Protein AF-A6GEW1-F1 (afdb_monomer)

Structure (mmCIF, N/CA/C/O backbone):
data_AF-A6GEW1-F1
#
_entry.id   AF-A6GEW1-F1
#
loop_
_atom_site.group_PDB
_atom_site.id
_atom_site.type_symbol
_atom_site.label_atom_id
_atom_site.label_alt_id
_atom_site.label_comp_id
_atom_site.label_asym_id
_atom_site.label_entity_id
_atom_site.label_seq_id
_atom_site.pdbx_PDB_ins_code
_atom_site.Cartn_x
_atom_site.Cartn_y
_atom_site.Cartn_z
_atom_site.occupancy
_atom_site.B_iso_or_equiv
_atom_site.auth_seq_id
_atom_site.auth_comp_id
_atom_site.auth_asym_id
_atom_site.auth_atom_id
_atom_site.pdbx_PDB_model_num
ATOM 1 N N . MET A 1 1 ? 0.693 16.225 34.318 1.00 50.25 1 MET A N 1
ATOM 2 C CA . MET A 1 1 ? -0.734 15.865 34.187 1.00 50.25 1 MET A CA 1
ATOM 3 C C . MET A 1 1 ? -1.414 16.969 33.405 1.00 50.25 1 MET A C 1
ATOM 5 O O . MET A 1 1 ? -1.076 18.124 33.641 1.00 50.25 1 MET A O 1
ATOM 9 N N . LEU A 1 2 ? -2.262 16.615 32.439 1.00 59.81 2 LEU A N 1
ATOM 10 C CA . LEU A 1 2 ? -3.092 17.588 31.723 1.00 59.81 2 LEU A CA 1
ATOM 11 C C . LEU A 1 2 ? -4.107 18.197 32.703 1.00 59.81 2 LEU A C 1
ATOM 13 O O . LEU A 1 2 ? -4.442 17.558 33.700 1.00 59.81 2 LEU A O 1
ATOM 17 N N . ALA A 1 3 ? -4.544 19.432 32.451 1.00 62.91 3 ALA A N 1
ATOM 18 C CA . ALA A 1 3 ? -5.671 19.995 33.189 1.00 62.91 3 ALA A CA 1
ATOM 19 C C . ALA A 1 3 ? -6.933 19.175 32.884 1.00 62.91 3 ALA A C 1
ATOM 21 O O . ALA A 1 3 ? -7.100 18.699 31.759 1.00 62.91 3 ALA A O 1
ATOM 22 N N . GLU A 1 4 ? -7.792 19.001 33.886 1.00 68.94 4 GLU A N 1
ATOM 23 C CA . GLU A 1 4 ? -9.075 18.318 33.726 1.00 68.94 4 GLU A CA 1
ATOM 24 C C . GLU A 1 4 ? -9.922 19.089 32.702 1.00 68.94 4 GLU A C 1
ATOM 26 O O . GLU A 1 4 ? -10.087 20.307 32.806 1.00 68.94 4 GLU A O 1
ATOM 31 N N . VAL A 1 5 ? -10.390 18.398 31.662 1.00 74.25 5 VAL A N 1
ATOM 32 C CA . VAL A 1 5 ? -11.210 19.012 30.608 1.00 74.25 5 VAL A CA 1
ATOM 33 C C . VAL A 1 5 ? -12.658 19.075 31.078 1.00 74.25 5 VAL A C 1
ATOM 35 O O . VAL A 1 5 ? -13.155 18.119 31.669 1.00 74.25 5 VAL A O 1
ATOM 38 N N . ASP A 1 6 ? -13.361 20.170 30.769 1.00 80.69 6 ASP A N 1
ATOM 39 C CA . ASP A 1 6 ? -14.804 20.263 31.009 1.00 80.69 6 ASP A CA 1
ATOM 40 C C . ASP A 1 6 ? -15.528 19.111 30.295 1.00 80.69 6 ASP A C 1
ATOM 42 O O . ASP A 1 6 ? -15.620 19.053 29.063 1.00 80.69 6 ASP A O 1
ATOM 46 N N . GLN A 1 7 ? -16.058 18.187 31.097 1.00 77.88 7 GLN A N 1
ATOM 47 C CA . GLN A 1 7 ? -16.716 16.981 30.618 1.00 77.88 7 GLN A CA 1
ATOM 48 C C . GLN A 1 7 ? -17.921 17.295 29.719 1.00 77.88 7 GLN A C 1
ATOM 50 O O . GLN A 1 7 ? -18.186 16.544 28.783 1.00 77.88 7 GLN A O 1
ATOM 55 N N . ARG A 1 8 ? -18.635 18.409 29.940 1.00 80.44 8 ARG A N 1
ATOM 56 C CA . ARG A 1 8 ? -19.783 18.800 29.104 1.00 80.44 8 ARG A CA 1
ATOM 57 C C . ARG A 1 8 ? -19.333 19.231 27.716 1.00 80.44 8 ARG A C 1
ATOM 59 O O . ARG A 1 8 ? -19.935 18.813 26.729 1.00 80.44 8 ARG A O 1
ATOM 66 N N . LEU A 1 9 ? -18.276 20.038 27.633 1.00 83.06 9 LEU A N 1
ATOM 67 C CA . LEU A 1 9 ? -17.708 20.456 26.348 1.00 83.06 9 LEU A CA 1
ATOM 68 C C . LEU A 1 9 ? -17.117 19.263 25.595 1.00 83.06 9 LEU A C 1
ATOM 70 O O . LEU A 1 9 ? -17.327 19.136 24.389 1.00 83.06 9 LEU A O 1
ATOM 74 N N . TYR A 1 10 ? -16.441 18.354 26.303 1.00 80.62 10 TYR A N 1
ATOM 75 C CA . TYR A 1 10 ? -15.935 17.127 25.696 1.00 80.62 10 TYR A CA 1
ATOM 76 C C . TYR A 1 10 ? -17.061 16.246 25.148 1.00 80.62 10 TYR A C 1
ATOM 78 O O . TYR A 1 10 ? -16.959 15.789 24.015 1.00 80.62 10 TYR A O 1
ATOM 86 N N . MET A 1 11 ? -18.141 16.024 25.905 1.00 77.62 11 MET A N 1
ATOM 87 C CA . MET A 1 11 ? -19.264 15.202 25.440 1.00 77.62 11 MET A CA 1
ATOM 88 C C . MET A 1 11 ? -19.949 15.811 24.212 1.00 77.62 11 MET A C 1
ATOM 90 O O . MET A 1 11 ? -20.220 15.087 23.256 1.00 77.62 11 MET A O 1
ATOM 94 N N . ARG A 1 12 ? -20.130 17.141 24.181 1.00 81.31 12 ARG A N 1
ATOM 95 C CA . ARG A 1 12 ? -20.642 17.850 22.994 1.00 81.31 12 ARG A CA 1
ATOM 96 C C . ARG A 1 12 ? -19.739 17.654 21.780 1.00 81.31 12 ARG A C 1
ATOM 98 O O . ARG A 1 12 ? -20.240 17.389 20.692 1.00 81.31 12 ARG A O 1
ATOM 105 N N . LEU A 1 13 ? -18.419 17.760 21.954 1.00 79.06 13 LEU A N 1
ATOM 106 C CA . LEU A 1 13 ? -17.463 17.472 20.885 1.00 79.06 13 LEU A CA 1
ATOM 107 C C . LEU A 1 13 ? -17.577 16.009 20.439 1.00 79.06 13 LEU A C 1
ATOM 109 O O . LEU A 1 13 ? -17.739 15.740 19.254 1.00 79.06 13 LEU A O 1
ATOM 113 N N . TYR A 1 14 ? -17.543 15.070 21.381 1.00 78.31 14 TYR A N 1
ATOM 114 C CA . TYR A 1 14 ? -17.598 13.632 21.135 1.00 78.31 14 TYR A CA 1
ATOM 115 C C . TYR A 1 14 ? -18.836 13.210 20.327 1.00 78.31 14 TYR A C 1
ATOM 117 O O . TYR A 1 14 ? -18.708 12.432 19.382 1.00 78.31 14 TYR A O 1
ATOM 125 N N . GLU A 1 15 ? -20.012 13.771 20.624 1.00 71.94 15 GLU A N 1
ATOM 126 C CA . GLU A 1 15 ? -21.240 13.571 19.840 1.00 71.94 15 GLU A CA 1
ATOM 127 C C . GLU A 1 15 ? -21.057 13.983 18.371 1.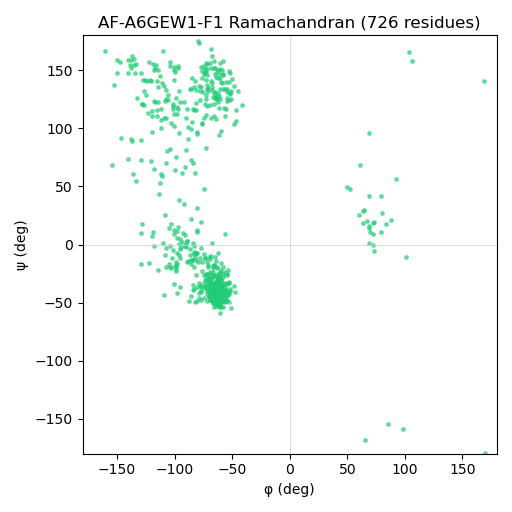00 71.94 15 GLU A C 1
ATOM 129 O O . GLU A 1 15 ? -21.367 13.208 17.466 1.00 71.94 15 GLU A O 1
ATOM 134 N N . GLN A 1 16 ? -20.473 15.161 18.113 1.00 79.69 16 GLN A N 1
ATOM 135 C CA . GLN A 1 16 ? -20.185 15.606 16.744 1.00 79.69 16 GLN A CA 1
ATOM 136 C C . GLN A 1 16 ? -19.226 14.649 16.024 1.00 79.69 16 GLN A C 1
ATOM 138 O O . GLN A 1 16 ? -19.466 14.275 14.875 1.00 79.69 16 GLN A O 1
ATOM 143 N N . LEU A 1 17 ? -18.159 14.220 16.703 1.00 78.69 17 LEU A N 1
ATOM 144 C CA . LEU A 1 17 ? -17.140 13.337 16.128 1.00 78.69 17 LEU A CA 1
ATOM 145 C C . LEU A 1 17 ? -17.685 11.939 15.805 1.00 78.69 17 LEU A C 1
ATOM 147 O O . LEU A 1 17 ? -17.332 11.363 14.772 1.00 78.69 17 LEU A O 1
ATOM 151 N N . ASN A 1 18 ? -18.565 11.400 16.650 1.00 69.44 18 ASN A N 1
ATOM 152 C CA . ASN A 1 18 ? -19.227 10.117 16.408 1.00 69.44 18 ASN A CA 1
ATOM 153 C C . ASN A 1 18 ? -20.116 10.153 15.164 1.00 69.44 18 ASN A C 1
ATOM 155 O O . ASN A 1 18 ? -20.156 9.189 14.399 1.00 69.44 18 ASN A O 1
ATOM 159 N N . GLU A 1 19 ? -20.769 11.281 14.914 1.00 64.19 19 GLU A N 1
ATOM 160 C CA . GLU A 1 19 ? -21.611 11.479 13.735 1.00 64.19 19 GLU A CA 1
ATOM 161 C C . GLU A 1 19 ? -20.817 11.916 12.493 1.00 64.19 19 GLU A C 1
ATOM 163 O O . GLU A 1 19 ? -21.388 12.098 11.423 1.00 64.19 19 GLU A O 1
ATOM 168 N N . GLY A 1 20 ? -19.488 12.034 12.600 1.00 71.25 20 GLY A N 1
ATOM 169 C CA . GLY A 1 20 ? -18.621 12.437 11.490 1.00 71.25 20 GLY A CA 1
ATOM 170 C C . GLY A 1 20 ? -18.711 13.921 11.134 1.00 71.25 20 GLY A C 1
ATOM 171 O O . GLY A 1 20 ? -18.347 14.305 10.029 1.00 71.25 20 GLY A O 1
ATOM 172 N N . ARG A 1 21 ? -19.215 14.756 12.047 1.00 78.38 21 ARG A N 1
ATOM 173 C CA . ARG A 1 21 ? -19.358 16.205 11.868 1.00 78.38 21 ARG A CA 1
ATOM 174 C C . ARG A 1 21 ? -18.147 16.955 12.419 1.00 78.38 21 ARG A C 1
ATOM 176 O O . ARG A 1 21 ? -18.267 17.738 13.358 1.00 78.38 21 ARG A O 1
ATOM 183 N N . HIS A 1 22 ? -16.969 16.690 11.865 1.00 83.69 22 HIS A N 1
ATOM 184 C CA . HIS A 1 22 ? -15.708 17.262 12.353 1.00 83.69 22 HIS A CA 1
ATOM 185 C C . HIS A 1 22 ? -15.586 18.778 12.118 1.00 83.69 22 HIS A C 1
ATOM 187 O O . HIS A 1 22 ? -14.956 19.455 12.930 1.00 83.69 22 HIS A O 1
ATOM 193 N N . ASP A 1 23 ? -16.229 19.286 11.062 1.00 90.19 23 ASP A N 1
ATOM 194 C CA . ASP A 1 23 ? -16.215 20.695 10.624 1.00 90.19 23 ASP A CA 1
ATOM 195 C C . ASP A 1 23 ? -17.498 21.461 10.995 1.00 90.19 23 ASP A C 1
ATOM 197 O O . ASP A 1 23 ? -17.831 22.486 10.400 1.00 90.19 23 ASP A O 1
ATOM 201 N N . SER A 1 24 ? -18.296 20.949 11.941 1.00 90.69 24 SER A N 1
ATOM 202 C CA . SER A 1 24 ? -19.472 21.690 12.399 1.00 90.69 24 SER A CA 1
ATOM 203 C C . SER A 1 24 ? -19.061 22.876 13.269 1.00 90.69 24 SER A C 1
ATOM 205 O O . SER A 1 24 ? -18.120 22.789 14.058 1.00 90.69 24 SER A O 1
ATOM 207 N N . ALA A 1 25 ? -19.844 23.959 13.221 1.00 93.44 25 ALA A N 1
ATOM 208 C CA . ALA A 1 25 ? -19.634 25.119 14.092 1.00 93.44 25 ALA A CA 1
ATOM 209 C C . ALA A 1 25 ? -19.564 24.731 15.584 1.00 93.44 25 ALA A C 1
ATOM 211 O O . ALA A 1 25 ? -18.821 25.338 16.351 1.00 93.44 25 ALA A O 1
ATOM 212 N N . VAL A 1 26 ? -20.300 23.684 15.981 1.00 87.31 26 VAL A N 1
ATOM 213 C CA . VAL A 1 26 ? -20.285 23.128 17.342 1.00 87.31 26 VAL A CA 1
ATOM 214 C C . VAL A 1 26 ? -18.961 22.426 17.650 1.00 87.31 26 VAL A C 1
ATOM 216 O O . VAL A 1 26 ? -18.411 22.630 18.733 1.00 87.31 26 VAL A O 1
ATOM 219 N N . ALA A 1 27 ? -18.442 21.613 16.724 1.00 83.62 27 ALA A N 1
ATOM 220 C CA . ALA A 1 27 ? -17.149 20.953 16.885 1.00 83.62 27 ALA A CA 1
ATOM 221 C C . ALA A 1 27 ? -16.015 21.985 16.995 1.00 83.62 27 ALA A C 1
ATOM 223 O O . ALA A 1 27 ? -15.188 21.880 17.900 1.00 83.62 27 ALA A O 1
ATOM 224 N N . ASP A 1 28 ? -16.030 23.023 16.154 1.00 92.62 28 ASP A N 1
ATOM 225 C CA . ASP A 1 28 ? -15.042 24.108 16.177 1.00 92.62 28 ASP A CA 1
ATOM 226 C C . ASP A 1 28 ? -15.121 24.977 17.434 1.00 92.62 28 ASP A C 1
ATOM 228 O O . ASP A 1 28 ? -14.096 25.404 17.970 1.00 92.62 28 ASP A O 1
ATOM 232 N N . GLU A 1 29 ? -16.330 25.280 17.910 1.00 94.06 29 GLU A N 1
ATOM 233 C CA . GLU A 1 29 ? -16.533 25.983 19.178 1.00 94.06 29 GLU A CA 1
ATOM 234 C C . GLU A 1 29 ? -15.949 25.165 20.336 1.00 94.06 29 GLU A C 1
ATOM 236 O O . GLU A 1 29 ? -15.096 25.661 21.073 1.00 94.06 29 GLU A O 1
ATOM 241 N N . CYS A 1 30 ? -16.334 23.890 20.449 1.00 88.31 30 CYS A N 1
ATOM 242 C CA . CYS A 1 30 ? -15.852 23.016 21.516 1.00 88.31 30 CYS A CA 1
ATOM 243 C C . CYS A 1 30 ? -14.331 22.817 21.446 1.00 88.31 30 CYS A C 1
ATOM 245 O O . CYS A 1 30 ? -13.665 22.867 22.481 1.00 88.31 30 CYS A O 1
ATOM 247 N N . ALA A 1 31 ? -13.760 22.654 20.248 1.00 90.12 31 ALA A N 1
ATOM 248 C CA . ALA 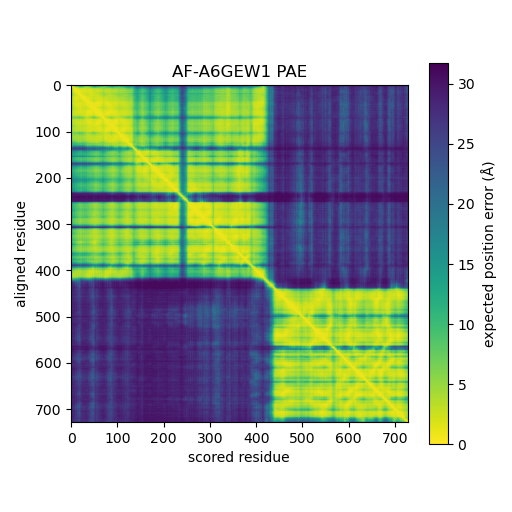A 1 31 ? -12.318 22.521 20.070 1.00 90.12 31 ALA A CA 1
ATOM 249 C C . ALA A 1 31 ? -11.557 23.776 20.516 1.00 90.12 31 ALA A C 1
ATOM 251 O O . ALA A 1 31 ? -10.569 23.675 21.248 1.00 90.12 31 ALA A O 1
ATOM 252 N N . ARG A 1 32 ? -12.043 24.972 20.156 1.00 92.75 32 ARG A N 1
ATOM 253 C CA . ARG A 1 32 ? -11.453 26.242 20.608 1.00 92.75 32 ARG A CA 1
ATOM 254 C C . ARG A 1 32 ? -11.557 26.433 22.119 1.00 92.75 32 ARG A C 1
ATOM 256 O O . ARG A 1 32 ? -10.585 26.895 22.712 1.00 92.75 32 ARG A O 1
ATOM 263 N N . SER A 1 33 ? -12.686 26.070 22.728 1.00 91.50 33 SER A N 1
ATOM 264 C CA . SER A 1 33 ? -12.899 26.208 24.174 1.00 91.50 33 SER A CA 1
ATOM 265 C C . SER A 1 33 ? -12.058 25.236 25.003 1.00 91.50 33 SER A C 1
ATOM 267 O O . SER A 1 33 ? -11.556 25.618 26.055 1.00 91.50 33 SER A O 1
ATOM 269 N N . ILE A 1 34 ? -11.884 23.994 24.541 1.00 89.12 34 ILE A N 1
ATOM 270 C CA . ILE A 1 34 ? -11.082 22.974 25.240 1.00 89.12 34 ILE A CA 1
ATOM 271 C C . ILE A 1 34 ? -9.576 23.184 25.002 1.00 89.12 34 ILE A C 1
ATOM 273 O O . ILE A 1 34 ? -8.760 22.908 25.881 1.00 89.12 34 ILE A O 1
ATOM 277 N N . GLY A 1 35 ? -9.185 23.669 23.821 1.00 91.31 35 GLY A N 1
ATOM 278 C CA . GLY A 1 35 ? -7.788 23.885 23.447 1.00 91.31 35 GLY A CA 1
ATOM 279 C C . GLY A 1 35 ? -7.116 22.634 22.873 1.00 91.31 35 GLY A C 1
ATOM 280 O O . GLY A 1 35 ? -7.776 21.763 22.308 1.00 91.31 35 GLY A O 1
ATOM 281 N N . ALA A 1 36 ? -5.785 22.548 22.995 1.00 93.25 36 ALA A N 1
ATOM 282 C CA . ALA A 1 36 ? -4.967 21.524 22.331 1.00 93.25 36 ALA A CA 1
ATOM 283 C C . ALA A 1 36 ? -5.497 20.074 22.463 1.00 93.25 36 ALA A C 1
ATOM 285 O O . ALA A 1 36 ? -5.515 19.370 21.451 1.00 93.25 36 ALA A O 1
ATOM 286 N N . PRO A 1 37 ? -6.005 19.612 23.628 1.00 91.06 37 PRO A N 1
ATOM 287 C CA . PRO A 1 37 ? -6.550 18.260 23.749 1.00 91.06 37 PRO A CA 1
ATOM 288 C C . PRO A 1 37 ? -7.696 17.933 22.788 1.00 91.06 37 PRO A C 1
ATOM 290 O O . PRO A 1 37 ? -7.756 16.818 22.274 1.00 91.06 37 PRO A O 1
ATOM 293 N N . ALA A 1 38 ? -8.595 18.881 22.518 1.00 90.56 38 ALA A N 1
ATOM 294 C CA . ALA A 1 38 ? -9.729 18.634 21.634 1.00 90.56 38 ALA A CA 1
ATOM 295 C C . ALA A 1 38 ? -9.311 18.471 20.173 1.00 90.56 38 ALA A C 1
ATOM 297 O O . ALA A 1 38 ? -9.877 17.630 19.478 1.00 90.56 38 ALA A O 1
ATOM 298 N N . TYR A 1 39 ? -8.291 19.208 19.734 1.00 95.38 39 TYR A N 1
ATOM 299 C CA . TYR A 1 39 ? -7.709 19.036 18.405 1.00 95.38 39 TYR A CA 1
ATOM 300 C C . TYR A 1 39 ? -7.020 17.673 18.272 1.00 95.38 39 TYR A C 1
ATOM 302 O O . TYR A 1 39 ? -7.247 16.981 17.287 1.00 95.38 39 TYR A O 1
ATOM 310 N N . VAL A 1 40 ? -6.307 17.195 19.303 1.00 93.88 40 VAL A N 1
ATOM 311 C CA . VAL A 1 40 ? -5.777 15.814 19.315 1.00 93.88 40 VAL A CA 1
ATOM 312 C C . VAL A 1 40 ? -6.906 14.783 19.190 1.00 93.88 40 VAL A C 1
ATOM 314 O O . VAL A 1 40 ? -6.813 13.856 18.388 1.00 93.88 40 VAL A O 1
ATOM 317 N N . ILE A 1 41 ? -7.995 14.940 19.950 1.00 90.06 41 ILE A N 1
ATOM 318 C CA . ILE A 1 41 ? -9.153 14.028 19.912 1.00 90.06 41 ILE A CA 1
ATOM 319 C C . ILE A 1 41 ? -9.833 14.040 18.536 1.00 90.06 41 ILE A C 1
ATOM 321 O O . ILE A 1 41 ? -10.149 12.977 17.992 1.00 90.06 41 ILE A O 1
ATOM 325 N N . ARG A 1 42 ? -10.036 15.224 17.951 1.00 92.19 42 ARG A N 1
ATOM 326 C CA . ARG A 1 42 ? -10.625 15.372 16.617 1.00 92.19 42 ARG A CA 1
ATOM 327 C C . ARG A 1 42 ? -9.721 14.783 15.536 1.00 92.19 42 ARG A C 1
ATOM 329 O O . ARG A 1 42 ? -10.211 13.994 14.729 1.00 92.19 42 ARG A O 1
ATOM 336 N N . GLY A 1 43 ? -8.418 15.052 15.601 1.00 91.94 43 GLY A N 1
ATOM 337 C CA . GLY A 1 43 ? -7.411 14.486 14.706 1.00 91.94 43 GLY A CA 1
ATOM 338 C C . GLY A 1 43 ? -7.376 12.958 14.755 1.00 91.94 43 GLY A C 1
ATOM 339 O O . GLY A 1 43 ? -7.417 12.309 13.714 1.00 91.94 43 GLY A O 1
ATOM 340 N N . MET A 1 44 ? -7.426 12.354 15.950 1.00 90.38 44 MET A N 1
ATOM 341 C CA . MET A 1 44 ? -7.528 10.894 16.091 1.00 90.38 44 MET A CA 1
ATOM 342 C C . MET A 1 44 ? -8.830 10.335 15.493 1.00 90.38 44 MET A C 1
ATOM 344 O O . MET A 1 44 ? -8.807 9.290 14.841 1.00 90.38 44 MET A O 1
ATOM 348 N N . SER A 1 45 ? -9.963 11.025 15.675 1.00 85.44 45 SER A N 1
ATOM 349 C CA . SER A 1 45 ? -11.246 10.635 15.065 1.00 85.44 45 SER A CA 1
ATOM 350 C C . SER A 1 45 ? -11.202 10.696 13.533 1.00 85.44 45 SER A C 1
ATOM 352 O O . SER A 1 45 ? -11.707 9.792 12.864 1.00 85.44 45 SER A O 1
ATOM 354 N N . ARG A 1 46 ? -10.564 11.727 12.970 1.00 87.50 46 ARG A N 1
ATOM 355 C CA . ARG A 1 46 ? -10.330 11.858 11.526 1.00 87.50 46 ARG A CA 1
ATOM 356 C C . ARG A 1 46 ? -9.411 10.762 10.993 1.00 87.50 46 ARG A C 1
ATOM 358 O O . ARG A 1 46 ? -9.765 10.111 10.015 1.00 87.50 46 ARG A O 1
ATOM 365 N N . ALA A 1 47 ? -8.304 10.484 11.683 1.00 83.50 47 ALA A N 1
ATOM 366 C CA . ALA A 1 47 ? -7.364 9.428 11.309 1.00 83.50 47 ALA A CA 1
ATOM 367 C C . ALA A 1 47 ? -8.034 8.040 11.252 1.00 83.50 47 ALA A C 1
ATOM 369 O O . ALA A 1 47 ? -7.801 7.290 10.309 1.00 83.50 47 ALA A O 1
ATOM 370 N N . ARG A 1 48 ? -8.951 7.717 12.182 1.00 81.38 48 ARG A N 1
ATOM 371 C CA . ARG A 1 48 ? -9.739 6.459 12.133 1.00 81.38 48 ARG A CA 1
ATOM 372 C C . ARG A 1 48 ? -10.630 6.323 10.908 1.00 81.38 48 ARG A C 1
ATOM 374 O O . ARG A 1 48 ? -11.023 5.215 10.562 1.00 81.38 48 ARG A O 1
ATOM 381 N N . ARG A 1 49 ? -11.023 7.449 10.325 1.00 78.50 49 ARG A N 1
ATOM 382 C CA . ARG A 1 49 ? -11.886 7.522 9.146 1.00 78.50 49 ARG A CA 1
ATOM 383 C C . ARG A 1 49 ? -11.083 7.775 7.872 1.00 78.50 49 ARG A C 1
ATOM 385 O O . ARG A 1 49 ? -11.693 8.044 6.847 1.00 78.50 49 ARG A O 1
ATOM 392 N N . HIS A 1 50 ? -9.750 7.708 7.948 1.00 81.19 50 HIS A N 1
ATOM 393 C CA . HIS A 1 50 ? -8.838 7.975 6.837 1.00 81.19 50 HIS A CA 1
ATOM 394 C C . HIS A 1 50 ? -8.963 9.399 6.258 1.00 81.19 50 HIS A C 1
ATOM 396 O O . HIS A 1 50 ? -8.607 9.648 5.112 1.00 81.19 50 HIS A O 1
ATOM 402 N N . LEU A 1 51 ? -9.429 10.353 7.074 1.00 81.25 51 LEU A N 1
ATOM 403 C CA . LEU A 1 51 ? -9.484 11.778 6.735 1.00 81.25 51 LEU A CA 1
ATOM 404 C C . LEU A 1 51 ? -8.119 12.418 7.035 1.00 81.25 51 LEU A C 1
ATOM 406 O O . LEU A 1 51 ? -7.945 13.117 8.038 1.00 81.25 51 LEU A O 1
ATOM 410 N N . TRP A 1 52 ? -7.117 12.073 6.224 1.00 86.88 52 TRP A N 1
ATOM 411 C CA . TRP A 1 52 ? -5.703 12.355 6.486 1.00 86.88 52 TRP A CA 1
ATOM 412 C C . TRP A 1 52 ? -5.349 13.839 6.511 1.00 86.88 52 TRP A C 1
ATOM 414 O O . TRP A 1 52 ? -4.583 14.269 7.375 1.00 86.88 52 TRP A O 1
ATOM 424 N N . ALA A 1 53 ? -5.898 14.630 5.591 1.00 88.88 53 ALA A N 1
ATOM 425 C CA . ALA A 1 53 ? -5.619 16.059 5.511 1.00 88.88 53 ALA A CA 1
ATOM 426 C C . ALA A 1 53 ? -6.199 16.790 6.719 1.00 88.88 53 ALA A C 1
ATOM 428 O O . ALA A 1 53 ? -5.477 17.535 7.388 1.00 88.88 53 ALA A O 1
ATOM 429 N N . GLY A 1 54 ? -7.454 16.499 7.066 1.00 91.06 54 GLY A N 1
ATOM 430 C CA . GLY A 1 54 ? -8.056 17.048 8.274 1.00 91.06 54 GLY A CA 1
ATOM 431 C C . GLY A 1 54 ? -7.336 16.582 9.548 1.00 91.06 54 GLY A C 1
ATOM 432 O O . GLY A 1 54 ? -7.139 17.379 10.462 1.00 91.06 54 GLY A O 1
ATOM 433 N N . ALA A 1 55 ? -6.898 15.318 9.615 1.00 93.56 55 ALA A N 1
ATOM 434 C CA . ALA A 1 55 ? -6.163 14.798 10.769 1.00 93.56 55 ALA A CA 1
ATOM 435 C C . ALA A 1 55 ? -4.824 15.522 10.979 1.00 93.56 55 ALA A C 1
ATOM 437 O O . ALA A 1 55 ? -4.528 15.930 12.102 1.00 93.56 55 ALA A O 1
ATOM 438 N N . ARG A 1 56 ? -4.038 15.730 9.912 1.00 93.81 56 ARG A N 1
ATOM 439 C CA . ARG A 1 56 ? -2.777 16.490 9.979 1.00 93.81 56 ARG A CA 1
ATOM 440 C C . ARG A 1 56 ? -2.997 17.921 10.446 1.00 93.81 56 ARG A C 1
ATOM 442 O O . ARG A 1 56 ? -2.290 18.366 11.348 1.00 93.81 56 ARG A O 1
ATOM 449 N N . ALA A 1 57 ? -3.999 18.604 9.889 1.00 94.38 57 ALA A N 1
ATOM 450 C CA . ALA A 1 57 ? -4.344 19.966 10.288 1.00 94.38 57 ALA A CA 1
ATOM 451 C C . ALA A 1 57 ? -4.689 20.044 11.785 1.00 94.38 57 ALA A C 1
ATOM 453 O O . ALA A 1 57 ? -4.182 20.909 12.497 1.00 94.38 57 ALA A O 1
ATOM 454 N N . ASP A 1 58 ? -5.483 19.094 12.284 1.00 97.00 58 ASP A N 1
ATOM 455 C CA . ASP A 1 58 ? -5.838 19.017 13.701 1.00 97.00 58 ASP A CA 1
ATOM 456 C C . ASP A 1 58 ? -4.627 18.720 14.601 1.00 97.00 58 ASP A C 1
ATOM 458 O O . ASP A 1 58 ? -4.467 19.356 15.645 1.00 97.00 58 ASP A O 1
ATOM 462 N N . PHE A 1 59 ? -3.736 17.801 14.217 1.00 97.44 59 PHE A N 1
ATOM 463 C CA . PHE A 1 59 ? -2.512 17.554 14.987 1.00 97.44 59 PHE A CA 1
ATOM 464 C C . PHE A 1 59 ? -1.561 18.759 14.969 1.00 97.44 59 PHE A C 1
ATOM 466 O O . PHE A 1 59 ? -0.991 19.088 16.010 1.00 97.44 59 PHE A O 1
ATOM 473 N N . GLY A 1 60 ? -1.440 19.455 13.836 1.00 96.62 60 GLY A N 1
ATOM 474 C CA . GLY A 1 60 ? -0.632 20.670 13.714 1.00 96.62 60 GLY A CA 1
ATOM 475 C C . GLY A 1 60 ? -1.153 21.796 14.609 1.00 96.62 60 GLY A C 1
ATOM 476 O O . GLY A 1 60 ? -0.394 22.384 15.381 1.00 96.62 60 GLY A O 1
ATOM 477 N N . GLU A 1 61 ? -2.467 22.034 14.596 1.00 97.06 61 GLU A N 1
ATOM 478 C CA . GLU A 1 61 ? -3.119 23.027 15.458 1.00 97.06 61 GLU A CA 1
ATOM 479 C C . GLU A 1 61 ? -3.001 22.653 16.947 1.00 97.06 61 GLU A C 1
ATOM 481 O O . GLU A 1 61 ? -2.759 23.516 17.798 1.00 97.06 61 GLU A O 1
ATOM 486 N N . ALA A 1 62 ? -3.101 21.361 17.285 1.00 96.75 62 ALA A N 1
ATOM 487 C CA . ALA A 1 62 ? -2.862 20.884 18.644 1.00 96.75 62 ALA A CA 1
ATOM 488 C C . ALA A 1 62 ? -1.435 21.197 19.123 1.00 96.75 62 ALA A C 1
ATOM 490 O O . ALA A 1 62 ? -1.262 21.699 20.238 1.00 96.75 62 ALA A O 1
ATOM 491 N N . LEU A 1 63 ? -0.426 20.933 18.286 1.00 97.19 63 LEU A N 1
ATOM 492 C CA . LEU A 1 63 ? 0.981 21.214 18.581 1.00 97.19 63 LEU A CA 1
ATOM 493 C C . LEU A 1 63 ? 1.235 22.716 18.728 1.00 97.19 63 LEU A C 1
ATOM 495 O O . LEU A 1 63 ? 1.852 23.133 19.709 1.00 97.19 63 LEU A O 1
ATOM 499 N N . ALA A 1 64 ? 0.721 23.535 17.807 1.00 96.25 64 ALA A N 1
ATOM 500 C CA . ALA A 1 64 ? 0.853 24.989 17.865 1.00 96.25 64 ALA A CA 1
ATOM 501 C C . ALA A 1 64 ? 0.295 25.544 19.185 1.00 96.25 64 ALA A C 1
ATOM 503 O O . ALA A 1 64 ? 0.993 26.240 19.925 1.00 96.25 64 ALA A O 1
ATOM 504 N N . ARG A 1 65 ? -0.928 25.140 19.552 1.00 94.56 65 ARG A N 1
ATOM 505 C CA . ARG A 1 65 ? -1.565 25.546 20.814 1.00 94.56 65 ARG A CA 1
ATOM 506 C C . ARG A 1 65 ? -0.818 25.056 22.046 1.00 94.56 65 ARG A C 1
ATOM 508 O O . ARG A 1 65 ? -0.721 25.796 23.022 1.00 94.56 65 ARG A O 1
ATOM 515 N N . ASN A 1 66 ? -0.315 23.823 22.024 1.00 94.38 66 ASN A N 1
ATOM 516 C CA . ASN A 1 66 ? 0.442 23.261 23.139 1.00 94.38 66 ASN A CA 1
ATOM 517 C C . ASN A 1 66 ? 1.744 24.034 23.378 1.00 94.38 66 ASN A C 1
ATOM 519 O O . ASN A 1 66 ? 2.062 24.358 24.520 1.00 94.38 66 ASN A O 1
ATOM 523 N N . ARG A 1 67 ? 2.456 24.385 22.302 1.00 92.25 67 ARG A N 1
ATOM 524 C CA . ARG A 1 67 ? 3.715 25.144 22.350 1.00 92.25 67 ARG A CA 1
ATOM 525 C C . ARG A 1 67 ? 3.515 26.590 22.802 1.00 92.25 67 ARG A C 1
ATOM 527 O O . ARG A 1 67 ? 4.379 27.135 23.479 1.00 92.25 67 ARG A O 1
ATOM 534 N N . SER A 1 68 ? 2.373 27.199 22.481 1.00 91.69 68 SER A N 1
ATOM 535 C CA . SER A 1 68 ? 2.011 28.541 22.963 1.00 91.69 68 SER A CA 1
ATOM 536 C C . SER A 1 68 ? 1.421 28.561 24.380 1.00 91.69 68 SER A C 1
ATOM 538 O O . SER A 1 68 ? 1.192 29.641 24.927 1.00 91.69 68 SER A O 1
ATOM 540 N N . ALA A 1 69 ? 1.143 27.404 24.990 1.00 87.69 69 ALA A N 1
ATOM 541 C CA . ALA A 1 69 ? 0.576 27.347 26.331 1.00 87.69 69 ALA A CA 1
ATOM 542 C C . ALA A 1 69 ? 1.626 27.716 27.401 1.00 87.69 69 ALA A C 1
ATOM 544 O O . ALA A 1 69 ? 2.788 27.334 27.277 1.00 87.69 69 ALA A O 1
ATOM 545 N N . PRO A 1 70 ? 1.234 28.353 28.525 1.00 84.50 70 PRO A N 1
ATOM 546 C CA . PRO A 1 70 ? 2.163 28.686 29.615 1.00 84.50 70 PRO A CA 1
ATOM 547 C C . PRO A 1 70 ? 2.890 27.473 30.216 1.00 84.50 70 PRO A C 1
ATOM 549 O O . PRO A 1 70 ? 3.955 27.607 30.815 1.00 84.50 70 PRO A O 1
ATOM 552 N N . ARG A 1 71 ? 2.282 26.286 30.108 1.00 82.81 71 ARG A N 1
ATOM 553 C CA . ARG A 1 71 ? 2.851 25.002 30.527 1.00 82.81 71 ARG A CA 1
ATOM 554 C C . ARG A 1 71 ? 2.553 23.947 29.457 1.00 82.81 71 ARG A C 1
ATOM 556 O O . ARG A 1 71 ? 1.521 23.280 29.562 1.00 82.81 71 ARG A O 1
ATOM 563 N N . PRO A 1 72 ? 3.428 23.792 28.451 1.00 86.19 72 PRO A N 1
ATOM 564 C CA . PRO A 1 72 ? 3.273 22.770 27.426 1.00 86.19 72 PRO A CA 1
ATOM 565 C C . PRO A 1 72 ? 3.240 21.372 28.043 1.00 86.19 72 PRO A C 1
ATOM 567 O O . PRO A 1 72 ? 3.989 21.051 28.974 1.00 86.19 72 PRO A O 1
ATOM 570 N N . ALA A 1 73 ? 2.358 20.522 27.532 1.00 88.62 73 ALA A N 1
ATOM 571 C CA . ALA A 1 73 ? 2.235 19.150 27.981 1.00 88.62 73 ALA A CA 1
ATOM 572 C C . ALA A 1 73 ? 2.954 18.221 27.002 1.00 88.62 73 ALA A C 1
ATOM 574 O O . ALA A 1 73 ? 2.450 17.972 25.913 1.00 88.62 73 ALA A O 1
ATOM 575 N N . GLY A 1 74 ? 4.058 17.604 27.437 1.00 90.31 74 GLY A N 1
ATOM 576 C CA . GLY A 1 74 ? 4.775 16.617 26.614 1.00 90.31 74 GLY A CA 1
ATOM 577 C C . GLY A 1 74 ? 3.911 15.425 26.175 1.00 90.31 74 GLY A C 1
ATOM 578 O O . GLY A 1 74 ? 4.230 14.753 25.204 1.00 90.31 74 GLY A O 1
ATOM 579 N N . LEU A 1 75 ? 2.781 15.176 26.852 1.00 91.94 75 LEU A N 1
ATOM 580 C CA . LEU A 1 75 ? 1.800 14.182 26.421 1.00 91.94 75 LEU A CA 1
ATOM 581 C C . LEU A 1 75 ? 1.049 14.584 25.142 1.00 91.94 75 LEU A C 1
ATOM 583 O O . LEU A 1 75 ? 0.721 13.712 24.345 1.00 91.94 75 LEU A O 1
ATOM 587 N N . VAL A 1 76 ? 0.769 15.875 24.946 1.00 93.69 76 VAL A N 1
ATOM 588 C CA . VAL A 1 76 ? 0.159 16.366 23.703 1.00 93.69 76 VAL A CA 1
ATOM 589 C C . VAL A 1 76 ? 1.150 16.206 22.561 1.00 93.69 76 VAL A C 1
ATOM 591 O O . VAL A 1 76 ? 0.773 15.629 21.550 1.00 93.69 76 VAL A O 1
ATOM 594 N N . ASP A 1 77 ? 2.411 16.605 22.753 1.00 95.00 77 ASP A N 1
ATOM 595 C CA . ASP A 1 77 ? 3.460 16.419 21.741 1.00 95.00 77 ASP A CA 1
ATOM 596 C C . ASP A 1 77 ? 3.648 14.935 21.398 1.00 95.00 77 ASP A C 1
ATOM 598 O O . ASP A 1 77 ? 3.710 14.565 20.231 1.00 95.00 77 ASP A O 1
ATOM 602 N N . PHE A 1 78 ? 3.630 14.059 22.407 1.00 95.06 78 PHE A N 1
ATOM 603 C CA . PHE A 1 78 ? 3.717 12.615 22.203 1.00 95.06 78 PHE A CA 1
ATOM 604 C C . PHE A 1 78 ? 2.552 12.071 21.365 1.00 95.06 78 PHE A C 1
ATOM 606 O O . PHE A 1 78 ? 2.775 11.398 20.362 1.00 95.06 78 PHE A O 1
ATOM 613 N N . VAL A 1 79 ? 1.304 12.348 21.757 1.00 94.50 79 VAL A N 1
ATOM 614 C CA . VAL A 1 79 ? 0.127 11.784 21.074 1.00 94.50 79 VAL A CA 1
ATOM 615 C C . VAL A 1 79 ? -0.081 12.418 19.703 1.00 94.50 79 VAL A C 1
ATOM 617 O O . VAL A 1 79 ? -0.378 11.697 18.754 1.00 94.50 79 VAL A O 1
ATOM 620 N N . ALA A 1 80 ? 0.119 13.730 19.573 1.00 95.94 80 ALA A N 1
ATOM 621 C CA . ALA A 1 80 ? 0.061 14.408 18.284 1.00 95.94 80 ALA A CA 1
ATOM 622 C C . ALA A 1 80 ? 1.206 13.967 17.365 1.00 95.94 80 ALA A C 1
ATOM 624 O O . ALA A 1 80 ? 0.978 13.838 16.169 1.00 95.94 80 ALA A O 1
ATOM 625 N N . GLY A 1 81 ? 2.395 13.659 17.893 1.00 95.62 81 GLY A N 1
ATOM 626 C CA . GLY A 1 81 ? 3.502 13.106 17.111 1.00 95.62 81 GLY A CA 1
ATOM 627 C C . GLY A 1 81 ? 3.191 11.719 16.552 1.00 95.62 81 GLY A C 1
ATOM 628 O O . GLY A 1 81 ? 3.297 11.501 15.347 1.00 95.62 81 GLY A O 1
ATOM 629 N N . VAL A 1 82 ? 2.690 10.803 17.388 1.00 94.50 82 VAL A N 1
ATOM 630 C CA . VAL A 1 82 ? 2.229 9.487 16.906 1.00 94.50 82 VAL A CA 1
ATOM 631 C C . VAL A 1 82 ? 1.054 9.628 15.929 1.00 94.50 82 VAL A C 1
ATOM 633 O O . VAL A 1 82 ? 1.017 8.950 14.906 1.00 94.50 82 VAL A O 1
ATOM 636 N N . GLY A 1 83 ? 0.105 10.519 16.216 1.00 94.19 83 GLY A N 1
ATOM 637 C CA . GLY A 1 83 ? -1.030 10.802 15.340 1.00 94.19 83 GLY A CA 1
ATOM 638 C C . GLY A 1 83 ? -0.614 11.373 13.983 1.00 94.19 83 GLY A C 1
ATOM 639 O O . GLY A 1 83 ? -1.149 10.956 12.961 1.00 94.19 83 GLY A O 1
ATOM 640 N N . SER A 1 84 ? 0.377 12.265 13.963 1.00 94.69 84 SER A N 1
ATOM 641 C CA . SER A 1 84 ? 0.942 12.844 12.738 1.00 94.69 84 SER A CA 1
ATOM 642 C C . SER A 1 84 ? 1.601 11.769 11.881 1.00 94.69 84 SER A C 1
ATOM 644 O O . SER A 1 84 ? 1.391 11.754 10.674 1.00 94.69 84 SER A O 1
ATOM 646 N N . PHE A 1 85 ? 2.297 10.810 12.504 1.00 93.00 85 PHE A N 1
ATOM 647 C CA . PHE A 1 85 ? 2.876 9.671 11.792 1.00 93.00 85 PHE A CA 1
ATOM 648 C C . PHE A 1 85 ? 1.785 8.854 11.094 1.00 93.00 85 PHE A C 1
ATOM 650 O O . PHE A 1 85 ? 1.855 8.633 9.890 1.00 93.00 85 PHE A O 1
ATOM 657 N N . ILE A 1 86 ? 0.726 8.488 11.825 1.00 91.00 86 ILE A N 1
ATOM 658 C CA . ILE A 1 86 ? -0.439 7.759 11.290 1.00 91.00 86 ILE A CA 1
ATOM 659 C C . ILE A 1 86 ? -1.125 8.560 10.172 1.00 91.00 86 ILE A C 1
ATOM 661 O O . ILE A 1 86 ? -1.557 8.003 9.166 1.00 91.00 86 ILE A O 1
ATOM 665 N N . ALA A 1 87 ? -1.189 9.884 10.319 1.00 90.38 87 ALA A N 1
ATOM 666 C CA . ALA A 1 87 ? -1.723 10.800 9.317 1.00 90.38 87 ALA A CA 1
ATOM 667 C C . ALA A 1 87 ? -0.723 11.135 8.190 1.00 90.38 87 ALA A C 1
ATOM 669 O O . ALA A 1 87 ? -0.993 12.020 7.380 1.00 90.38 87 ALA A O 1
ATOM 670 N N . ARG A 1 88 ? 0.405 10.421 8.104 1.00 88.50 88 ARG A N 1
ATOM 671 C CA . ARG A 1 88 ? 1.418 10.496 7.036 1.00 88.50 88 ARG A CA 1
ATOM 672 C C . ARG A 1 88 ? 2.142 11.840 6.948 1.00 88.50 88 ARG A C 1
ATOM 674 O O . ARG A 1 88 ? 2.560 12.261 5.876 1.00 88.50 88 ARG A O 1
ATOM 681 N N . ASP A 1 89 ? 2.281 12.513 8.087 1.00 90.50 89 ASP A N 1
ATOM 682 C CA . ASP A 1 89 ? 3.152 13.673 8.269 1.00 90.50 89 ASP A CA 1
ATOM 683 C C . ASP A 1 89 ? 4.381 13.276 9.087 1.00 90.50 89 ASP A C 1
ATOM 685 O O . ASP A 1 89 ? 4.440 13.440 10.309 1.00 90.50 89 ASP A O 1
ATOM 689 N N . TYR A 1 90 ? 5.350 12.667 8.408 1.00 89.81 90 TYR A N 1
ATOM 690 C CA . TYR A 1 90 ? 6.531 12.089 9.046 1.00 89.81 90 TYR A CA 1
ATOM 691 C C . TYR A 1 90 ? 7.449 13.146 9.668 1.00 89.81 90 TYR A C 1
ATOM 693 O O . TYR A 1 90 ? 8.003 12.922 10.745 1.00 89.81 90 TYR A O 1
ATOM 701 N N . THR A 1 91 ? 7.565 14.315 9.030 1.00 87.06 91 THR A N 1
ATOM 702 C CA . THR A 1 91 ? 8.345 15.442 9.556 1.00 87.06 91 THR A CA 1
ATOM 703 C C . THR A 1 91 ? 7.707 15.966 10.843 1.00 87.06 91 THR A C 1
ATOM 705 O O . THR A 1 91 ? 8.360 15.966 11.888 1.00 87.06 91 THR A O 1
ATOM 708 N N . GLN A 1 92 ? 6.409 16.305 10.818 1.00 91.12 92 GLN A N 1
ATOM 709 C CA . GLN A 1 92 ? 5.705 16.771 12.016 1.00 91.12 92 GLN A CA 1
ATOM 710 C C . GLN A 1 92 ? 5.724 15.720 13.133 1.00 91.12 92 GLN A C 1
ATOM 712 O O . GLN A 1 92 ? 5.849 16.068 14.310 1.00 91.12 92 GLN A O 1
ATOM 717 N N . ALA A 1 93 ? 5.622 14.436 12.778 1.00 93.56 93 ALA A N 1
ATOM 718 C CA . ALA A 1 93 ? 5.682 13.337 13.729 1.00 93.56 93 ALA A CA 1
ATOM 719 C C . ALA A 1 93 ? 7.001 13.292 14.501 1.00 93.56 93 ALA A C 1
ATOM 721 O O . ALA A 1 93 ? 6.987 13.271 15.734 1.00 93.56 93 ALA A O 1
ATOM 722 N N . LEU A 1 94 ? 8.132 13.275 13.791 1.00 91.56 94 LEU A N 1
ATOM 723 C CA . LEU A 1 94 ? 9.450 13.183 14.415 1.00 91.56 94 LEU A CA 1
ATOM 724 C C . LEU A 1 94 ? 9.803 14.453 15.191 1.00 91.56 94 LEU A C 1
ATOM 726 O O . LEU A 1 94 ? 10.348 14.346 16.289 1.00 91.56 94 LEU A O 1
ATOM 730 N N . ASP A 1 95 ? 9.413 15.630 14.698 1.00 91.25 95 ASP A N 1
ATOM 731 C CA . ASP A 1 95 ? 9.591 16.889 15.424 1.00 91.25 95 ASP A CA 1
ATOM 732 C C . ASP A 1 95 ? 8.815 16.885 16.749 1.00 91.25 95 ASP A C 1
ATOM 734 O O . ASP A 1 95 ? 9.362 17.189 17.812 1.00 91.25 95 ASP A O 1
ATOM 738 N N . ALA A 1 96 ? 7.539 16.492 16.717 1.00 94.88 96 ALA A N 1
ATOM 739 C CA . ALA A 1 96 ? 6.697 16.421 17.907 1.00 94.88 96 ALA A CA 1
ATOM 740 C C . ALA A 1 96 ? 7.184 15.363 18.911 1.00 94.88 96 ALA A C 1
ATOM 742 O O . ALA A 1 96 ? 7.243 15.629 20.115 1.00 94.88 96 ALA A O 1
ATOM 743 N N . LEU A 1 97 ? 7.589 14.179 18.441 1.00 94.31 97 LEU A N 1
ATOM 744 C CA . LEU A 1 97 ? 8.166 13.154 19.311 1.00 94.31 97 LEU A CA 1
ATOM 745 C C . LEU A 1 97 ? 9.524 13.586 19.886 1.00 94.31 97 LEU A C 1
ATOM 747 O O . LEU A 1 97 ? 9.815 13.281 21.043 1.00 94.31 97 LEU A O 1
ATOM 751 N N . GLY A 1 98 ? 10.323 14.339 19.127 1.00 91.44 98 GLY A N 1
ATOM 752 C CA . GLY A 1 98 ? 11.561 14.958 19.594 1.00 91.44 98 GLY A CA 1
ATOM 753 C C . GLY A 1 98 ? 11.327 15.950 20.736 1.00 91.44 98 GLY A C 1
ATOM 754 O O . GLY A 1 98 ? 12.031 15.901 21.746 1.00 91.44 98 GLY A O 1
ATOM 755 N N . GLU A 1 99 ? 10.297 16.794 20.645 1.00 92.06 99 GLU A N 1
ATOM 756 C CA . GLU A 1 99 ? 9.902 17.669 21.759 1.00 92.06 99 GLU A CA 1
ATOM 757 C C . GLU A 1 99 ? 9.396 16.869 22.969 1.00 92.06 99 GLU A C 1
ATOM 759 O O . GLU A 1 99 ? 9.816 17.107 24.108 1.00 92.06 99 GLU A O 1
ATOM 764 N N . ALA A 1 100 ? 8.574 15.840 22.743 1.00 92.81 100 ALA A N 1
ATOM 765 C CA . ALA A 1 100 ? 8.124 14.944 23.808 1.00 92.81 100 ALA A CA 1
ATOM 766 C C . ALA A 1 100 ? 9.301 14.224 24.503 1.00 92.81 100 ALA A C 1
ATOM 768 O O . ALA A 1 100 ? 9.282 14.023 25.721 1.00 92.81 100 ALA A O 1
ATOM 769 N N . ALA A 1 101 ? 10.363 13.901 23.764 1.00 90.94 101 ALA A N 1
ATOM 770 C CA . ALA A 1 101 ? 11.610 13.318 24.261 1.00 90.94 101 ALA A CA 1
ATOM 771 C C . ALA A 1 101 ? 12.475 14.280 25.106 1.00 90.94 101 ALA A C 1
ATOM 773 O O . ALA A 1 101 ? 13.432 13.840 25.761 1.00 90.94 101 ALA A O 1
ATOM 774 N N . ARG A 1 102 ? 12.156 15.579 25.128 1.00 89.56 102 ARG A N 1
ATOM 775 C CA . ARG A 1 102 ? 12.808 16.592 25.979 1.00 89.56 102 ARG A CA 1
ATOM 776 C C . ARG A 1 102 ? 11.952 17.009 27.175 1.00 89.56 102 ARG A C 1
ATOM 778 O O . ARG A 1 102 ? 12.398 17.809 27.992 1.00 89.56 102 ARG A O 1
ATOM 785 N N . CYS A 1 103 ? 10.741 16.465 27.317 1.00 88.56 103 CYS A N 1
ATOM 786 C CA . CYS A 1 103 ? 9.864 16.834 28.422 1.00 88.56 103 CYS A CA 1
ATOM 787 C C . CYS A 1 103 ? 10.348 16.280 29.778 1.00 88.56 103 CYS A C 1
ATOM 789 O O . CYS A 1 103 ? 10.974 15.225 29.864 1.00 88.56 103 CYS A O 1
ATOM 791 N N . ASN A 1 104 ? 9.955 16.945 30.869 1.00 85.62 104 ASN A N 1
ATOM 792 C CA . ASN A 1 104 ? 10.308 16.560 32.245 1.00 85.62 104 ASN A CA 1
ATOM 793 C C . ASN A 1 104 ? 9.493 15.364 32.796 1.00 85.62 104 ASN A C 1
ATOM 795 O O . ASN A 1 104 ? 9.383 15.198 34.010 1.00 85.62 104 ASN A O 1
ATOM 799 N N . GLN A 1 105 ? 8.860 14.553 31.938 1.00 86.75 105 GLN A N 1
ATOM 800 C CA . GLN A 1 105 ? 8.041 13.400 32.340 1.00 86.75 105 GLN A CA 1
ATOM 801 C C . GLN A 1 105 ? 8.738 12.095 31.918 1.00 86.75 105 GLN A C 1
ATOM 803 O O . GLN A 1 105 ? 8.585 11.689 30.765 1.00 86.75 105 GLN A O 1
ATOM 808 N N . PRO A 1 106 ? 9.439 11.385 32.828 1.00 86.12 106 PRO A N 1
ATOM 809 C CA . PRO A 1 106 ? 10.345 10.287 32.463 1.00 86.12 106 PRO A CA 1
ATOM 810 C C . PRO A 1 106 ? 9.704 9.178 31.617 1.00 86.12 106 PRO A C 1
ATOM 812 O O . PRO A 1 106 ? 10.311 8.670 30.678 1.00 86.12 106 PRO A O 1
ATOM 815 N N . ARG A 1 107 ? 8.442 8.826 31.905 1.00 85.88 107 ARG A N 1
ATOM 816 C CA . ARG A 1 107 ? 7.704 7.803 31.141 1.00 85.88 107 ARG A CA 1
ATOM 817 C C . ARG A 1 107 ? 7.410 8.229 29.702 1.00 85.88 107 ARG A C 1
ATOM 819 O O . ARG A 1 107 ? 7.477 7.393 28.807 1.00 85.88 107 ARG A O 1
ATOM 826 N N . ILE A 1 108 ? 7.059 9.498 29.491 1.00 89.00 108 ILE A N 1
ATOM 827 C CA . ILE A 1 108 ? 6.776 10.034 28.153 1.00 89.00 108 ILE A CA 1
ATOM 828 C C . ILE A 1 108 ? 8.084 10.219 27.403 1.00 89.00 108 ILE A C 1
ATOM 830 O O . ILE A 1 108 ? 8.198 9.752 26.280 1.00 89.00 108 ILE A O 1
ATOM 834 N N . GLN A 1 109 ? 9.083 10.805 28.061 1.00 89.69 109 GLN A N 1
ATOM 835 C CA . GLN A 1 109 ? 10.421 10.992 27.522 1.00 89.69 109 GLN A CA 1
ATOM 836 C C . GLN A 1 109 ? 11.001 9.691 26.953 1.00 89.69 109 GLN A C 1
ATOM 838 O O . GLN A 1 109 ? 11.382 9.652 25.785 1.00 89.69 109 GLN A O 1
ATOM 843 N N . ALA A 1 110 ? 11.039 8.618 27.751 1.00 87.31 110 ALA A N 1
ATOM 844 C CA . ALA A 1 110 ? 11.608 7.342 27.320 1.00 87.31 110 ALA A CA 1
ATOM 845 C C . ALA A 1 110 ? 10.840 6.737 26.133 1.00 87.31 110 ALA A C 1
ATOM 847 O O . ALA A 1 110 ? 11.444 6.267 25.172 1.00 87.31 110 ALA A O 1
ATOM 848 N N . ARG A 1 111 ? 9.503 6.790 26.172 1.00 89.62 111 ARG A N 1
ATOM 849 C CA . ARG A 1 111 ? 8.651 6.211 25.125 1.00 89.62 111 ARG A CA 1
ATOM 850 C C . ARG A 1 111 ? 8.673 7.021 23.829 1.00 89.62 111 ARG A C 1
ATOM 852 O O . ARG A 1 111 ? 8.631 6.432 22.757 1.00 89.62 111 ARG A O 1
ATOM 859 N N . ALA A 1 112 ? 8.756 8.346 23.933 1.00 91.31 112 ALA A N 1
ATOM 860 C CA . ALA A 1 112 ? 8.902 9.245 22.797 1.00 91.31 112 ALA A CA 1
ATOM 861 C C . ALA A 1 112 ? 10.240 9.022 22.086 1.00 91.31 112 ALA A C 1
ATOM 863 O O . ALA A 1 112 ? 10.246 8.893 20.871 1.00 91.31 112 ALA A O 1
ATOM 864 N N . ARG A 1 113 ? 11.348 8.894 22.835 1.00 89.38 113 ARG A N 1
ATOM 865 C CA . ARG A 1 113 ? 12.671 8.589 22.262 1.00 89.38 113 ARG A CA 1
ATOM 866 C C . ARG A 1 113 ? 12.689 7.265 21.513 1.00 89.38 113 ARG A C 1
ATOM 868 O O . ARG A 1 113 ? 13.156 7.234 20.384 1.00 89.38 113 ARG A O 1
ATOM 875 N N . ALA A 1 114 ? 12.160 6.207 22.132 1.00 87.94 114 ALA A N 1
ATOM 876 C CA . ALA A 1 114 ? 12.096 4.889 21.507 1.00 87.94 114 ALA A CA 1
ATOM 877 C C . ALA A 1 114 ? 11.312 4.940 20.187 1.00 87.94 114 ALA A C 1
ATOM 879 O O . ALA A 1 114 ? 11.863 4.627 19.142 1.00 87.94 114 ALA A O 1
ATOM 880 N N . LEU A 1 115 ? 10.077 5.459 20.214 1.00 89.56 115 LEU A N 1
ATOM 881 C CA . LEU A 1 115 ? 9.249 5.546 19.008 1.00 89.56 115 LEU A CA 1
ATOM 882 C C . LEU A 1 115 ? 9.832 6.471 17.939 1.00 89.56 115 LEU A C 1
ATOM 884 O O . LEU A 1 115 ? 9.741 6.159 16.760 1.00 89.56 115 LEU A O 1
ATOM 888 N N . ALA A 1 116 ? 10.423 7.603 18.327 1.00 89.81 116 ALA A N 1
ATOM 889 C CA . ALA A 1 116 ? 11.058 8.504 17.374 1.00 89.81 116 ALA A CA 1
ATOM 890 C C . ALA A 1 116 ? 12.266 7.844 16.695 1.00 89.81 116 ALA A C 1
ATOM 892 O O . ALA A 1 116 ? 12.452 8.026 15.496 1.00 89.81 116 ALA A O 1
ATOM 893 N N . SER A 1 117 ? 13.054 7.060 17.440 1.00 85.31 117 SER A N 1
ATOM 894 C CA . SER A 1 117 ? 14.149 6.267 16.874 1.00 85.31 117 SER A CA 1
ATOM 895 C C . SER A 1 117 ? 13.615 5.201 15.921 1.00 85.31 117 SER A C 1
ATOM 897 O O . SER A 1 117 ? 14.070 5.141 14.786 1.00 85.31 117 SER A O 1
ATOM 899 N N . ASP A 1 118 ? 12.616 4.420 16.344 1.00 85.75 118 ASP A N 1
ATOM 900 C CA . ASP A 1 118 ? 12.019 3.356 15.527 1.00 85.75 118 ASP A CA 1
ATOM 901 C C . ASP A 1 118 ? 11.425 3.915 14.221 1.00 85.75 118 ASP A C 1
ATOM 903 O O . ASP A 1 118 ? 11.597 3.341 13.147 1.00 85.75 118 ASP A O 1
ATOM 907 N N . PHE A 1 119 ? 10.747 5.065 14.293 1.00 88.69 119 PHE A N 1
ATOM 908 C CA . PHE A 1 119 ? 10.196 5.745 13.120 1.00 88.69 119 PHE A CA 1
ATOM 909 C C . PHE A 1 119 ? 11.291 6.306 12.220 1.00 88.69 119 PHE A C 1
ATOM 911 O O . PHE A 1 119 ? 11.224 6.113 11.011 1.00 88.69 119 PHE A O 1
ATOM 918 N N . ALA A 1 120 ? 12.304 6.971 12.778 1.00 85.25 120 ALA A N 1
ATOM 919 C CA . ALA A 1 120 ? 13.426 7.470 11.989 1.00 85.25 120 ALA A CA 1
ATOM 920 C C . ALA A 1 120 ? 14.155 6.326 11.267 1.00 85.25 120 ALA A C 1
ATOM 922 O O . ALA A 1 120 ? 14.513 6.476 10.101 1.00 85.25 120 ALA A O 1
ATOM 923 N N . ASP A 1 121 ? 14.301 5.172 11.919 1.00 79.56 121 ASP A N 1
ATOM 924 C CA . ASP A 1 121 ? 14.900 3.972 11.335 1.00 79.56 121 ASP A CA 1
ATOM 925 C C . ASP A 1 121 ? 14.070 3.408 10.191 1.00 79.56 121 ASP A C 1
ATOM 927 O O . ASP A 1 121 ? 14.598 3.178 9.103 1.00 79.56 121 ASP A O 1
ATOM 931 N N . ALA A 1 122 ? 12.764 3.245 10.404 1.00 79.50 122 ALA A N 1
ATOM 932 C CA . ALA A 1 122 ? 11.856 2.748 9.376 1.00 79.50 122 ALA A CA 1
ATOM 933 C C . ALA A 1 122 ? 11.789 3.676 8.147 1.00 79.50 122 ALA A C 1
ATOM 935 O O . ALA A 1 122 ? 11.568 3.212 7.030 1.00 79.50 122 ALA A O 1
ATOM 936 N N . LEU A 1 123 ? 12.013 4.978 8.344 1.00 81.69 123 LEU A N 1
ATOM 937 C CA . LEU A 1 123 ? 12.045 5.985 7.282 1.00 81.69 123 LEU A CA 1
ATOM 938 C C . LEU A 1 123 ? 13.422 6.134 6.609 1.00 81.69 123 LEU A C 1
ATOM 940 O O . LEU A 1 123 ? 13.519 6.850 5.615 1.00 81.69 123 LEU A O 1
ATOM 944 N N . GLY A 1 124 ? 14.485 5.513 7.137 1.00 75.94 124 GLY A N 1
ATOM 945 C CA . GLY A 1 124 ? 15.861 5.715 6.662 1.00 75.94 124 GLY A CA 1
ATOM 946 C C . GLY A 1 124 ? 16.466 7.078 7.042 1.00 75.94 124 GLY A C 1
ATOM 947 O O . GLY A 1 124 ? 17.442 7.529 6.443 1.00 75.94 124 GLY A O 1
ATOM 948 N N . TRP A 1 125 ? 15.903 7.774 8.031 1.00 83.12 125 TRP A N 1
ATOM 949 C CA . TRP A 1 125 ? 16.312 9.121 8.445 1.00 83.12 125 TRP A CA 1
ATOM 950 C C . TRP A 1 125 ? 17.381 9.065 9.539 1.00 83.12 125 TRP A C 1
ATOM 952 O O . TRP A 1 125 ? 17.175 9.487 10.681 1.00 83.12 125 TRP A O 1
ATOM 962 N N . ALA A 1 126 ? 18.562 8.563 9.181 1.00 74.06 126 ALA A N 1
ATOM 963 C CA . ALA A 1 126 ? 19.671 8.358 10.113 1.00 74.06 126 ALA A CA 1
ATOM 964 C C . ALA A 1 126 ? 20.106 9.643 10.853 1.00 74.06 126 ALA A C 1
ATOM 966 O O . ALA A 1 126 ? 20.455 9.597 12.033 1.00 74.06 126 ALA A O 1
ATOM 967 N N . ALA A 1 127 ? 20.028 10.815 10.212 1.00 74.69 127 ALA A N 1
ATOM 968 C CA . ALA A 1 127 ? 20.304 12.093 10.872 1.00 74.69 127 ALA A CA 1
ATOM 969 C C . ALA A 1 127 ? 19.311 12.389 12.011 1.00 74.69 127 ALA A C 1
ATOM 971 O O . ALA A 1 127 ? 19.733 12.762 13.110 1.00 74.69 127 ALA A O 1
ATOM 972 N N . ALA A 1 128 ? 18.014 12.151 11.787 1.00 77.62 128 ALA A N 1
ATOM 973 C CA . ALA A 1 128 ? 16.988 12.272 12.818 1.00 77.62 128 ALA A CA 1
ATOM 974 C C . ALA A 1 128 ? 17.206 11.250 13.945 1.00 77.62 128 ALA A C 1
ATOM 976 O O . ALA A 1 128 ? 17.170 11.629 15.116 1.00 77.62 128 ALA A O 1
ATOM 977 N N . ARG A 1 129 ? 17.529 9.991 13.608 1.00 78.81 129 ARG A N 1
ATOM 978 C CA . ARG A 1 129 ? 17.862 8.937 14.582 1.00 78.81 129 ARG A CA 1
ATOM 979 C C . ARG A 1 129 ? 19.015 9.356 15.501 1.00 78.81 129 ARG A C 1
ATOM 981 O O . ARG A 1 129 ? 18.886 9.267 16.718 1.00 78.81 129 ARG A O 1
ATOM 988 N N . ARG A 1 130 ? 20.115 9.886 14.955 1.00 75.25 130 ARG A N 1
ATOM 989 C CA . ARG A 1 130 ? 21.277 10.322 15.756 1.00 75.25 130 ARG A CA 1
ATOM 990 C C . ARG A 1 130 ? 20.976 11.491 16.684 1.00 75.25 130 ARG A C 1
ATOM 992 O O . ARG A 1 130 ? 21.454 11.496 17.809 1.00 75.25 130 ARG A O 1
ATOM 999 N N . ARG A 1 131 ? 20.141 12.454 16.268 1.00 75.12 131 ARG A N 1
ATOM 1000 C CA . ARG A 1 131 ? 19.680 13.537 17.167 1.00 75.12 131 ARG A CA 1
ATOM 1001 C C . ARG A 1 131 ? 18.926 12.996 18.392 1.00 75.12 131 ARG A C 1
ATOM 1003 O O . ARG A 1 131 ? 18.804 13.705 19.390 1.00 75.12 131 ARG A O 1
ATOM 1010 N N . LEU A 1 132 ? 18.389 11.779 18.298 1.00 70.94 132 LEU A N 1
ATOM 1011 C CA . LEU A 1 132 ? 17.621 11.101 19.342 1.00 70.94 132 LEU A CA 1
ATOM 1012 C C . LEU A 1 132 ? 18.456 10.075 20.132 1.00 70.94 132 LEU A C 1
ATOM 1014 O O . LEU A 1 132 ? 18.052 9.699 21.237 1.00 70.94 132 LEU A O 1
ATOM 1018 N N . ALA A 1 133 ? 19.598 9.641 19.591 1.00 65.56 133 ALA A N 1
ATOM 1019 C CA . ALA A 1 133 ? 20.525 8.706 20.219 1.00 65.56 133 ALA A CA 1
ATOM 1020 C C . ALA A 1 133 ? 21.369 9.389 21.322 1.00 65.56 133 ALA A C 1
ATOM 1022 O O . ALA A 1 133 ? 21.638 10.591 21.253 1.00 65.56 133 ALA A O 1
ATOM 1023 N N . PRO A 1 134 ? 21.772 8.660 22.381 1.00 57.03 134 PRO A N 1
ATOM 1024 C CA . PRO A 1 134 ? 22.737 9.166 23.357 1.00 57.03 134 PRO A CA 1
ATOM 1025 C C . PRO A 1 134 ? 24.101 9.442 22.699 1.00 57.03 134 PRO A C 1
ATOM 1027 O O . PRO A 1 134 ? 24.479 8.768 21.751 1.00 57.03 134 PRO A O 1
ATOM 1030 N N . ALA A 1 135 ? 24.841 10.422 23.227 1.00 53.25 135 ALA A N 1
ATOM 1031 C CA . ALA A 1 135 ? 26.048 10.998 22.614 1.00 53.25 135 ALA A CA 1
ATOM 1032 C C . ALA A 1 135 ? 27.282 10.069 22.515 1.00 53.25 135 ALA A C 1
ATOM 1034 O O . ALA A 1 135 ? 28.313 10.507 22.013 1.00 53.25 135 ALA A O 1
ATOM 1035 N N . ASP A 1 136 ? 27.189 8.816 22.962 1.00 52.50 136 ASP A N 1
ATOM 1036 C CA . ASP A 1 136 ? 28.284 7.843 22.909 1.00 52.50 136 ASP A CA 1
ATOM 1037 C C . ASP A 1 136 ? 28.111 6.911 21.702 1.00 52.50 136 ASP A C 1
ATOM 1039 O O . ASP A 1 136 ? 27.720 5.750 21.832 1.00 52.50 136 ASP A O 1
ATOM 1043 N N . GLU A 1 137 ? 28.404 7.420 20.507 1.00 53.72 137 GLU A N 1
ATOM 1044 C CA . GLU A 1 137 ? 28.722 6.568 19.361 1.00 53.72 137 GLU A CA 1
ATOM 1045 C C . GLU A 1 137 ? 30.240 6.568 19.168 1.00 53.72 137 GLU A C 1
ATOM 1047 O O . GLU A 1 137 ? 30.862 7.616 19.000 1.00 53.72 137 GLU A O 1
ATOM 1052 N N . ALA A 1 138 ? 30.839 5.377 19.234 1.00 50.94 138 ALA A N 1
ATOM 1053 C CA . ALA A 1 138 ? 32.274 5.185 19.076 1.00 50.94 138 ALA A CA 1
ATOM 1054 C C . ALA A 1 138 ? 32.783 5.696 17.714 1.00 50.94 138 ALA A C 1
ATOM 1056 O O . ALA A 1 138 ? 32.084 5.659 16.694 1.00 50.94 138 ALA A O 1
ATOM 1057 N N . GLU A 1 139 ? 34.042 6.132 17.699 1.00 56.78 139 GLU A N 1
ATOM 1058 C CA . GLU A 1 139 ? 34.799 6.388 16.475 1.00 56.78 139 GLU A CA 1
ATOM 1059 C C . GLU A 1 139 ? 34.779 5.125 15.598 1.00 56.78 139 GLU A C 1
ATOM 1061 O O . GLU A 1 139 ? 35.145 4.034 16.032 1.00 56.78 139 GLU A O 1
ATOM 1066 N N . VAL A 1 140 ? 34.299 5.265 14.362 1.00 61.91 140 VAL A N 1
ATOM 1067 C CA . VAL A 1 140 ? 34.270 4.178 13.376 1.00 61.91 140 VAL A CA 1
ATOM 1068 C C . VAL A 1 140 ? 35.492 4.369 12.500 1.00 61.91 140 VAL A C 1
ATOM 1070 O O . VAL A 1 140 ? 35.572 5.358 11.775 1.00 61.91 140 VAL A O 1
ATOM 1073 N N . HIS A 1 141 ? 36.440 3.444 12.601 1.00 70.56 141 HIS A N 1
ATOM 1074 C CA . HIS A 1 141 ? 37.617 3.401 11.749 1.00 70.56 141 HIS A CA 1
ATOM 1075 C C . HIS A 1 141 ? 37.291 2.543 10.523 1.00 70.56 141 HIS A C 1
ATOM 1077 O O . HIS A 1 141 ? 37.108 1.334 10.658 1.00 70.56 141 HIS A O 1
ATOM 1083 N N . ALA A 1 142 ? 37.159 3.169 9.352 1.00 80.62 142 ALA A N 1
ATOM 1084 C CA . ALA A 1 142 ? 37.043 2.453 8.085 1.00 80.62 142 ALA A CA 1
ATOM 1085 C C . ALA A 1 142 ? 38.446 2.163 7.540 1.00 80.62 142 ALA A C 1
ATOM 1087 O O . ALA A 1 142 ? 39.305 3.043 7.515 1.00 80.62 142 ALA A O 1
ATOM 1088 N N . SER A 1 143 ? 38.664 0.929 7.106 1.00 83.88 143 SER A N 1
ATOM 1089 C CA . SER A 1 143 ? 39.934 0.436 6.569 1.00 83.88 143 SER A CA 1
ATOM 1090 C C . SER A 1 143 ? 39.898 0.203 5.054 1.00 83.88 143 SER A C 1
ATOM 1092 O O . SER A 1 143 ? 40.940 -0.020 4.440 1.00 83.88 143 SER A O 1
ATOM 1094 N N . THR A 1 144 ? 38.712 0.284 4.440 1.00 87.12 144 THR A N 1
ATOM 1095 C CA . THR A 1 144 ? 38.492 0.111 2.996 1.00 87.12 144 THR A CA 1
ATOM 1096 C C . THR A 1 144 ? 37.557 1.186 2.428 1.00 87.12 144 THR A C 1
ATOM 1098 O O . THR A 1 144 ? 36.782 1.803 3.161 1.00 87.12 144 THR A O 1
ATOM 1101 N N . VAL A 1 145 ? 37.611 1.407 1.107 1.00 85.50 145 VAL A N 1
ATOM 1102 C CA . VAL A 1 145 ? 36.727 2.359 0.400 1.00 85.50 145 VAL A CA 1
ATOM 1103 C C . VAL A 1 145 ? 35.250 1.982 0.572 1.00 85.50 145 VAL A C 1
ATOM 1105 O O . VAL A 1 145 ? 34.424 2.861 0.812 1.00 85.50 145 VAL A O 1
ATOM 1108 N N . ASP A 1 146 ? 34.924 0.688 0.536 1.00 84.38 146 ASP A N 1
ATOM 1109 C CA . ASP A 1 146 ? 33.555 0.193 0.730 1.00 84.38 146 ASP A CA 1
ATOM 1110 C C . ASP A 1 146 ? 33.039 0.457 2.153 1.00 84.38 146 ASP A C 1
ATOM 1112 O O . ASP A 1 146 ? 31.904 0.906 2.334 1.00 84.38 146 ASP A O 1
ATOM 1116 N N . GLU A 1 147 ? 33.881 0.246 3.173 1.00 83.94 147 GLU A N 1
ATOM 1117 C CA . GLU A 1 147 ? 33.555 0.589 4.564 1.00 83.94 147 GLU A CA 1
ATOM 1118 C C . GLU A 1 147 ? 33.339 2.098 4.739 1.00 83.94 147 GLU A C 1
ATOM 1120 O O . GLU A 1 147 ? 32.412 2.512 5.438 1.00 83.94 147 GLU A O 1
ATOM 1125 N N . ALA A 1 148 ? 34.153 2.927 4.077 1.00 86.44 148 ALA A N 1
ATOM 1126 C CA . ALA A 1 148 ? 33.997 4.378 4.105 1.00 86.44 148 ALA A CA 1
ATOM 1127 C C . ALA A 1 148 ? 32.693 4.822 3.419 1.00 86.44 148 ALA A C 1
ATOM 1129 O O . ALA A 1 148 ? 31.960 5.647 3.965 1.00 86.44 148 ALA A O 1
ATOM 1130 N N . LEU A 1 149 ? 32.344 4.236 2.268 1.00 84.50 149 LEU A N 1
ATOM 1131 C CA . LEU A 1 149 ? 31.079 4.510 1.580 1.00 84.50 149 LEU A CA 1
ATOM 1132 C C . LEU A 1 149 ? 29.861 4.065 2.393 1.00 84.50 149 LEU A C 1
ATOM 1134 O O . LEU A 1 149 ? 28.837 4.746 2.358 1.00 84.50 149 LEU A O 1
ATOM 1138 N N . ALA A 1 150 ? 29.953 2.983 3.170 1.00 82.12 150 ALA A N 1
ATOM 1139 C CA . ALA A 1 150 ? 28.861 2.547 4.039 1.00 82.12 150 ALA A CA 1
ATOM 1140 C C . ALA A 1 150 ? 28.474 3.613 5.088 1.00 82.12 150 ALA A C 1
ATOM 1142 O O . ALA A 1 150 ? 27.297 3.726 5.439 1.00 82.12 150 ALA A O 1
ATOM 1143 N N . LEU A 1 151 ? 29.422 4.456 5.529 1.00 81.62 151 LEU A N 1
ATOM 1144 C CA . LEU A 1 151 ? 29.168 5.540 6.491 1.00 81.62 151 LEU A CA 1
ATOM 1145 C C . LEU A 1 151 ? 28.157 6.577 5.983 1.00 81.62 151 LEU A C 1
ATOM 1147 O O . LEU A 1 151 ? 27.452 7.188 6.796 1.00 81.62 151 LEU A O 1
ATOM 1151 N N . ARG A 1 152 ? 28.025 6.752 4.659 1.00 82.25 152 ARG A N 1
ATOM 1152 C CA . ARG A 1 152 ? 27.025 7.665 4.085 1.00 82.25 152 ARG A CA 1
ATOM 1153 C C . ARG A 1 152 ? 25.609 7.253 4.489 1.00 82.25 152 ARG A C 1
ATOM 1155 O O . ARG A 1 152 ? 24.823 8.109 4.869 1.00 82.25 152 ARG A O 1
ATOM 1162 N N . PHE A 1 153 ? 25.324 5.949 4.518 1.00 73.31 153 PHE A N 1
ATOM 1163 C CA . PHE A 1 153 ? 24.010 5.392 4.860 1.00 73.31 153 PHE A CA 1
ATOM 1164 C C . PHE A 1 153 ? 23.704 5.424 6.359 1.00 73.31 153 PHE A C 1
ATOM 1166 O O . PHE A 1 153 ? 22.546 5.338 6.760 1.00 73.31 153 PHE A O 1
ATOM 1173 N N . CYS A 1 154 ? 24.721 5.650 7.191 1.00 69.94 154 CYS A N 1
ATOM 1174 C CA . CYS A 1 154 ? 24.561 5.992 8.605 1.00 69.94 154 CYS A CA 1
ATOM 1175 C C . CYS A 1 154 ? 24.233 7.488 8.806 1.00 69.94 154 CYS A C 1
ATOM 1177 O O . CYS A 1 154 ? 24.335 8.015 9.918 1.00 69.94 154 CYS A O 1
ATOM 1179 N N . GLY A 1 155 ? 23.893 8.205 7.726 1.00 72.00 155 GLY A N 1
ATOM 1180 C CA . GLY A 1 155 ? 23.657 9.644 7.707 1.00 72.00 155 GLY A CA 1
ATOM 1181 C C . GLY A 1 155 ? 24.924 10.464 7.931 1.00 72.00 155 GLY A C 1
ATOM 1182 O O . GLY A 1 155 ? 24.827 11.635 8.285 1.00 72.00 155 GLY A O 1
ATOM 1183 N N . ALA A 1 156 ? 26.121 9.879 7.827 1.00 78.38 156 ALA A N 1
ATOM 1184 C CA . ALA A 1 156 ? 27.393 10.530 8.141 1.00 78.38 156 ALA A CA 1
ATOM 1185 C C . ALA A 1 156 ? 28.251 10.784 6.887 1.00 78.38 156 ALA A C 1
ATOM 1187 O O . ALA A 1 156 ? 29.378 10.294 6.827 1.00 78.38 156 ALA A O 1
ATOM 1188 N N . PRO A 1 157 ? 27.762 11.535 5.882 1.00 86.81 157 PRO A N 1
ATOM 1189 C CA . PRO A 1 157 ? 28.518 11.747 4.649 1.00 86.81 157 PRO A CA 1
ATOM 1190 C C . PRO A 1 157 ? 29.837 12.500 4.896 1.00 86.81 157 PRO A C 1
ATOM 1192 O O . PRO A 1 157 ? 30.830 12.192 4.250 1.00 86.81 157 PRO A O 1
ATOM 1195 N N . GLU A 1 158 ? 29.890 13.387 5.896 1.00 88.81 158 GLU A N 1
ATOM 1196 C CA . GLU A 1 158 ? 31.125 14.067 6.328 1.00 88.81 158 GLU A CA 1
ATOM 1197 C C . GLU A 1 158 ? 32.177 13.058 6.818 1.00 88.81 158 GLU A C 1
ATOM 1199 O O . GLU A 1 158 ? 33.334 13.093 6.415 1.00 88.81 158 GLU A O 1
ATOM 1204 N N . ARG A 1 159 ? 31.752 12.079 7.630 1.00 86.81 159 ARG A N 1
ATOM 1205 C CA . ARG A 1 159 ? 32.633 11.011 8.128 1.00 86.81 159 ARG A CA 1
ATOM 1206 C C . ARG A 1 159 ? 33.057 10.064 7.011 1.00 86.81 159 ARG A C 1
ATOM 1208 O O . ARG A 1 159 ? 34.162 9.540 7.051 1.00 86.81 159 ARG A O 1
ATOM 1215 N N . ALA A 1 160 ? 32.189 9.838 6.022 1.00 89.62 160 ALA A N 1
ATOM 1216 C CA . ALA A 1 160 ? 32.553 9.103 4.815 1.00 89.62 160 ALA A CA 1
ATOM 1217 C C . ALA A 1 160 ? 33.654 9.845 4.040 1.00 89.62 160 ALA A C 1
ATOM 1219 O O . ALA A 1 160 ? 34.618 9.217 3.612 1.00 89.62 160 ALA A O 1
ATOM 1220 N N . ALA A 1 161 ? 33.551 11.173 3.911 1.00 91.62 161 ALA A N 1
ATOM 1221 C CA . ALA A 1 161 ? 34.579 12.000 3.285 1.00 91.62 161 ALA A CA 1
ATOM 1222 C C . ALA A 1 161 ? 35.906 11.945 4.057 1.00 91.62 161 ALA A C 1
ATOM 1224 O O . ALA A 1 161 ? 36.931 11.646 3.454 1.00 91.62 161 ALA A O 1
ATOM 1225 N N . GLU A 1 162 ? 35.880 12.135 5.380 1.00 91.31 162 GLU A N 1
ATOM 1226 C CA . GLU A 1 162 ? 37.065 12.033 6.247 1.00 91.31 162 GLU A CA 1
ATOM 1227 C C . GLU A 1 162 ? 37.731 10.653 6.155 1.00 91.31 162 GLU A C 1
ATOM 1229 O O . GLU A 1 162 ? 38.951 10.555 6.029 1.00 91.31 162 GLU A O 1
ATOM 1234 N N . ALA A 1 163 ? 36.936 9.579 6.178 1.00 90.50 163 ALA A N 1
ATOM 1235 C CA . ALA A 1 163 ? 37.431 8.215 6.037 1.00 90.50 163 ALA A CA 1
ATOM 1236 C C . ALA A 1 163 ? 38.063 7.971 4.658 1.00 90.50 163 ALA A C 1
ATOM 1238 O O . ALA A 1 163 ? 39.134 7.374 4.572 1.00 90.50 163 ALA A O 1
ATOM 1239 N N . LEU A 1 164 ? 37.441 8.461 3.580 1.00 91.69 164 LEU A N 1
ATOM 1240 C CA . LEU A 1 164 ? 38.020 8.387 2.238 1.00 91.69 164 LEU A CA 1
ATOM 1241 C C . LEU A 1 164 ? 39.318 9.194 2.146 1.00 91.69 164 LEU A C 1
ATOM 1243 O O . LEU A 1 164 ? 40.291 8.699 1.583 1.00 91.69 164 LEU A O 1
ATOM 1247 N N . ASP A 1 165 ? 39.362 10.396 2.719 1.00 90.25 165 ASP A N 1
ATOM 1248 C CA . ASP A 1 165 ? 40.556 11.243 2.726 1.00 90.25 165 ASP A CA 1
ATOM 1249 C C . ASP A 1 165 ? 41.697 10.600 3.544 1.00 90.25 165 ASP A C 1
ATOM 1251 O O . ASP A 1 165 ? 42.855 10.682 3.141 1.00 90.25 165 ASP A O 1
ATOM 1255 N N . ALA A 1 166 ? 41.393 9.874 4.626 1.00 89.12 166 ALA A N 1
ATOM 1256 C CA . ALA A 1 166 ? 42.377 9.102 5.394 1.00 89.12 166 ALA A CA 1
ATOM 1257 C C . ALA A 1 166 ? 42.902 7.860 4.648 1.00 89.12 166 ALA A C 1
ATOM 1259 O O . ALA A 1 166 ? 44.043 7.449 4.858 1.00 89.12 166 ALA A O 1
ATOM 1260 N N . LEU A 1 167 ? 42.082 7.270 3.774 1.00 88.69 167 LEU A N 1
ATOM 1261 C CA . LEU A 1 167 ? 42.470 6.169 2.884 1.00 88.69 167 LEU A CA 1
ATOM 1262 C C . LEU A 1 167 ? 43.212 6.653 1.630 1.00 88.69 167 LEU A C 1
ATOM 1264 O O . LEU A 1 167 ? 43.695 5.826 0.851 1.00 88.69 167 LEU A O 1
ATOM 1268 N N . ALA A 1 168 ? 43.292 7.968 1.405 1.00 83.88 168 ALA A N 1
ATOM 1269 C CA . ALA A 1 168 ? 43.966 8.515 0.242 1.00 83.88 168 ALA A CA 1
ATOM 1270 C C . ALA A 1 168 ? 45.474 8.192 0.296 1.00 83.88 168 ALA A C 1
ATOM 1272 O O . ALA A 1 168 ? 46.124 8.424 1.319 1.00 83.88 168 ALA A O 1
ATOM 1273 N N . PRO A 1 169 ? 46.066 7.675 -0.794 1.00 71.50 169 PRO A N 1
ATOM 1274 C CA . PRO A 1 169 ? 47.494 7.391 -0.825 1.00 71.50 169 PRO A CA 1
ATOM 1275 C C . PRO A 1 169 ? 48.313 8.685 -0.701 1.00 71.50 169 PRO A C 1
ATOM 1277 O O . PRO A 1 169 ? 48.137 9.613 -1.488 1.00 71.50 169 PRO A O 1
ATOM 1280 N N . SER A 1 170 ? 49.243 8.736 0.258 1.00 73.19 170 SER A N 1
ATOM 1281 C CA . SER A 1 170 ? 50.119 9.898 0.486 1.00 73.19 170 SER A CA 1
ATOM 1282 C C . SER A 1 170 ? 51.162 10.105 -0.618 1.00 73.19 170 SER A C 1
ATOM 1284 O O . SER A 1 170 ? 51.556 11.238 -0.876 1.00 73.19 170 SER A O 1
ATOM 1286 N N . ASP A 1 171 ? 51.586 9.023 -1.285 1.00 77.38 171 ASP A N 1
ATOM 1287 C CA . ASP A 1 171 ? 52.748 9.007 -2.191 1.00 77.38 171 ASP A CA 1
ATOM 1288 C C . ASP A 1 171 ? 52.455 8.406 -3.585 1.00 77.38 171 ASP A C 1
ATOM 1290 O O . ASP A 1 171 ? 53.375 8.161 -4.368 1.00 77.38 171 ASP A O 1
ATOM 1294 N N . ALA A 1 172 ? 51.185 8.149 -3.919 1.00 77.56 172 ALA A N 1
ATOM 1295 C CA . ALA A 1 172 ? 50.772 7.536 -5.187 1.00 77.56 172 ALA A CA 1
ATOM 1296 C C . ALA A 1 172 ? 49.511 8.209 -5.762 1.00 77.56 172 ALA A C 1
ATOM 1298 O O . ALA A 1 172 ? 48.728 8.781 -5.004 1.00 77.56 172 ALA A O 1
ATOM 1299 N N . PRO A 1 173 ? 49.284 8.163 -7.091 1.00 77.88 173 PRO A N 1
ATOM 1300 C CA . PRO A 1 173 ? 48.036 8.653 -7.671 1.00 77.88 173 PRO A CA 1
ATOM 1301 C C . PRO A 1 173 ? 46.832 7.863 -7.124 1.00 77.88 173 PRO A C 1
ATOM 1303 O O . PRO A 1 173 ? 46.945 6.649 -6.928 1.00 77.88 173 PRO A O 1
ATOM 1306 N N . PRO A 1 174 ? 45.678 8.518 -6.895 1.00 84.56 174 PRO A N 1
ATOM 1307 C CA . PRO A 1 174 ? 44.489 7.845 -6.384 1.00 84.56 174 PRO A CA 1
ATOM 1308 C C . PRO A 1 174 ? 43.959 6.824 -7.399 1.00 84.56 174 PRO A C 1
ATOM 1310 O O . PRO A 1 174 ? 44.044 7.037 -8.612 1.00 84.56 174 PRO A O 1
ATOM 1313 N N . SER A 1 175 ? 43.394 5.718 -6.909 1.00 87.38 175 SER A N 1
ATOM 1314 C CA . SER A 1 175 ? 42.743 4.731 -7.775 1.00 87.38 175 SER A CA 1
ATOM 1315 C C . SER A 1 175 ? 41.454 5.306 -8.389 1.00 87.38 175 SER A C 1
ATOM 1317 O O . SER A 1 175 ? 40.811 6.153 -7.761 1.00 87.38 175 SER A O 1
ATOM 1319 N N . PRO A 1 176 ? 41.031 4.845 -9.585 1.00 86.56 176 PRO A N 1
ATOM 1320 C CA . PRO A 1 176 ? 39.749 5.244 -10.174 1.00 86.56 176 PRO A CA 1
ATOM 1321 C C . PRO A 1 176 ? 38.567 5.017 -9.224 1.00 86.56 176 PRO A C 1
ATOM 1323 O O . PRO A 1 176 ? 37.719 5.889 -9.088 1.00 86.56 176 PRO A O 1
ATOM 1326 N N . GLU A 1 177 ? 38.559 3.889 -8.509 1.00 86.62 177 GLU A N 1
ATOM 1327 C CA . GLU A 1 177 ? 37.528 3.534 -7.524 1.00 86.62 177 GLU A CA 1
ATOM 1328 C C . GLU A 1 177 ? 37.440 4.550 -6.380 1.00 86.62 177 GLU A C 1
ATOM 1330 O O . GLU A 1 177 ? 36.347 4.975 -6.008 1.00 86.62 177 GLU A O 1
ATOM 1335 N N . TRP A 1 178 ? 38.587 4.987 -5.848 1.00 90.31 178 TRP A N 1
ATOM 1336 C CA . TRP A 1 178 ? 38.626 6.011 -4.808 1.00 90.31 178 TRP A CA 1
ATOM 1337 C C . TRP A 1 178 ? 38.124 7.358 -5.333 1.00 90.31 178 TRP A C 1
ATOM 1339 O O . TRP A 1 178 ? 37.353 8.035 -4.655 1.00 90.31 178 TRP A O 1
ATOM 1349 N N . VAL A 1 179 ? 38.536 7.747 -6.546 1.00 89.94 179 VAL A N 1
ATOM 1350 C CA . VAL A 1 179 ? 38.094 9.001 -7.175 1.00 89.94 179 VAL A CA 1
ATOM 1351 C C . VAL A 1 179 ? 36.582 8.991 -7.374 1.00 89.94 179 VAL A C 1
ATOM 1353 O O . VAL A 1 179 ? 35.924 9.959 -6.993 1.00 89.94 179 VAL A O 1
ATOM 1356 N N . ASP A 1 180 ? 36.033 7.907 -7.921 1.00 88.75 180 ASP A N 1
ATOM 1357 C CA . ASP A 1 180 ? 34.593 7.734 -8.105 1.00 88.75 180 ASP A CA 1
ATOM 1358 C C . ASP A 1 180 ? 33.863 7.818 -6.758 1.00 88.75 180 ASP A C 1
ATOM 1360 O O . ASP A 1 180 ? 32.935 8.613 -6.616 1.00 88.75 180 ASP A O 1
ATOM 1364 N N . ALA A 1 181 ? 34.316 7.079 -5.740 1.00 90.31 181 ALA A N 1
ATOM 1365 C CA . ALA A 1 181 ? 33.742 7.124 -4.395 1.00 90.31 181 ALA A CA 1
ATOM 1366 C C . ALA A 1 181 ? 33.756 8.544 -3.805 1.00 90.31 181 ALA A C 1
ATOM 1368 O O . ALA A 1 181 ? 32.743 9.023 -3.289 1.00 90.31 181 ALA A O 1
ATOM 1369 N N . ARG A 1 182 ? 34.885 9.251 -3.921 1.00 92.12 182 ARG A N 1
ATOM 1370 C CA . ARG A 1 182 ? 35.052 10.593 -3.361 1.00 92.12 182 ARG A CA 1
ATOM 1371 C C . ARG A 1 182 ? 34.216 11.640 -4.091 1.00 92.12 182 ARG A C 1
ATOM 1373 O O . ARG A 1 182 ? 33.630 12.482 -3.413 1.00 92.12 182 ARG A O 1
ATOM 1380 N N . VAL A 1 183 ? 34.112 11.566 -5.423 1.00 92.25 183 VAL A N 1
ATOM 1381 C CA . VAL A 1 183 ? 33.232 12.435 -6.230 1.00 92.25 183 VAL A CA 1
ATOM 1382 C C . VAL A 1 183 ? 31.770 12.229 -5.845 1.00 92.25 183 VAL A C 1
ATOM 1384 O O . VAL A 1 183 ? 31.059 13.209 -5.641 1.00 92.25 183 VAL A O 1
ATOM 1387 N N . ARG A 1 184 ? 31.321 10.978 -5.689 1.00 90.88 184 ARG A N 1
ATOM 1388 C CA . ARG A 1 184 ? 29.948 10.676 -5.254 1.00 90.88 184 ARG A CA 1
ATOM 1389 C C . ARG A 1 184 ? 29.651 11.277 -3.879 1.00 90.88 184 ARG A C 1
ATOM 1391 O O . ARG A 1 184 ? 28.598 11.879 -3.696 1.00 90.88 184 ARG A O 1
ATOM 1398 N N . VAL A 1 185 ? 30.591 11.181 -2.933 1.00 92.62 185 VAL A N 1
ATOM 1399 C CA . VAL A 1 185 ? 30.455 11.808 -1.606 1.00 92.62 185 VAL A CA 1
ATOM 1400 C C . VAL A 1 185 ? 30.462 13.340 -1.687 1.00 92.62 185 VAL A C 1
ATOM 1402 O O . VAL A 1 185 ? 29.636 13.965 -1.030 1.00 92.62 185 VAL A O 1
ATOM 1405 N N . ASP A 1 186 ? 31.317 13.953 -2.513 1.00 93.19 186 ASP A N 1
ATOM 1406 C CA . ASP A 1 186 ? 31.318 15.411 -2.731 1.00 93.19 186 ASP A CA 1
ATOM 1407 C C . ASP A 1 186 ? 29.953 15.891 -3.277 1.00 93.19 186 ASP A C 1
ATOM 1409 O O . ASP A 1 186 ? 29.371 16.845 -2.758 1.00 93.19 186 ASP A O 1
ATOM 1413 N N . LEU A 1 187 ? 29.379 15.184 -4.259 1.00 91.31 187 LEU A N 1
ATOM 1414 C CA . LEU A 1 187 ? 28.032 15.460 -4.781 1.00 91.31 187 LEU A CA 1
ATOM 1415 C C . LEU A 1 187 ? 26.944 15.271 -3.711 1.00 91.31 187 LEU A C 1
ATOM 1417 O O . LEU A 1 187 ? 26.061 16.119 -3.551 1.00 91.31 187 LEU A O 1
ATOM 1421 N N . LEU A 1 188 ? 27.051 14.212 -2.903 1.00 90.25 188 LEU A N 1
ATOM 1422 C CA . LEU A 1 188 ? 26.160 13.954 -1.771 1.00 90.25 188 LEU A CA 1
ATOM 1423 C C . LEU A 1 188 ? 26.221 15.050 -0.697 1.00 90.25 188 LEU A C 1
ATOM 1425 O O . LEU A 1 188 ? 25.208 15.359 -0.065 1.00 90.25 188 LEU A O 1
ATOM 1429 N N . LEU A 1 189 ? 27.379 15.682 -0.511 1.00 90.38 189 LEU A N 1
ATOM 1430 C CA . LEU A 1 189 ? 27.576 16.835 0.374 1.00 90.38 189 LEU A CA 1
ATOM 1431 C C . LEU A 1 189 ? 27.160 18.166 -0.272 1.00 90.38 189 LEU A C 1
ATOM 1433 O O . LEU A 1 189 ? 26.933 19.144 0.434 1.00 90.38 189 LEU A O 1
ATOM 1437 N N . GLY A 1 190 ? 26.948 18.185 -1.590 1.00 89.38 190 GLY A N 1
ATOM 1438 C CA . GLY A 1 190 ? 26.579 19.386 -2.341 1.00 89.38 190 GLY A CA 1
ATOM 1439 C C . GLY A 1 190 ? 27.785 20.238 -2.736 1.00 89.38 190 GLY A C 1
ATOM 1440 O O . GLY A 1 190 ? 27.615 21.401 -3.094 1.00 89.38 190 GLY A O 1
ATOM 1441 N N . ASP A 1 191 ? 28.993 19.672 -2.694 1.00 92.06 191 ASP A N 1
ATOM 1442 C CA . ASP A 1 191 ? 30.239 20.326 -3.088 1.00 92.06 191 ASP A CA 1
ATOM 1443 C C . ASP A 1 191 ? 30.665 19.906 -4.504 1.00 92.06 191 ASP A C 1
ATOM 1445 O O . ASP A 1 191 ? 31.704 19.285 -4.749 1.00 92.06 191 ASP A O 1
ATOM 1449 N N . ALA A 1 192 ? 29.833 20.261 -5.486 1.00 90.44 192 ALA A N 1
ATOM 1450 C CA . ALA A 1 192 ? 30.125 20.000 -6.896 1.00 90.44 192 ALA A CA 1
ATOM 1451 C C . ALA A 1 192 ? 31.421 20.691 -7.369 1.00 90.44 192 ALA A C 1
ATOM 1453 O O . ALA A 1 192 ? 32.065 20.231 -8.316 1.00 90.44 192 ALA A O 1
ATOM 1454 N N . ALA A 1 193 ? 31.828 21.782 -6.708 1.00 92.00 193 ALA A N 1
ATOM 1455 C CA . ALA A 1 193 ? 33.063 22.494 -7.013 1.00 92.00 193 ALA A CA 1
ATOM 1456 C C . ALA A 1 193 ? 34.297 21.665 -6.626 1.00 92.00 193 ALA A C 1
ATOM 1458 O O . ALA A 1 193 ? 35.197 21.502 -7.457 1.00 92.00 193 ALA A O 1
ATOM 1459 N N . ALA A 1 194 ? 34.323 21.093 -5.417 1.00 90.94 194 ALA A N 1
ATOM 1460 C CA . ALA A 1 194 ? 35.380 20.178 -4.995 1.00 90.94 194 ALA A CA 1
ATOM 1461 C C . ALA A 1 194 ? 35.415 18.917 -5.865 1.00 90.94 194 ALA A C 1
ATOM 1463 O O . ALA A 1 194 ? 36.490 18.531 -6.336 1.00 90.94 194 ALA A O 1
ATOM 1464 N N . ALA A 1 195 ? 34.248 18.336 -6.165 1.00 92.44 195 ALA A N 1
ATOM 1465 C CA . ALA A 1 195 ? 34.137 17.179 -7.050 1.00 92.44 195 ALA A CA 1
ATOM 1466 C C . ALA A 1 195 ? 34.757 17.455 -8.433 1.00 92.44 195 ALA A C 1
ATOM 1468 O O . ALA A 1 195 ? 35.541 16.657 -8.954 1.00 92.44 195 ALA A O 1
ATOM 1469 N N . HIS A 1 196 ? 34.457 18.620 -9.017 1.00 91.88 196 HIS A N 1
ATOM 1470 C CA . HIS A 1 196 ? 35.007 19.029 -10.306 1.00 91.88 196 HIS A CA 1
ATOM 1471 C C . HIS A 1 196 ? 36.520 19.262 -10.246 1.00 91.88 196 HIS A C 1
ATOM 1473 O O . HIS A 1 196 ? 37.251 18.739 -11.088 1.00 91.88 196 HIS A O 1
ATOM 1479 N N . ALA A 1 197 ? 37.000 19.996 -9.237 1.00 91.00 197 ALA A N 1
ATOM 1480 C CA . ALA A 1 197 ? 38.426 20.254 -9.050 1.00 91.00 197 ALA A CA 1
ATOM 1481 C C . ALA A 1 197 ? 39.229 18.949 -8.928 1.00 91.00 197 ALA A C 1
ATOM 1483 O O . ALA A 1 197 ? 40.316 18.832 -9.496 1.00 91.00 197 ALA A O 1
ATOM 1484 N N . ARG A 1 198 ? 38.663 17.943 -8.253 1.00 89.88 198 ARG A N 1
ATOM 1485 C CA . ARG A 1 198 ? 39.270 16.620 -8.084 1.00 89.88 198 ARG A CA 1
ATOM 1486 C C . ARG A 1 198 ? 39.441 15.888 -9.412 1.00 89.88 198 ARG A C 1
ATOM 1488 O O . ARG A 1 198 ? 40.518 15.362 -9.671 1.00 89.88 198 ARG A O 1
ATOM 1495 N N . VAL A 1 199 ? 38.418 15.898 -10.268 1.00 91.31 199 VAL A N 1
ATOM 1496 C CA . VAL A 1 199 ? 38.469 15.270 -11.602 1.00 91.31 199 VAL A CA 1
ATOM 1497 C C . VAL A 1 199 ? 39.408 16.020 -12.556 1.00 91.31 199 VAL A C 1
ATOM 1499 O O . VAL A 1 199 ? 40.127 15.394 -13.341 1.00 91.31 199 VAL A O 1
ATOM 1502 N N . GLU A 1 200 ? 39.456 17.351 -12.479 1.00 90.44 200 GLU A N 1
ATOM 1503 C CA . GLU A 1 200 ? 40.359 18.167 -13.304 1.00 90.44 200 GLU A CA 1
ATOM 1504 C C . GLU A 1 200 ? 41.830 18.064 -12.881 1.00 90.44 200 GLU A C 1
ATOM 1506 O O . GLU A 1 200 ? 42.718 18.210 -13.721 1.00 90.44 200 GLU A O 1
ATOM 1511 N N . ALA A 1 201 ? 42.106 17.748 -11.614 1.00 88.50 201 ALA A N 1
ATOM 1512 C CA . ALA A 1 201 ? 43.461 17.491 -11.129 1.00 88.50 201 ALA A CA 1
ATOM 1513 C C . ALA A 1 201 ? 44.049 16.156 -11.632 1.00 88.50 201 ALA A C 1
ATOM 1515 O O . ALA A 1 201 ? 45.260 15.949 -11.550 1.00 88.50 201 ALA A O 1
ATOM 1516 N N . LEU A 1 202 ? 43.219 15.248 -12.162 1.00 89.62 202 LEU A N 1
ATOM 1517 C CA . LEU A 1 202 ? 43.672 13.954 -12.675 1.00 89.62 202 LEU A CA 1
ATOM 1518 C C . LEU A 1 202 ? 44.437 14.104 -13.992 1.00 89.62 202 LEU A C 1
ATOM 1520 O O . LEU A 1 202 ? 44.130 14.970 -14.819 1.00 89.62 202 LEU A O 1
ATOM 1524 N N . SER A 1 203 ? 45.369 13.182 -14.238 1.00 89.12 203 SER A N 1
ATOM 1525 C CA . SER A 1 203 ? 45.992 13.031 -15.553 1.00 89.12 203 SER A CA 1
ATOM 1526 C C . SER A 1 203 ? 44.945 12.681 -16.628 1.00 89.12 203 SER A C 1
ATOM 1528 O O . SER A 1 203 ? 43.901 12.106 -16.305 1.00 89.12 203 SER A O 1
ATOM 1530 N N . PRO A 1 204 ? 45.208 12.962 -17.920 1.00 88.25 204 PRO A N 1
ATOM 1531 C CA . PRO A 1 204 ? 44.264 12.647 -18.994 1.00 88.25 204 PRO A CA 1
ATOM 1532 C C . PRO A 1 204 ? 43.843 11.171 -19.039 1.00 88.25 204 PRO A C 1
ATOM 1534 O O . PRO A 1 204 ? 42.668 10.878 -19.227 1.00 88.25 204 PRO A O 1
ATOM 1537 N N . SER A 1 205 ? 44.776 10.241 -18.810 1.00 85.50 205 SER A N 1
ATOM 1538 C CA . SER A 1 205 ? 44.487 8.801 -18.817 1.00 85.50 205 SER A CA 1
ATOM 1539 C C . SER A 1 205 ? 43.578 8.377 -17.664 1.00 85.50 205 SER A C 1
ATOM 1541 O O . SER A 1 205 ? 42.644 7.607 -17.868 1.00 85.50 205 SER A O 1
ATOM 1543 N N . LEU A 1 206 ? 43.812 8.902 -16.459 1.00 84.06 206 LEU A N 1
ATOM 1544 C CA . LEU A 1 206 ? 42.997 8.582 -15.290 1.00 84.06 206 LEU A CA 1
ATOM 1545 C C . LEU A 1 206 ? 41.611 9.235 -15.391 1.00 84.06 206 LEU A C 1
ATOM 1547 O O . LEU A 1 206 ? 40.610 8.614 -15.047 1.00 84.06 206 LEU A O 1
ATOM 1551 N N . ARG A 1 207 ? 41.527 10.441 -15.962 1.00 86.88 207 ARG A N 1
ATOM 1552 C CA . ARG A 1 207 ? 40.256 11.113 -16.263 1.00 86.88 207 ARG A CA 1
ATOM 1553 C C . ARG A 1 207 ? 39.390 10.315 -17.237 1.00 86.88 207 ARG A C 1
ATOM 1555 O O . ARG A 1 207 ? 38.171 10.287 -17.090 1.00 86.88 207 ARG A O 1
ATOM 1562 N N . GLU A 1 208 ? 40.005 9.643 -18.207 1.00 84.00 208 GLU A N 1
ATOM 1563 C CA . GLU A 1 208 ? 39.285 8.745 -19.111 1.00 84.00 208 GLU A CA 1
ATOM 1564 C C . GLU A 1 208 ? 38.779 7.471 -18.418 1.00 84.00 208 GLU A C 1
ATOM 1566 O O . GLU A 1 208 ? 37.790 6.903 -18.865 1.00 84.00 208 GLU A O 1
ATOM 1571 N N . SER A 1 209 ? 39.386 7.053 -17.301 1.00 83.31 209 SER A N 1
ATOM 1572 C CA . SER A 1 209 ? 38.947 5.875 -16.534 1.00 83.31 209 SER A CA 1
ATOM 1573 C C . SER A 1 209 ? 37.786 6.131 -15.560 1.00 83.31 209 SER A C 1
ATOM 1575 O O . SER A 1 209 ? 37.202 5.177 -15.061 1.00 83.31 209 SER A O 1
ATOM 1577 N N . VAL A 1 210 ? 37.415 7.397 -15.324 1.00 85.94 210 VAL A N 1
ATOM 1578 C CA . VAL A 1 210 ? 36.337 7.814 -14.396 1.00 85.94 210 VAL A CA 1
ATOM 1579 C C . VAL A 1 210 ? 35.149 8.442 -15.142 1.00 85.94 210 VAL A C 1
ATOM 1581 O O . VAL A 1 210 ? 34.615 9.490 -14.769 1.00 85.94 210 VAL A O 1
ATOM 1584 N N . GLN A 1 211 ? 34.738 7.835 -16.263 1.00 85.88 211 GLN A N 1
ATOM 1585 C CA . GLN A 1 211 ? 33.652 8.369 -17.106 1.00 85.88 211 GLN A CA 1
ATOM 1586 C C . GLN A 1 211 ? 32.331 8.518 -16.356 1.00 85.88 211 GLN A C 1
ATOM 1588 O O . GLN A 1 211 ? 31.600 9.478 -16.597 1.00 85.88 211 GLN A O 1
ATOM 1593 N N . HIS A 1 212 ? 32.046 7.610 -15.423 1.00 85.56 212 HIS A N 1
ATOM 1594 C CA . HIS A 1 212 ? 30.833 7.655 -14.620 1.00 85.56 212 HIS A CA 1
ATOM 1595 C C . HIS A 1 212 ? 30.781 8.921 -13.748 1.00 85.56 212 HIS A C 1
ATOM 1597 O O . HIS A 1 212 ? 29.839 9.708 -13.858 1.00 85.56 212 HIS A O 1
ATOM 1603 N N . ALA A 1 213 ? 31.837 9.197 -12.972 1.00 89.12 213 ALA A N 1
ATOM 1604 C CA . ALA A 1 213 ? 31.977 10.440 -12.209 1.00 89.12 213 ALA A CA 1
ATOM 1605 C C . ALA A 1 213 ? 31.869 11.693 -13.097 1.00 89.12 213 ALA A C 1
ATOM 1607 O O . ALA A 1 213 ? 31.212 12.675 -12.744 1.00 89.12 213 ALA A O 1
ATOM 1608 N N . ARG A 1 214 ? 32.457 11.659 -14.299 1.00 91.69 214 ARG A N 1
ATOM 1609 C CA . ARG A 1 214 ? 32.346 12.759 -15.270 1.00 91.69 214 ARG A CA 1
ATOM 1610 C C . ARG A 1 214 ? 30.930 12.926 -15.817 1.00 91.69 214 ARG A C 1
ATOM 1612 O O . ARG A 1 214 ? 30.550 14.052 -16.139 1.00 91.69 214 ARG A O 1
ATOM 1619 N N . ALA A 1 215 ? 30.168 11.849 -15.983 1.00 91.31 215 ALA A N 1
ATOM 1620 C CA . ALA A 1 215 ? 28.779 11.905 -16.425 1.00 91.31 215 ALA A CA 1
ATOM 1621 C C . ALA A 1 215 ? 27.869 12.491 -15.332 1.00 91.31 215 ALA A C 1
ATOM 1623 O O . ALA A 1 215 ? 27.046 13.348 -15.644 1.00 91.31 215 ALA A O 1
ATOM 1624 N N . LEU A 1 216 ? 28.087 12.133 -14.061 1.00 91.25 216 LEU A N 1
ATOM 1625 C CA . LEU A 1 216 ? 27.394 12.739 -12.915 1.00 91.25 216 LEU A CA 1
ATOM 1626 C C . LEU A 1 216 ? 27.642 14.254 -12.839 1.00 91.25 216 LEU A C 1
ATOM 1628 O O . LEU A 1 216 ? 26.700 15.040 -12.792 1.00 91.25 216 LEU A O 1
ATOM 1632 N N . LEU A 1 217 ? 28.903 14.687 -12.956 1.00 92.44 217 LEU A N 1
ATOM 1633 C CA . LEU A 1 217 ? 29.250 16.115 -12.985 1.00 92.44 217 LEU A CA 1
ATOM 1634 C C . LEU A 1 217 ? 28.645 16.865 -14.182 1.00 92.44 217 LEU A C 1
ATOM 1636 O O . LEU A 1 217 ? 28.347 18.055 -14.077 1.00 92.44 217 LEU A O 1
ATOM 1640 N N . ALA A 1 218 ? 28.477 16.199 -15.329 1.00 92.88 218 ALA A N 1
ATOM 1641 C CA . ALA A 1 218 ? 27.774 16.789 -16.468 1.00 92.88 218 ALA A CA 1
ATOM 1642 C C . ALA A 1 218 ? 26.279 16.954 -16.192 1.00 92.88 218 ALA A C 1
ATOM 1644 O O . ALA A 1 218 ? 25.715 17.972 -16.590 1.00 92.88 218 ALA A O 1
ATOM 1645 N N . LEU A 1 219 ? 25.646 15.988 -15.520 1.00 90.88 219 LEU A N 1
ATOM 1646 C CA . LEU A 1 219 ? 24.236 16.067 -15.144 1.00 90.88 219 LEU A CA 1
ATOM 1647 C C . LEU A 1 219 ? 23.971 17.244 -14.205 1.00 90.88 219 LEU A C 1
ATOM 1649 O O . LEU A 1 219 ? 23.096 18.053 -14.505 1.00 90.88 219 LEU A O 1
ATOM 1653 N N . GLU A 1 220 ? 24.794 17.410 -13.170 1.00 89.19 220 GLU A N 1
ATOM 1654 C CA . GLU A 1 220 ? 24.738 18.558 -12.248 1.00 89.19 220 GLU A CA 1
ATOM 1655 C C . GLU A 1 220 ? 24.852 19.913 -12.965 1.00 89.19 220 GLU A C 1
ATOM 1657 O O . GLU A 1 220 ? 24.239 20.902 -12.572 1.00 89.19 220 GLU A O 1
ATOM 1662 N N . ARG A 1 221 ? 25.615 19.970 -14.063 1.00 90.12 221 ARG A N 1
ATOM 1663 C CA . ARG A 1 221 ? 25.808 21.183 -14.876 1.00 90.12 221 ARG A CA 1
ATOM 1664 C C . ARG A 1 221 ? 24.785 21.334 -16.008 1.00 90.12 221 ARG A C 1
ATOM 1666 O O . ARG A 1 221 ? 24.854 22.309 -16.755 1.00 90.12 221 ARG A O 1
ATOM 1673 N N . GLY A 1 222 ? 23.869 20.378 -16.177 1.00 90.12 222 GLY A N 1
ATOM 1674 C CA . GLY A 1 222 ? 22.914 20.346 -17.290 1.00 90.12 222 GLY A CA 1
ATOM 1675 C C . GLY A 1 222 ? 23.556 20.108 -18.667 1.00 90.12 222 GLY A C 1
ATOM 1676 O O . GLY A 1 222 ? 22.964 20.423 -19.699 1.00 90.12 222 GLY A O 1
ATOM 1677 N N . GLU A 1 223 ? 24.768 19.554 -18.724 1.00 94.19 223 GLU A N 1
ATOM 1678 C CA . GLU A 1 223 ? 25.540 19.327 -19.953 1.00 94.19 223 GLU A CA 1
ATOM 1679 C C . GLU A 1 223 ? 25.108 18.029 -20.664 1.00 94.19 223 GLU A C 1
ATOM 1681 O O . GLU A 1 223 ? 25.898 17.102 -20.856 1.00 94.19 223 GLU A O 1
ATOM 1686 N N . ALA A 1 224 ? 23.845 17.953 -21.092 1.00 92.38 224 ALA A N 1
ATOM 1687 C CA . ALA A 1 224 ? 23.220 16.722 -21.588 1.00 92.38 224 ALA A CA 1
ATOM 1688 C C . ALA A 1 224 ? 24.011 16.004 -22.700 1.00 92.38 224 ALA A C 1
ATOM 1690 O O . ALA A 1 224 ? 24.211 14.793 -22.643 1.00 92.38 224 ALA A O 1
ATOM 1691 N N . LYS A 1 225 ? 24.556 16.743 -23.678 1.00 91.75 225 LYS A N 1
ATOM 1692 C CA . LYS A 1 225 ? 25.383 16.159 -24.755 1.00 91.75 225 LYS A CA 1
ATOM 1693 C C . LYS A 1 225 ? 26.651 15.484 -24.229 1.00 91.75 225 LYS A C 1
ATOM 1695 O O . LYS A 1 225 ? 27.064 14.459 -24.764 1.00 91.75 225 LYS A O 1
ATOM 1700 N N . ALA A 1 226 ? 27.264 16.043 -23.185 1.00 90.19 226 ALA A N 1
ATOM 1701 C CA . ALA A 1 226 ? 28.445 15.455 -22.571 1.00 90.19 226 ALA A CA 1
ATOM 1702 C C . ALA A 1 226 ? 28.099 14.143 -21.854 1.00 90.19 226 ALA A C 1
ATOM 1704 O O . ALA A 1 226 ? 28.891 13.208 -21.908 1.00 90.19 226 ALA A O 1
ATOM 1705 N N . ILE A 1 227 ? 26.910 14.043 -21.252 1.00 90.62 227 ILE A N 1
ATOM 1706 C CA . ILE A 1 227 ? 26.410 12.803 -20.640 1.00 90.62 227 ILE A CA 1
ATOM 1707 C C . ILE A 1 227 ? 26.234 11.718 -21.702 1.00 90.62 227 ILE A C 1
ATOM 1709 O O . ILE A 1 227 ? 26.727 10.611 -21.507 1.00 90.62 227 ILE A O 1
ATOM 1713 N N . ILE A 1 228 ? 25.601 12.030 -22.842 1.00 89.88 228 ILE A N 1
ATOM 1714 C CA . ILE A 1 228 ? 25.423 11.067 -23.945 1.00 89.88 228 ILE A CA 1
ATOM 1715 C C . ILE A 1 228 ? 26.773 10.498 -24.390 1.00 89.88 228 ILE A C 1
ATOM 1717 O O . ILE A 1 228 ? 26.928 9.285 -24.469 1.00 89.88 228 ILE A O 1
ATOM 1721 N N . VAL A 1 229 ? 27.775 11.357 -24.604 1.00 86.56 229 VAL A N 1
ATOM 1722 C CA . VAL A 1 229 ? 29.118 10.920 -25.020 1.00 86.56 229 VAL A CA 1
ATOM 1723 C C . VAL A 1 229 ? 29.806 10.080 -23.939 1.00 86.56 229 VAL A C 1
ATOM 1725 O O . VAL A 1 229 ? 30.408 9.063 -24.257 1.00 86.56 229 VAL A O 1
ATOM 1728 N N . ARG A 1 230 ? 29.716 10.483 -22.666 1.00 85.62 230 ARG A N 1
ATOM 1729 C CA . ARG A 1 230 ? 30.407 9.818 -21.542 1.00 85.62 230 ARG A CA 1
ATOM 1730 C C . ARG A 1 230 ? 29.752 8.504 -21.115 1.00 85.62 230 ARG A C 1
ATOM 1732 O O . ARG A 1 230 ? 30.407 7.673 -20.500 1.00 85.62 230 ARG A O 1
ATOM 1739 N N . THR A 1 231 ? 28.469 8.331 -21.417 1.00 85.31 231 THR A N 1
ATOM 1740 C CA . THR A 1 231 ? 27.709 7.105 -21.130 1.00 85.31 231 THR A CA 1
ATOM 1741 C C . THR A 1 231 ? 27.609 6.181 -22.339 1.00 85.31 231 THR A C 1
ATOM 1743 O O . THR A 1 231 ? 27.108 5.069 -22.199 1.00 85.31 231 THR A O 1
ATOM 1746 N N . ALA A 1 232 ? 28.057 6.607 -23.523 1.00 76.62 232 ALA A N 1
ATOM 1747 C CA . ALA A 1 232 ? 28.155 5.746 -24.694 1.00 76.62 232 ALA A CA 1
ATOM 1748 C C . ALA A 1 232 ? 29.324 4.765 -24.516 1.00 76.62 232 ALA A C 1
ATOM 1750 O O . ALA A 1 232 ? 30.457 5.182 -24.278 1.00 76.62 232 ALA A O 1
ATOM 1751 N N . GLN A 1 233 ? 29.069 3.461 -24.638 1.00 59.06 233 GLN A N 1
ATOM 1752 C CA . GLN A 1 233 ? 30.161 2.488 -24.688 1.00 59.06 233 GLN A CA 1
ATOM 1753 C C . GLN A 1 233 ? 30.900 2.581 -26.035 1.00 59.06 233 GLN A C 1
ATOM 1755 O O . GLN A 1 233 ? 30.264 2.831 -27.066 1.00 59.06 233 GLN A O 1
ATOM 1760 N N . PRO A 1 234 ? 32.228 2.360 -26.075 1.00 47.03 234 PRO A N 1
ATOM 1761 C CA . PRO A 1 234 ? 32.924 2.166 -27.337 1.00 47.03 234 PRO A CA 1
ATOM 1762 C C . PRO A 1 234 ? 32.390 0.895 -28.010 1.00 47.03 234 PRO A C 1
ATOM 1764 O O . PRO A 1 234 ? 32.363 -0.176 -27.406 1.00 47.03 234 PRO A O 1
ATOM 1767 N N . ARG A 1 235 ? 31.972 1.012 -2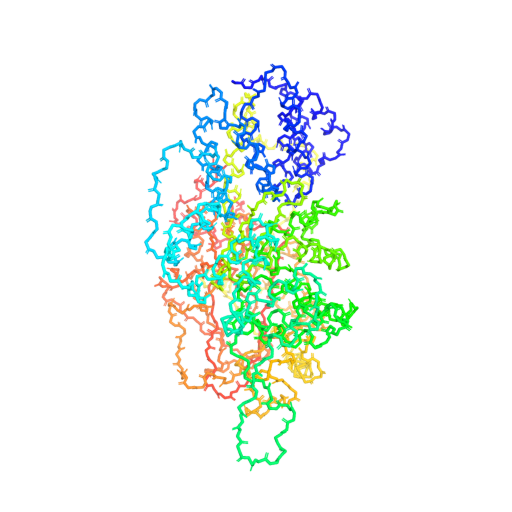9.273 1.00 35.03 235 ARG A N 1
ATOM 1768 C CA . ARG A 1 235 ? 31.676 -0.139 -30.137 1.00 35.03 235 ARG A CA 1
ATOM 1769 C C . ARG A 1 235 ? 32.919 -1.047 -30.151 1.00 35.03 235 ARG A C 1
ATOM 1771 O O . ARG A 1 235 ? 34.010 -0.507 -30.359 1.00 35.03 235 ARG A O 1
ATOM 1778 N N . PRO A 1 236 ? 32.810 -2.374 -29.947 1.00 34.72 236 PRO A N 1
ATOM 1779 C CA . PRO A 1 236 ? 33.932 -3.258 -30.230 1.00 34.72 236 PRO A CA 1
ATOM 1780 C C . PRO A 1 236 ? 34.357 -3.006 -31.677 1.00 34.72 236 PRO A C 1
ATOM 1782 O O . PRO A 1 236 ? 33.517 -2.997 -32.581 1.00 34.72 236 PRO A O 1
ATOM 1785 N N . ALA A 1 237 ? 35.637 -2.715 -31.892 1.00 37.47 237 ALA A N 1
ATOM 1786 C CA . ALA A 1 237 ? 36.195 -2.697 -33.232 1.00 37.47 237 ALA A CA 1
ATOM 1787 C C . ALA A 1 237 ? 36.305 -4.154 -33.691 1.00 37.47 237 ALA A C 1
ATOM 1789 O O . ALA A 1 237 ? 37.350 -4.772 -33.518 1.00 37.47 237 ALA A O 1
ATOM 1790 N N . ASP A 1 238 ? 35.210 -4.711 -34.206 1.00 35.81 238 ASP A N 1
ATOM 1791 C CA . ASP A 1 238 ? 35.288 -5.930 -34.999 1.00 35.81 238 ASP A CA 1
ATOM 1792 C C . ASP A 1 238 ? 35.698 -5.536 -36.416 1.00 35.81 238 ASP A C 1
ATOM 1794 O O . ASP A 1 238 ? 35.009 -4.790 -37.121 1.00 35.81 238 ASP A O 1
ATOM 1798 N N . ASP A 1 239 ? 36.881 -6.012 -36.792 1.00 41.69 239 ASP A N 1
ATOM 1799 C CA . ASP A 1 239 ? 37.412 -5.946 -38.139 1.00 41.69 239 ASP A CA 1
ATOM 1800 C C . ASP A 1 239 ? 36.461 -6.683 -39.098 1.00 41.69 239 ASP A C 1
ATOM 1802 O O . ASP A 1 239 ? 36.528 -7.899 -39.261 1.00 41.69 239 ASP A O 1
ATOM 1806 N N . GLY A 1 240 ? 35.606 -5.916 -39.776 1.00 46.22 240 GLY A N 1
ATOM 1807 C CA . GLY A 1 240 ? 35.125 -6.253 -41.113 1.00 46.22 240 GLY A CA 1
ATOM 1808 C C . GLY A 1 240 ? 33.828 -7.050 -41.239 1.00 46.22 240 GLY A C 1
ATOM 1809 O O . GLY A 1 240 ? 33.829 -8.032 -41.973 1.00 46.22 240 GLY A O 1
ATOM 1810 N N . ASP A 1 241 ? 32.712 -6.574 -40.678 1.00 35.25 241 ASP A N 1
ATOM 1811 C CA . ASP A 1 241 ? 31.394 -6.995 -41.180 1.00 35.25 241 ASP A CA 1
ATOM 1812 C C . ASP A 1 241 ? 30.430 -5.820 -41.410 1.00 35.25 241 ASP A C 1
ATOM 1814 O O . ASP A 1 241 ? 30.208 -4.956 -40.552 1.00 35.25 241 ASP A O 1
ATOM 1818 N N . GLU A 1 242 ? 29.895 -5.770 -42.630 1.00 44.84 242 GLU A N 1
ATOM 1819 C CA . GLU A 1 242 ? 28.944 -4.773 -43.109 1.00 44.84 242 GLU A CA 1
ATOM 1820 C C . GLU A 1 242 ? 27.533 -5.057 -42.563 1.00 44.84 242 GLU A C 1
ATOM 1822 O O . GLU A 1 242 ? 27.029 -6.173 -42.627 1.00 44.84 242 GLU A O 1
ATOM 1827 N N . ALA A 1 243 ? 26.875 -3.991 -42.097 1.00 42.88 243 ALA A N 1
ATOM 1828 C CA . ALA A 1 243 ? 25.435 -3.896 -41.834 1.00 42.88 243 ALA A CA 1
ATOM 1829 C C . ALA A 1 243 ? 24.838 -4.858 -40.781 1.00 42.88 243 ALA A C 1
ATOM 1831 O O . ALA A 1 243 ? 23.956 -5.662 -41.073 1.00 42.88 243 ALA A O 1
ATOM 1832 N N . ALA A 1 244 ? 25.203 -4.657 -39.511 1.00 36.44 244 ALA A N 1
ATOM 1833 C CA . ALA A 1 244 ? 24.323 -5.019 -38.397 1.00 36.44 244 ALA A CA 1
ATOM 1834 C C . ALA A 1 244 ? 23.131 -4.040 -38.313 1.00 36.44 244 ALA A C 1
ATOM 1836 O O . ALA A 1 244 ? 23.297 -2.825 -38.469 1.00 36.44 244 ALA A O 1
ATOM 1837 N N . ASN A 1 245 ? 21.935 -4.583 -38.085 1.00 38.41 245 ASN A N 1
ATOM 1838 C CA . ASN A 1 245 ? 20.663 -3.872 -37.966 1.00 38.41 245 ASN A CA 1
ATOM 1839 C C . ASN A 1 245 ? 20.737 -2.821 -36.829 1.00 38.41 245 ASN A C 1
ATOM 1841 O O . ASN A 1 245 ? 21.221 -3.158 -35.748 1.00 38.41 245 ASN A O 1
ATOM 1845 N N . PRO A 1 246 ? 20.278 -1.564 -37.004 1.00 38.84 246 PRO A N 1
ATOM 1846 C CA . PRO A 1 246 ? 20.333 -0.557 -35.935 1.00 38.84 246 PRO A CA 1
ATOM 1847 C C . PRO A 1 246 ? 19.553 -0.937 -34.662 1.00 38.84 246 PRO A C 1
ATOM 1849 O O . PRO A 1 246 ? 19.814 -0.363 -33.608 1.00 38.84 246 PRO A O 1
ATOM 1852 N N . ASP A 1 247 ? 18.665 -1.933 -34.738 1.00 37.84 247 ASP A N 1
ATOM 1853 C CA . ASP A 1 247 ? 17.925 -2.481 -33.594 1.00 37.84 247 ASP A CA 1
ATOM 1854 C C . ASP A 1 247 ? 18.720 -3.502 -32.745 1.00 37.84 247 ASP A C 1
ATOM 1856 O O . ASP A 1 247 ? 18.258 -3.879 -31.670 1.00 37.84 247 ASP A O 1
ATOM 1860 N N . ASP A 1 248 ? 19.924 -3.918 -33.165 1.00 36.97 248 ASP A N 1
ATOM 1861 C CA . ASP A 1 248 ? 20.772 -4.876 -32.424 1.00 36.97 248 ASP A CA 1
ATOM 1862 C C . ASP A 1 248 ? 21.754 -4.199 -31.436 1.00 36.97 248 ASP A C 1
ATOM 1864 O O . ASP A 1 248 ? 22.601 -4.853 -30.829 1.00 36.97 248 ASP A O 1
ATOM 1868 N N . ALA A 1 249 ? 21.646 -2.882 -31.223 1.00 40.22 249 ALA A N 1
ATOM 1869 C CA . ALA A 1 249 ? 22.560 -2.093 -30.384 1.00 40.22 249 ALA A CA 1
ATOM 1870 C C . ALA A 1 249 ? 22.134 -1.956 -28.902 1.00 40.22 249 ALA A C 1
ATOM 1872 O O . ALA A 1 249 ? 22.362 -0.911 -28.293 1.00 40.22 249 ALA A O 1
ATOM 1873 N N . ALA A 1 250 ? 21.514 -2.976 -28.299 1.00 40.31 250 ALA A N 1
ATOM 1874 C CA . ALA A 1 250 ? 20.986 -2.880 -26.932 1.00 40.31 250 ALA A CA 1
ATOM 1875 C C . ALA A 1 250 ? 21.280 -4.112 -26.060 1.00 40.31 250 ALA A C 1
ATOM 1877 O O . ALA A 1 250 ? 20.381 -4.746 -25.515 1.00 40.31 250 ALA A O 1
ATOM 1878 N N . THR A 1 251 ? 22.556 -4.418 -25.855 1.00 45.41 251 THR A N 1
ATOM 1879 C CA . THR A 1 251 ? 23.007 -5.064 -24.611 1.00 45.41 251 THR A CA 1
ATOM 1880 C C . THR A 1 251 ? 23.762 -4.030 -23.783 1.00 45.41 251 THR A C 1
ATOM 1882 O O . THR A 1 251 ? 24.983 -4.076 -23.672 1.00 45.41 251 THR A O 1
ATOM 1885 N N . ASP A 1 252 ? 23.026 -3.053 -23.246 1.00 53.03 252 ASP A N 1
ATOM 1886 C CA . ASP A 1 252 ? 23.519 -2.149 -22.201 1.00 53.03 252 ASP A CA 1
ATOM 1887 C C . ASP A 1 252 ? 23.590 -2.938 -20.879 1.00 53.03 252 ASP A C 1
ATOM 1889 O O . ASP A 1 252 ? 22.583 -3.481 -20.423 1.00 53.03 252 ASP A O 1
ATOM 1893 N N . SER A 1 253 ? 24.773 -3.032 -20.266 1.00 65.50 253 SER A N 1
ATOM 1894 C CA . SER A 1 253 ? 24.989 -3.800 -19.028 1.00 65.50 253 SER A CA 1
ATOM 1895 C C . SER A 1 253 ? 25.080 -2.947 -17.755 1.00 65.50 253 SER A C 1
ATOM 1897 O O . SER A 1 253 ? 25.046 -3.511 -16.664 1.00 65.50 253 SER A O 1
ATOM 1899 N N . ASP A 1 254 ? 25.195 -1.614 -17.861 1.00 84.56 254 ASP A N 1
ATOM 1900 C CA . ASP A 1 254 ? 25.277 -0.710 -16.699 1.00 84.56 254 ASP A CA 1
ATOM 1901 C C . ASP A 1 254 ? 23.972 0.098 -16.505 1.00 84.56 254 ASP A C 1
ATOM 1903 O O . ASP A 1 254 ? 23.693 1.025 -17.276 1.00 84.56 254 ASP A O 1
ATOM 1907 N N . PRO A 1 255 ? 23.172 -0.192 -15.459 1.00 88.31 255 PRO A N 1
ATOM 1908 C CA . PRO A 1 255 ? 21.938 0.540 -15.178 1.00 88.31 255 PRO A CA 1
ATOM 1909 C C . PRO A 1 255 ? 22.165 2.022 -14.851 1.00 88.31 255 PRO A C 1
ATOM 1911 O O . PRO A 1 255 ? 21.278 2.843 -15.096 1.00 88.31 255 PRO A O 1
ATOM 1914 N N . ALA A 1 256 ? 23.327 2.391 -14.308 1.00 89.00 256 ALA A N 1
ATOM 1915 C CA . ALA A 1 256 ? 23.608 3.764 -13.910 1.00 89.00 256 ALA A CA 1
ATOM 1916 C C . ALA A 1 256 ? 23.939 4.648 -15.124 1.00 89.00 256 ALA A C 1
ATOM 1918 O O . ALA A 1 256 ? 23.426 5.764 -15.227 1.00 89.00 256 ALA A O 1
ATOM 1919 N N . ALA A 1 257 ? 24.687 4.127 -16.101 1.00 89.31 257 ALA A N 1
ATOM 1920 C CA . ALA A 1 257 ? 24.869 4.779 -17.398 1.00 89.31 257 ALA A CA 1
ATOM 1921 C C . ALA A 1 257 ? 23.536 4.974 -18.146 1.00 89.31 257 ALA A C 1
ATOM 1923 O O . ALA A 1 257 ? 23.273 6.069 -18.649 1.00 89.31 257 ALA A O 1
ATOM 1924 N N . LEU A 1 258 ? 22.672 3.951 -18.166 1.00 91.44 258 LEU A N 1
ATOM 1925 C CA . LEU A 1 258 ? 21.332 4.032 -18.760 1.00 91.44 258 LEU A CA 1
ATOM 1926 C C . LEU A 1 258 ? 20.461 5.106 -18.091 1.00 91.44 258 LEU A C 1
ATOM 1928 O O . LEU A 1 258 ? 19.838 5.914 -18.781 1.00 91.44 258 LEU A O 1
ATOM 1932 N N . TYR A 1 259 ? 20.440 5.159 -16.756 1.00 93.94 259 TYR A N 1
ATOM 1933 C CA . TYR A 1 259 ? 19.709 6.188 -16.011 1.00 93.94 259 TYR A CA 1
ATOM 1934 C C . TYR A 1 259 ? 20.182 7.605 -16.374 1.00 93.94 259 TYR A C 1
ATOM 1936 O O . TYR A 1 259 ? 19.361 8.462 -16.715 1.00 93.94 259 TYR A O 1
ATOM 1944 N N . LEU A 1 260 ? 21.500 7.843 -16.377 1.00 93.75 260 LEU A N 1
ATOM 1945 C CA . LEU A 1 260 ? 22.082 9.140 -16.739 1.00 93.75 260 LEU A CA 1
ATOM 1946 C C . LEU A 1 260 ? 21.771 9.525 -18.191 1.00 93.75 260 LEU A C 1
ATOM 1948 O O . LEU A 1 260 ? 21.418 10.674 -18.461 1.00 93.75 260 LEU A O 1
ATOM 1952 N N . ARG A 1 261 ? 21.840 8.567 -19.122 1.00 93.38 261 ARG A N 1
ATOM 1953 C CA . ARG A 1 261 ? 21.479 8.780 -20.529 1.00 93.38 261 ARG A CA 1
ATOM 1954 C C . ARG A 1 261 ? 19.998 9.137 -20.677 1.00 93.38 261 ARG A C 1
ATOM 1956 O O . ARG A 1 261 ? 19.677 10.108 -21.354 1.00 93.38 261 ARG A O 1
ATOM 1963 N N . GLY A 1 262 ? 19.108 8.428 -19.983 1.00 93.75 262 GLY A N 1
ATOM 1964 C CA . GLY A 1 262 ? 17.678 8.738 -19.939 1.00 93.75 262 GLY A CA 1
ATOM 1965 C C . GLY A 1 262 ? 17.390 10.149 -19.414 1.00 93.75 262 GLY A C 1
ATOM 1966 O O . GLY A 1 262 ? 16.642 10.905 -20.032 1.00 93.75 262 GLY A O 1
ATOM 1967 N N . ARG A 1 263 ? 18.052 10.550 -18.321 1.00 95.06 263 ARG A N 1
ATOM 1968 C CA . ARG A 1 263 ? 17.988 11.921 -17.780 1.00 95.06 263 ARG A CA 1
ATOM 1969 C C . ARG A 1 263 ? 18.498 12.965 -18.779 1.00 95.06 263 ARG A C 1
ATOM 1971 O O . ARG A 1 263 ? 17.877 14.014 -18.931 1.00 95.06 263 ARG A O 1
ATOM 1978 N N . ALA A 1 264 ? 19.590 12.682 -19.487 1.00 95.06 264 ALA A N 1
ATOM 1979 C CA . ALA A 1 264 ? 20.131 13.567 -20.516 1.00 95.06 264 ALA A CA 1
ATOM 1980 C C . ALA A 1 264 ? 19.178 13.732 -21.710 1.00 95.06 264 ALA A C 1
ATOM 1982 O O . ALA A 1 264 ? 18.996 14.846 -22.196 1.00 95.06 264 ALA A O 1
ATOM 1983 N N . LEU A 1 265 ? 18.537 12.650 -22.155 1.00 95.38 265 LEU A N 1
ATOM 1984 C CA . LEU A 1 265 ? 17.541 12.676 -23.229 1.00 95.38 265 LEU A CA 1
ATOM 1985 C C . LEU A 1 265 ? 16.316 13.517 -22.847 1.00 95.38 265 LEU A C 1
ATOM 1987 O O . LEU A 1 265 ? 15.832 14.295 -23.666 1.00 95.38 265 LEU A O 1
ATOM 1991 N N . MET A 1 266 ? 15.880 13.461 -21.583 1.00 94.81 266 MET A N 1
ATOM 1992 C CA . MET A 1 266 ? 14.841 14.368 -21.074 1.00 94.81 266 MET A CA 1
ATOM 1993 C C . MET A 1 266 ? 15.258 15.841 -21.181 1.00 94.81 266 MET A C 1
ATOM 1995 O O . MET A 1 266 ? 14.467 16.664 -21.635 1.00 94.81 266 MET A O 1
ATOM 1999 N N . LEU A 1 267 ? 16.506 16.180 -20.832 1.00 94.06 267 LEU A N 1
ATOM 2000 C CA . LEU A 1 267 ? 17.037 17.546 -20.970 1.00 94.06 267 LEU A CA 1
ATOM 2001 C C . LEU A 1 267 ? 17.155 18.004 -22.434 1.00 94.06 267 LEU A C 1
ATOM 2003 O O . LEU A 1 267 ? 17.101 19.201 -22.709 1.00 94.06 267 LEU A O 1
ATOM 2007 N N . LEU A 1 268 ? 17.326 17.067 -23.369 1.00 95.44 268 LEU A N 1
ATOM 2008 C CA . LEU A 1 268 ? 17.388 17.340 -24.807 1.00 95.44 268 LEU A CA 1
ATOM 2009 C C . LEU A 1 268 ? 16.005 17.444 -25.467 1.00 95.44 268 LEU A C 1
ATOM 2011 O O . LEU A 1 268 ? 15.936 17.830 -26.630 1.00 95.44 268 LEU A O 1
ATOM 2015 N N . GLY A 1 269 ? 14.922 17.149 -24.740 1.00 95.38 269 GLY A N 1
ATOM 2016 C CA . GLY A 1 269 ? 13.565 17.156 -25.287 1.00 95.38 269 GLY A CA 1
ATOM 2017 C C . GLY A 1 269 ? 13.207 15.895 -26.078 1.00 95.38 269 GLY A C 1
ATOM 2018 O O . GLY A 1 269 ? 12.336 15.958 -26.937 1.00 95.38 269 GLY A O 1
ATOM 2019 N N . GLU A 1 270 ? 13.840 14.758 -25.770 1.00 95.75 270 GLU A N 1
ATOM 2020 C CA . GLU A 1 270 ? 13.636 13.457 -26.430 1.00 95.75 270 GLU A CA 1
ATOM 2021 C C . GLU A 1 270 ? 12.959 12.435 -25.481 1.00 95.75 270 GLU A C 1
ATOM 2023 O O . GLU A 1 270 ? 13.536 11.392 -25.150 1.00 95.75 270 GLU A O 1
ATOM 2028 N N . PRO A 1 271 ? 11.730 12.696 -24.985 1.00 93.00 271 PRO A N 1
ATOM 2029 C CA . PRO A 1 271 ? 11.115 11.904 -23.915 1.00 93.00 271 PRO A CA 1
ATOM 2030 C C . PRO A 1 271 ? 10.785 10.461 -24.332 1.00 93.00 271 PRO A C 1
ATOM 2032 O O . PRO A 1 271 ? 10.795 9.557 -23.498 1.00 93.00 271 PRO A O 1
ATOM 2035 N N . GLY A 1 272 ? 10.546 10.211 -25.625 1.00 89.38 272 GLY A N 1
ATOM 2036 C CA . GLY A 1 272 ? 10.289 8.862 -26.140 1.00 89.38 272 GLY A CA 1
ATOM 2037 C C . GLY A 1 272 ? 11.525 7.964 -26.099 1.00 89.38 272 GLY A C 1
ATOM 2038 O O . GLY A 1 272 ? 11.435 6.791 -25.734 1.00 89.38 272 GLY A O 1
ATOM 2039 N N . GLU A 1 273 ? 12.695 8.509 -26.435 1.00 88.69 273 GLU A N 1
ATOM 2040 C CA . GLU A 1 273 ? 13.965 7.786 -26.323 1.00 88.69 273 GLU A CA 1
ATOM 2041 C C . GLU A 1 273 ? 14.405 7.652 -24.863 1.00 88.69 273 GLU A C 1
ATOM 2043 O O . GLU A 1 273 ? 14.876 6.585 -24.453 1.00 88.69 273 GLU A O 1
ATOM 2048 N N . ALA A 1 274 ? 14.164 8.689 -24.053 1.00 91.25 274 ALA A N 1
ATOM 2049 C CA . ALA A 1 274 ? 14.372 8.630 -22.612 1.00 91.25 274 ALA A CA 1
ATOM 2050 C C . ALA A 1 274 ? 13.566 7.486 -21.982 1.00 91.25 274 ALA A C 1
ATOM 2052 O O . ALA A 1 274 ? 14.131 6.686 -21.240 1.00 91.25 274 ALA A O 1
ATOM 2053 N N . ALA A 1 275 ? 12.279 7.350 -22.323 1.00 89.81 275 ALA A N 1
ATOM 2054 C CA . ALA A 1 275 ? 11.422 6.286 -21.807 1.00 89.81 275 ALA A CA 1
ATOM 2055 C C . ALA A 1 275 ? 11.951 4.884 -22.159 1.00 89.81 275 ALA A C 1
ATOM 2057 O O . ALA A 1 275 ? 12.021 4.029 -21.279 1.00 89.81 275 ALA A O 1
ATOM 2058 N N . ARG A 1 276 ? 12.390 4.652 -23.406 1.00 85.88 276 ARG A N 1
ATOM 2059 C CA . ARG A 1 276 ? 12.998 3.367 -23.812 1.00 85.88 276 ARG A CA 1
ATOM 2060 C C . ARG A 1 276 ? 14.278 3.064 -23.031 1.00 85.88 276 ARG A C 1
ATOM 2062 O O . ARG A 1 276 ? 14.449 1.957 -22.528 1.00 85.88 276 ARG A O 1
ATOM 2069 N N . THR A 1 277 ? 15.149 4.061 -22.891 1.00 87.06 277 THR A N 1
ATOM 2070 C CA . THR A 1 277 ? 16.426 3.931 -22.172 1.00 87.06 277 THR A CA 1
ATOM 2071 C C . THR A 1 277 ? 16.207 3.651 -20.680 1.00 87.06 277 THR A C 1
ATOM 2073 O O . THR A 1 277 ? 16.851 2.782 -20.094 1.00 87.06 277 THR A O 1
ATOM 2076 N N . LEU A 1 278 ? 15.255 4.349 -20.056 1.00 90.44 278 LEU A N 1
ATOM 2077 C CA . LEU A 1 278 ? 14.917 4.186 -18.640 1.00 90.44 278 LEU A CA 1
ATOM 2078 C C . LEU A 1 278 ? 14.176 2.871 -18.363 1.00 90.44 278 LEU A C 1
ATOM 2080 O O . LEU A 1 278 ? 14.342 2.298 -17.289 1.00 90.44 278 LEU A O 1
ATOM 2084 N N . GLU A 1 279 ? 13.408 2.350 -19.323 1.00 87.25 279 GLU A N 1
ATOM 2085 C CA . GLU A 1 279 ? 12.809 1.014 -19.224 1.00 87.25 279 GLU A CA 1
ATOM 2086 C C . GLU A 1 279 ? 13.893 -0.072 -19.177 1.00 87.25 279 GLU A C 1
ATOM 2088 O O . GLU A 1 279 ? 13.829 -0.958 -18.325 1.00 87.25 279 GLU A O 1
ATOM 2093 N N . ALA A 1 280 ? 14.933 0.033 -20.012 1.00 82.12 280 ALA A N 1
ATOM 2094 C CA . ALA A 1 280 ? 16.082 -0.871 -19.947 1.00 82.12 280 ALA A CA 1
ATOM 2095 C C . ALA A 1 280 ? 16.782 -0.799 -18.576 1.00 82.12 280 ALA A C 1
ATOM 2097 O O . ALA A 1 280 ? 17.072 -1.835 -17.974 1.00 82.12 280 ALA A O 1
ATOM 2098 N N . ALA A 1 281 ? 16.959 0.408 -18.021 1.00 85.75 281 ALA A N 1
ATOM 2099 C CA . ALA A 1 281 ? 17.511 0.585 -16.674 1.00 85.75 281 ALA A CA 1
ATOM 2100 C C . ALA A 1 281 ? 16.628 -0.083 -15.604 1.00 85.75 281 ALA A C 1
ATOM 2102 O O . ALA A 1 281 ? 17.132 -0.724 -14.681 1.00 85.75 281 ALA A O 1
ATOM 2103 N N . ARG A 1 282 ? 15.300 0.031 -15.742 1.00 90.38 282 ARG A N 1
ATOM 2104 C CA . ARG A 1 282 ? 14.321 -0.541 -14.806 1.00 90.38 282 ARG A CA 1
ATOM 2105 C C . ARG A 1 282 ? 14.339 -2.066 -14.833 1.00 90.38 282 ARG A C 1
ATOM 2107 O O . ARG A 1 282 ? 14.137 -2.685 -13.796 1.00 90.38 282 ARG A O 1
ATOM 2114 N N . VAL A 1 283 ? 14.567 -2.692 -15.986 1.00 81.00 283 VAL A N 1
ATOM 2115 C CA . VAL A 1 283 ? 14.697 -4.158 -16.070 1.00 81.00 283 VAL A CA 1
ATOM 2116 C C . VAL A 1 283 ? 15.894 -4.647 -15.251 1.00 81.00 283 VAL A C 1
ATOM 2118 O O . VAL A 1 283 ? 15.771 -5.641 -14.538 1.00 81.00 283 VAL A O 1
ATOM 2121 N N . LEU A 1 284 ? 17.020 -3.933 -15.314 1.00 81.75 284 LEU A N 1
ATOM 2122 C CA . LEU A 1 284 ? 18.242 -4.278 -14.583 1.00 81.75 284 LEU A CA 1
ATOM 2123 C C . LEU A 1 284 ? 18.139 -3.966 -13.082 1.00 81.75 284 LEU A C 1
ATOM 2125 O O . LEU A 1 284 ? 18.619 -4.742 -12.257 1.00 81.75 284 LEU A O 1
ATOM 2129 N N . THR A 1 285 ? 17.469 -2.867 -12.725 1.00 83.62 285 THR A N 1
ATOM 2130 C CA . THR A 1 285 ? 17.301 -2.421 -11.334 1.00 83.62 285 THR A CA 1
ATOM 2131 C C . THR A 1 285 ? 15.821 -2.145 -11.025 1.00 83.62 285 THR A C 1
ATOM 2133 O O . THR A 1 285 ? 15.414 -0.987 -10.876 1.00 83.62 285 THR A O 1
ATOM 2136 N N . PRO A 1 286 ? 14.982 -3.193 -10.898 1.00 83.62 286 PRO A N 1
ATOM 2137 C CA . PRO A 1 286 ? 13.522 -3.058 -10.834 1.00 83.62 286 PRO A CA 1
ATOM 2138 C C . PRO A 1 286 ? 13.003 -2.353 -9.584 1.00 83.62 286 PRO A C 1
ATOM 2140 O O . PRO A 1 286 ? 11.878 -1.871 -9.597 1.00 83.62 286 PRO A O 1
ATOM 2143 N N . THR A 1 287 ? 13.808 -2.264 -8.526 1.00 84.75 287 THR A N 1
ATOM 2144 C CA . THR A 1 287 ? 13.453 -1.631 -7.247 1.00 84.75 287 THR A CA 1
ATOM 2145 C C . THR A 1 287 ? 14.021 -0.214 -7.097 1.00 84.75 287 THR A C 1
ATOM 2147 O O . THR A 1 287 ? 14.058 0.315 -5.988 1.00 84.75 287 THR A O 1
ATOM 2150 N N . SER A 1 288 ? 14.524 0.397 -8.177 1.00 90.44 288 SER A N 1
ATOM 2151 C CA . SER A 1 288 ? 15.102 1.745 -8.136 1.00 90.44 288 SER A CA 1
ATOM 2152 C C . SER A 1 288 ? 14.025 2.825 -8.232 1.00 90.44 288 SER A C 1
ATOM 2154 O O . SER A 1 288 ? 13.369 2.979 -9.266 1.00 90.44 288 SER A O 1
ATOM 2156 N N . VAL A 1 289 ? 13.884 3.616 -7.164 1.00 93.12 289 VAL A N 1
ATOM 2157 C CA . VAL A 1 289 ? 12.991 4.785 -7.137 1.00 93.12 289 VAL A CA 1
ATOM 2158 C C . VAL A 1 289 ? 13.403 5.838 -8.177 1.00 93.12 289 VAL A C 1
ATOM 2160 O O . VAL A 1 289 ? 12.524 6.230 -8.944 1.00 93.12 289 VAL A O 1
ATOM 2163 N N . PRO A 1 290 ? 14.683 6.269 -8.288 1.00 95.88 290 PRO A N 1
ATOM 2164 C CA . PRO A 1 290 ? 15.086 7.240 -9.311 1.00 95.88 290 PRO A CA 1
ATOM 2165 C C . PRO A 1 290 ? 14.731 6.811 -10.736 1.00 95.88 290 PRO A C 1
ATOM 2167 O O . PRO A 1 290 ? 14.216 7.618 -11.508 1.00 95.88 290 PRO A O 1
ATOM 2170 N N . ILE A 1 291 ? 14.956 5.537 -11.081 1.00 95.19 291 ILE A N 1
ATOM 2171 C CA . ILE A 1 291 ? 14.647 5.021 -12.418 1.00 95.19 291 ILE A CA 1
ATOM 2172 C C . ILE A 1 291 ? 13.140 5.015 -12.664 1.00 95.19 291 ILE A C 1
ATOM 2174 O O . ILE A 1 291 ? 12.696 5.528 -13.690 1.00 95.19 291 ILE A O 1
ATOM 2178 N N . LEU A 1 292 ? 12.346 4.451 -11.744 1.00 94.62 292 LEU A N 1
ATOM 2179 C CA . LEU A 1 292 ? 10.894 4.379 -11.917 1.00 94.62 292 LEU A CA 1
ATOM 2180 C C . LEU A 1 292 ? 10.278 5.781 -12.005 1.00 94.62 292 LEU A C 1
ATOM 2182 O O . LEU A 1 292 ? 9.393 6.011 -12.828 1.00 94.62 292 LEU A O 1
ATOM 2186 N N . LEU A 1 293 ? 10.774 6.722 -11.204 1.00 96.31 293 LEU A N 1
ATOM 2187 C CA . LEU A 1 293 ? 10.336 8.111 -11.206 1.00 96.31 293 LEU A CA 1
ATOM 2188 C C . LEU A 1 293 ? 10.651 8.791 -12.547 1.00 96.31 293 LEU A C 1
ATOM 2190 O O . LEU A 1 293 ? 9.736 9.303 -13.196 1.00 96.31 293 LEU A O 1
ATOM 2194 N N . ALA A 1 294 ? 11.907 8.732 -13.002 1.00 96.44 294 ALA A N 1
ATOM 2195 C CA . ALA A 1 294 ? 12.324 9.315 -14.276 1.00 96.44 294 ALA A CA 1
ATOM 2196 C C . ALA A 1 294 ? 11.572 8.691 -15.464 1.00 96.44 294 ALA A C 1
ATOM 2198 O O . ALA A 1 294 ? 11.129 9.406 -16.362 1.00 96.44 294 ALA A O 1
ATOM 2199 N N . LEU A 1 295 ? 11.384 7.367 -15.458 1.00 95.00 295 LEU A N 1
ATOM 2200 C CA . LEU A 1 295 ? 10.632 6.635 -16.480 1.00 95.00 295 LEU A CA 1
ATOM 2201 C C . LEU A 1 295 ? 9.175 7.099 -16.543 1.00 95.00 295 LEU A C 1
ATOM 2203 O O . LEU A 1 295 ? 8.638 7.322 -17.628 1.00 95.00 295 LEU A O 1
ATOM 2207 N N . THR A 1 296 ? 8.544 7.257 -15.379 1.00 94.75 296 THR A N 1
ATOM 2208 C CA . THR A 1 296 ? 7.149 7.699 -15.278 1.00 94.75 296 THR A CA 1
ATOM 2209 C C . THR A 1 296 ? 6.991 9.118 -15.827 1.00 94.75 296 THR A C 1
ATOM 2211 O O . THR A 1 296 ? 6.070 9.372 -16.601 1.00 94.75 296 THR A O 1
ATOM 2214 N N . LEU A 1 297 ? 7.927 10.023 -15.516 1.00 95.44 297 LEU A N 1
ATOM 2215 C CA . LEU A 1 297 ? 7.954 11.379 -16.075 1.00 95.44 297 LEU A CA 1
ATOM 2216 C C . LEU A 1 297 ? 8.214 11.397 -17.583 1.00 95.44 297 LEU A C 1
ATOM 2218 O O . LEU A 1 297 ? 7.569 12.162 -18.299 1.00 95.44 297 LEU A O 1
ATOM 2222 N N . ALA A 1 298 ? 9.125 10.558 -18.078 1.00 93.81 298 ALA A N 1
ATOM 2223 C CA . ALA A 1 298 ? 9.409 10.456 -19.506 1.00 93.81 298 ALA A CA 1
ATOM 2224 C C . ALA A 1 298 ? 8.162 10.018 -20.282 1.00 93.81 298 ALA A C 1
ATOM 2226 O O . ALA A 1 298 ? 7.756 10.700 -21.221 1.00 93.81 298 ALA A O 1
ATOM 2227 N N . ARG A 1 299 ? 7.490 8.949 -19.833 1.00 91.25 299 ARG A N 1
ATOM 2228 C CA . ARG A 1 299 ? 6.240 8.460 -20.441 1.00 91.25 299 ARG A CA 1
ATOM 2229 C C . ARG A 1 299 ? 5.118 9.495 -20.372 1.00 91.25 299 ARG A C 1
ATOM 2231 O O . ARG A 1 299 ? 4.472 9.737 -21.385 1.00 91.25 299 ARG A O 1
ATOM 2238 N N . TYR A 1 300 ? 4.947 10.158 -19.227 1.00 91.19 300 TYR A N 1
ATOM 2239 C CA . TYR A 1 300 ? 3.975 11.245 -19.080 1.00 91.19 300 TYR A CA 1
ATOM 2240 C C . TYR A 1 300 ? 4.249 12.413 -20.042 1.00 91.19 300 TYR A C 1
ATOM 2242 O O . TYR A 1 300 ? 3.322 13.017 -20.566 1.00 91.19 300 TYR A O 1
ATOM 2250 N N . THR A 1 301 ? 5.521 12.729 -20.296 1.00 92.06 301 THR A N 1
ATOM 2251 C CA . THR A 1 301 ? 5.905 13.820 -21.206 1.00 92.06 301 THR A CA 1
ATOM 2252 C C . THR A 1 301 ? 5.647 13.467 -22.673 1.00 92.06 301 THR A C 1
ATOM 2254 O O . THR A 1 301 ? 5.338 14.356 -23.462 1.00 92.06 301 THR A O 1
ATOM 2257 N N . VAL A 1 302 ? 5.767 12.186 -23.049 1.00 88.94 302 VAL A N 1
ATOM 2258 C CA . VAL A 1 302 ? 5.408 11.704 -24.395 1.00 88.94 302 VAL A CA 1
ATOM 2259 C C . VAL A 1 302 ? 3.910 11.842 -24.634 1.00 88.94 302 VAL A C 1
ATOM 2261 O O . VAL A 1 302 ? 3.504 12.322 -25.690 1.00 88.94 302 VAL A O 1
ATOM 2264 N N . ASP A 1 303 ? 3.108 11.398 -23.669 1.00 83.94 303 ASP A N 1
ATOM 2265 C CA . ASP A 1 303 ? 1.660 11.342 -23.805 1.00 83.94 303 ASP A CA 1
ATOM 2266 C C . ASP A 1 303 ? 0.968 11.612 -22.456 1.00 83.94 303 ASP A C 1
ATOM 2268 O O . ASP A 1 303 ? 0.757 10.695 -21.653 1.00 83.94 303 ASP A O 1
ATOM 2272 N N . PRO A 1 304 ? 0.636 12.882 -22.165 1.00 81.81 304 PRO A N 1
ATOM 2273 C CA . PRO A 1 304 ? 0.031 13.248 -20.889 1.00 81.81 304 PRO A CA 1
ATOM 2274 C C . PRO A 1 304 ? -1.424 12.774 -20.770 1.00 81.81 304 PRO A C 1
ATOM 2276 O O . PRO A 1 304 ? -1.890 12.551 -19.648 1.00 81.81 304 PRO A O 1
ATOM 2279 N N . ASP A 1 305 ? -2.116 12.583 -21.899 1.00 77.06 305 ASP A N 1
ATOM 2280 C CA . ASP A 1 305 ? -3.572 12.407 -21.969 1.00 77.06 305 ASP A CA 1
ATOM 2281 C C . ASP A 1 305 ? -4.012 10.955 -22.235 1.00 77.06 305 ASP A C 1
ATOM 2283 O O . ASP A 1 305 ? -5.170 10.607 -21.980 1.00 77.06 305 ASP A O 1
ATOM 2287 N N . THR A 1 306 ? -3.115 10.085 -22.705 1.00 65.44 306 THR A N 1
ATOM 2288 C CA . THR A 1 306 ? -3.433 8.683 -23.027 1.00 65.44 306 THR A CA 1
ATOM 2289 C C . THR A 1 306 ? -2.913 7.716 -21.946 1.00 65.44 306 THR A C 1
ATOM 2291 O O . THR A 1 306 ? -1.961 8.004 -21.224 1.00 65.44 306 THR A O 1
ATOM 2294 N N . PHE A 1 307 ? -3.561 6.548 -21.817 1.00 50.47 307 PHE A N 1
ATOM 2295 C CA . PHE A 1 307 ? -3.334 5.489 -20.808 1.00 50.47 307 PHE A CA 1
ATOM 2296 C C . PHE A 1 307 ? -3.729 5.846 -19.358 1.00 50.47 307 PHE A C 1
ATOM 2298 O O . PHE A 1 307 ? -2.943 6.391 -18.586 1.00 50.47 307 PHE A O 1
ATOM 2305 N N . LEU A 1 308 ? -4.947 5.442 -18.973 1.00 43.41 308 LEU A N 1
ATOM 2306 C CA . LEU A 1 308 ? -5.567 5.638 -17.649 1.00 43.41 308 LEU A CA 1
ATOM 2307 C C . LEU A 1 308 ? -5.067 4.688 -16.533 1.00 43.41 308 LEU A C 1
ATOM 2309 O O . LEU A 1 308 ? -5.546 4.802 -15.410 1.00 43.41 308 LEU A O 1
ATOM 2313 N N . GLU A 1 309 ? -4.169 3.731 -16.818 1.00 50.62 309 GLU A N 1
ATOM 2314 C CA . GLU A 1 309 ? -3.763 2.717 -15.821 1.00 50.62 309 GLU A CA 1
ATOM 2315 C C . GLU A 1 309 ? -2.246 2.528 -15.608 1.00 50.62 309 GLU A C 1
ATOM 2317 O O . GLU A 1 309 ? -1.871 1.939 -14.594 1.00 50.62 309 GLU A O 1
ATOM 2322 N N . ASP A 1 310 ? -1.356 2.991 -16.500 1.00 71.94 310 ASP A N 1
ATOM 2323 C CA . ASP A 1 310 ? 0.103 2.819 -16.304 1.00 71.94 310 ASP A CA 1
ATOM 2324 C C . ASP A 1 310 ? 0.703 3.940 -15.440 1.00 71.94 310 ASP A C 1
ATOM 2326 O O . ASP A 1 310 ? 1.454 3.671 -14.502 1.00 71.94 310 ASP A O 1
ATOM 2330 N N . PHE A 1 311 ? 0.331 5.200 -15.694 1.00 84.31 311 PHE A N 1
ATOM 2331 C CA . PHE A 1 311 ? 0.839 6.338 -14.923 1.00 84.31 311 PHE A CA 1
ATOM 2332 C C . PHE A 1 311 ? 0.351 6.300 -13.471 1.00 84.31 311 PHE A C 1
ATOM 2334 O O . PHE A 1 311 ? 1.161 6.381 -12.550 1.00 84.31 311 PHE A O 1
ATOM 2341 N N . GLU A 1 312 ? -0.955 6.129 -13.260 1.00 83.62 312 GLU A N 1
ATOM 2342 C CA . GLU A 1 312 ? -1.581 6.074 -11.938 1.00 83.62 312 GLU A CA 1
ATOM 2343 C C . GLU A 1 312 ? -1.007 4.921 -11.105 1.00 83.62 312 GLU A C 1
ATOM 2345 O O . GLU A 1 312 ? -0.620 5.129 -9.959 1.00 83.62 312 GLU A O 1
ATOM 2350 N N . ARG A 1 313 ? -0.824 3.736 -11.701 1.00 83.00 313 ARG A N 1
ATOM 2351 C CA . ARG A 1 313 ? -0.221 2.573 -11.030 1.00 83.00 313 ARG A CA 1
ATOM 2352 C C . ARG A 1 313 ? 1.240 2.803 -10.653 1.00 83.00 313 ARG A C 1
ATOM 2354 O O . ARG A 1 313 ? 1.665 2.411 -9.565 1.00 83.00 313 ARG A O 1
ATOM 2361 N N . ARG A 1 314 ? 2.038 3.419 -11.532 1.00 86.88 314 ARG A N 1
ATOM 2362 C CA . ARG A 1 314 ? 3.434 3.769 -11.213 1.00 86.88 314 ARG A CA 1
ATOM 2363 C C . ARG A 1 314 ? 3.502 4.854 -10.150 1.00 86.88 314 ARG A C 1
ATOM 2365 O O . ARG A 1 314 ? 4.373 4.787 -9.289 1.00 86.88 314 ARG A O 1
ATOM 2372 N N . PHE A 1 315 ? 2.578 5.811 -10.172 1.00 90.56 315 PHE A N 1
ATOM 2373 C CA . PHE A 1 315 ? 2.457 6.823 -9.132 1.00 90.56 315 PHE A CA 1
ATOM 2374 C C . PHE A 1 315 ? 2.092 6.203 -7.778 1.00 90.56 315 PHE A C 1
ATOM 2376 O O . PHE A 1 315 ? 2.759 6.503 -6.794 1.00 90.56 315 PHE A O 1
ATOM 2383 N N . GLU A 1 316 ? 1.115 5.295 -7.729 1.00 87.06 316 GLU A N 1
ATOM 2384 C CA . GLU A 1 316 ? 0.781 4.511 -6.531 1.00 87.06 316 GLU A CA 1
ATOM 2385 C C . GLU A 1 316 ? 1.995 3.712 -6.037 1.00 87.06 316 GLU A C 1
ATOM 2387 O O . GLU A 1 316 ? 2.366 3.804 -4.871 1.00 87.06 316 GLU A O 1
ATOM 2392 N N . THR A 1 317 ? 2.701 3.033 -6.947 1.00 86.56 317 THR A N 1
ATOM 2393 C CA . THR A 1 317 ? 3.935 2.297 -6.623 1.00 86.56 317 THR A CA 1
ATOM 2394 C C . THR A 1 317 ? 5.001 3.220 -6.022 1.00 86.56 317 THR A C 1
ATOM 2396 O O . THR A 1 317 ? 5.634 2.880 -5.026 1.00 86.56 317 THR A O 1
ATOM 2399 N N . LEU A 1 318 ? 5.199 4.413 -6.591 1.00 91.00 318 LEU A N 1
ATOM 2400 C CA . LEU A 1 318 ? 6.135 5.412 -6.070 1.00 91.00 318 LEU A CA 1
ATOM 2401 C C . LEU A 1 318 ? 5.673 5.993 -4.724 1.00 91.00 318 LEU A C 1
ATOM 2403 O O . LEU A 1 318 ? 6.518 6.253 -3.868 1.00 91.00 318 LEU A O 1
ATOM 2407 N N . ALA A 1 319 ? 4.366 6.161 -4.507 1.00 88.56 319 ALA A N 1
ATOM 2408 C CA . ALA A 1 319 ? 3.790 6.552 -3.219 1.00 88.56 319 ALA A CA 1
ATOM 2409 C C . ALA A 1 319 ? 4.030 5.497 -2.137 1.00 88.56 319 ALA A C 1
ATOM 2411 O O . ALA A 1 319 ? 4.302 5.859 -0.993 1.00 88.56 319 ALA A O 1
ATOM 2412 N N . ASP A 1 320 ? 4.032 4.219 -2.505 1.00 83.12 320 ASP A N 1
ATOM 2413 C CA . ASP A 1 320 ? 4.340 3.123 -1.590 1.00 83.12 320 ASP A CA 1
ATOM 2414 C C . ASP A 1 320 ? 5.846 2.962 -1.333 1.00 83.12 320 ASP A C 1
ATOM 2416 O O . ASP A 1 320 ? 6.271 2.603 -0.230 1.00 83.12 320 ASP A O 1
ATOM 2420 N N . TRP A 1 321 ? 6.679 3.205 -2.345 1.00 86.12 321 TRP A N 1
ATOM 2421 C CA . TRP A 1 321 ? 8.131 3.014 -2.258 1.00 86.12 321 TRP A CA 1
ATOM 2422 C C . TRP A 1 321 ? 8.849 4.203 -1.626 1.00 86.12 321 TRP A C 1
ATOM 2424 O O . TRP A 1 321 ? 9.796 4.018 -0.861 1.00 86.12 321 TRP A O 1
ATOM 2434 N N . ALA A 1 322 ? 8.403 5.419 -1.938 1.00 89.44 322 ALA A N 1
ATOM 2435 C CA . ALA A 1 322 ? 9.022 6.668 -1.511 1.00 89.44 322 ALA A CA 1
ATOM 2436 C C . ALA A 1 322 ? 7.987 7.682 -0.971 1.00 89.44 322 ALA A C 1
ATOM 2438 O O . ALA A 1 322 ? 7.950 8.835 -1.420 1.00 89.44 322 ALA A O 1
ATOM 2439 N N . PRO A 1 323 ? 7.168 7.295 0.031 1.00 87.44 323 PRO A N 1
ATOM 2440 C CA . PRO A 1 323 ? 6.117 8.151 0.585 1.00 87.44 323 PRO A CA 1
ATOM 2441 C C . PRO A 1 323 ? 6.650 9.473 1.149 1.00 87.44 323 PRO A C 1
ATOM 2443 O O . PRO A 1 323 ? 5.998 10.511 1.049 1.00 87.44 323 PRO A O 1
ATOM 2446 N N . THR A 1 324 ? 7.849 9.452 1.731 1.00 88.94 324 THR A N 1
ATOM 2447 C CA . THR A 1 324 ? 8.516 10.631 2.297 1.00 88.94 324 THR A CA 1
ATOM 2448 C C . THR A 1 324 ? 8.949 11.620 1.224 1.00 88.94 324 THR A C 1
ATOM 2450 O O . THR A 1 324 ? 8.637 12.802 1.337 1.00 88.94 324 THR A O 1
ATOM 2453 N N . LEU A 1 325 ? 9.601 11.143 0.160 1.00 92.94 325 LEU A N 1
ATOM 2454 C CA . LEU A 1 325 ? 10.035 11.971 -0.966 1.00 92.94 325 LEU A CA 1
ATOM 2455 C C . LEU A 1 325 ? 8.851 12.681 -1.623 1.00 92.94 325 LEU A C 1
ATOM 2457 O O . LEU A 1 325 ? 8.890 13.893 -1.831 1.00 92.94 325 LEU A O 1
ATOM 2461 N N . LEU A 1 326 ? 7.783 11.939 -1.922 1.00 93.38 326 LEU A N 1
ATOM 2462 C CA . LEU A 1 326 ? 6.590 12.512 -2.542 1.00 93.38 326 LEU A CA 1
ATOM 2463 C C . LEU A 1 326 ? 5.814 13.419 -1.579 1.00 93.38 326 LEU A C 1
ATOM 2465 O O . LEU A 1 326 ? 5.262 14.435 -2.004 1.00 93.38 326 LEU A O 1
ATOM 2469 N N . GLY A 1 327 ? 5.809 13.102 -0.281 1.00 90.12 327 GLY A N 1
ATOM 2470 C CA . GLY A 1 327 ? 5.271 13.976 0.759 1.00 90.12 327 GLY A CA 1
ATOM 2471 C C . GLY A 1 327 ? 6.000 15.322 0.829 1.00 90.12 327 GLY A C 1
ATOM 2472 O O . GLY A 1 327 ? 5.350 16.367 0.827 1.00 90.12 327 GLY A O 1
ATOM 2473 N N . ASP A 1 328 ? 7.335 15.314 0.816 1.00 91.75 328 ASP A N 1
ATOM 2474 C CA . ASP A 1 328 ? 8.160 16.529 0.844 1.00 91.75 328 ASP A CA 1
ATOM 2475 C C . ASP A 1 328 ? 8.054 17.333 -0.459 1.00 91.75 328 ASP A C 1
ATOM 2477 O O . ASP A 1 328 ? 7.979 18.564 -0.430 1.00 91.75 328 ASP A O 1
ATOM 2481 N N . ALA A 1 329 ? 7.992 16.652 -1.608 1.00 94.69 329 ALA A N 1
ATOM 2482 C CA . ALA A 1 329 ? 7.708 17.284 -2.893 1.00 94.69 329 ALA A CA 1
ATOM 2483 C C . ALA A 1 329 ? 6.339 17.981 -2.874 1.00 94.69 329 ALA A C 1
ATOM 2485 O O . ALA A 1 329 ? 6.212 19.120 -3.327 1.00 94.69 329 ALA A O 1
ATOM 2486 N N . GLY A 1 330 ? 5.331 17.338 -2.279 1.00 92.12 330 GLY A N 1
ATOM 2487 C CA . GLY A 1 330 ? 4.021 17.935 -2.046 1.00 92.12 330 GLY A CA 1
ATOM 2488 C C . GLY A 1 330 ? 4.086 19.155 -1.149 1.00 92.12 330 GLY A C 1
ATOM 2489 O O . GLY A 1 330 ? 3.591 20.212 -1.540 1.00 92.12 330 GLY A O 1
ATOM 2490 N N . ALA A 1 331 ? 4.761 19.059 -0.005 1.00 88.00 331 ALA A N 1
ATOM 2491 C CA . ALA A 1 331 ? 4.942 20.186 0.903 1.00 88.00 331 ALA A CA 1
ATOM 2492 C C . ALA A 1 331 ? 5.596 21.389 0.198 1.00 88.00 331 ALA A C 1
ATOM 2494 O O . ALA A 1 331 ? 5.113 22.513 0.336 1.00 88.00 331 ALA A O 1
ATOM 2495 N N . ALA A 1 332 ? 6.621 21.155 -0.630 1.00 91.25 332 ALA A N 1
ATOM 2496 C CA . ALA A 1 332 ? 7.270 22.201 -1.424 1.00 91.25 332 ALA A CA 1
ATOM 2497 C C . ALA A 1 332 ? 6.332 22.866 -2.448 1.00 91.25 332 ALA A C 1
ATOM 2499 O O . ALA A 1 332 ? 6.495 24.046 -2.750 1.00 91.25 332 ALA A O 1
ATOM 2500 N N . LEU A 1 333 ? 5.351 22.126 -2.970 1.00 93.06 333 LEU A N 1
ATOM 2501 C CA . LEU A 1 333 ? 4.346 22.623 -3.914 1.00 93.06 333 LEU A CA 1
ATOM 2502 C C . LEU A 1 333 ? 3.079 23.166 -3.234 1.00 93.06 333 LEU A C 1
ATOM 2504 O O . LEU A 1 333 ? 2.157 23.593 -3.930 1.00 93.06 333 LEU A O 1
ATOM 2508 N N . GLY A 1 334 ? 2.984 23.113 -1.901 1.00 89.94 334 GLY A N 1
ATOM 2509 C CA . GLY A 1 334 ? 1.738 23.403 -1.185 1.00 89.94 334 GLY A CA 1
ATOM 2510 C C . GLY A 1 334 ? 0.617 22.406 -1.509 1.00 89.94 334 GLY A C 1
ATOM 2511 O O . GLY A 1 334 ? -0.560 22.764 -1.491 1.00 89.94 334 GLY A O 1
ATOM 2512 N N . ARG A 1 335 ? 0.974 21.161 -1.844 1.00 88.44 335 ARG A N 1
ATOM 2513 C CA . ARG A 1 335 ? 0.062 20.070 -2.204 1.00 88.44 335 ARG A CA 1
ATOM 2514 C C . ARG A 1 335 ? 0.178 18.913 -1.226 1.00 88.44 335 ARG A C 1
ATOM 2516 O O . ARG A 1 335 ? 1.223 18.640 -0.649 1.00 88.44 335 ARG A O 1
ATOM 2523 N N . THR A 1 336 ? -0.921 18.200 -1.054 1.00 86.44 336 THR A N 1
ATOM 2524 C CA . THR A 1 336 ? -0.990 17.065 -0.142 1.00 86.44 336 THR A CA 1
ATOM 2525 C C . THR A 1 336 ? -1.056 15.765 -0.931 1.00 86.44 336 THR A C 1
ATOM 2527 O O . THR A 1 336 ? -1.971 15.590 -1.730 1.00 86.44 336 THR A O 1
ATOM 2530 N N . LEU A 1 337 ? -0.118 14.849 -0.672 1.00 89.00 337 LEU A N 1
ATOM 2531 C CA . LEU A 1 337 ? -0.083 13.535 -1.319 1.00 89.00 337 LEU A CA 1
ATOM 2532 C C . LEU A 1 337 ? -1.284 12.660 -0.929 1.00 89.00 337 LEU A C 1
ATOM 2534 O O . LEU A 1 337 ? -1.951 12.117 -1.800 1.00 89.00 337 LEU A O 1
ATOM 2538 N N . TRP A 1 338 ? -1.606 12.564 0.365 1.00 85.81 338 TRP A N 1
ATOM 2539 C CA . TRP A 1 338 ? -2.797 11.849 0.848 1.00 85.81 338 TRP A CA 1
ATOM 2540 C C . TRP A 1 338 ? -3.897 12.828 1.231 1.00 85.81 338 TRP A C 1
ATOM 2542 O O . TRP A 1 338 ? -3.831 13.458 2.279 1.00 85.81 338 TRP A O 1
ATOM 2552 N N . THR A 1 339 ? -4.923 12.967 0.414 1.00 85.38 339 THR A N 1
ATOM 2553 C CA . THR A 1 339 ? -6.104 13.783 0.713 1.00 85.38 339 THR A CA 1
ATOM 2554 C C . THR A 1 339 ? -7.082 13.045 1.638 1.00 85.38 339 THR A C 1
ATOM 2556 O O . THR A 1 339 ? -6.913 11.860 1.927 1.00 85.38 339 THR A O 1
ATOM 2559 N N . ASP A 1 340 ? -8.147 13.722 2.073 1.00 77.69 340 ASP A N 1
ATOM 2560 C CA . ASP A 1 340 ? -9.262 13.072 2.783 1.00 77.69 340 ASP A CA 1
ATOM 2561 C C . ASP A 1 340 ? -10.023 12.055 1.905 1.00 77.69 340 ASP A C 1
ATOM 2563 O O . ASP A 1 340 ? -10.765 11.228 2.427 1.00 77.69 340 ASP A O 1
ATOM 2567 N N . ASN A 1 341 ? -9.806 12.083 0.584 1.00 74.81 341 ASN 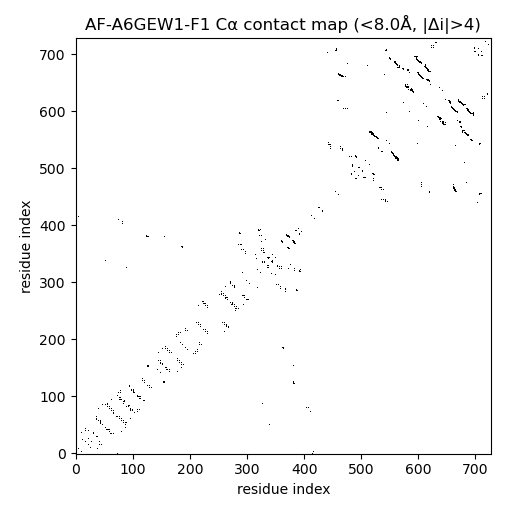A N 1
ATOM 2568 C CA . ASN A 1 341 ? -10.354 11.122 -0.376 1.00 74.81 341 ASN A CA 1
ATOM 2569 C C . ASN A 1 341 ? -9.350 10.013 -0.750 1.00 74.81 341 ASN A C 1
ATOM 2571 O O . ASN A 1 341 ? -9.585 9.279 -1.706 1.00 74.81 341 ASN A O 1
ATOM 2575 N N . GLY A 1 342 ? -8.234 9.887 -0.022 1.00 78.38 342 GLY A N 1
ATOM 2576 C CA . GLY A 1 342 ? -7.154 8.950 -0.339 1.00 78.38 342 GLY A CA 1
ATOM 2577 C C . GLY A 1 342 ? -6.000 9.610 -1.091 1.00 78.38 342 GLY A C 1
ATOM 2578 O O . GLY A 1 342 ? -5.799 10.823 -0.997 1.00 78.38 342 GLY A O 1
ATOM 2579 N N . LEU A 1 343 ? -5.200 8.806 -1.793 1.00 83.56 343 LEU A N 1
ATOM 2580 C CA . LEU A 1 343 ? -4.053 9.295 -2.560 1.00 83.56 343 LEU A CA 1
ATOM 2581 C C . LEU A 1 343 ? -4.498 10.337 -3.604 1.00 83.56 343 LEU A C 1
ATOM 2583 O O . LEU A 1 343 ? -5.613 10.268 -4.122 1.00 83.56 343 LEU A O 1
ATOM 2587 N N . LEU A 1 344 ? -3.654 11.334 -3.876 1.00 83.50 344 LEU A N 1
ATOM 2588 C CA . LEU A 1 344 ? -3.921 12.350 -4.888 1.00 83.50 344 LEU A CA 1
ATOM 2589 C C . LEU A 1 344 ? -4.271 11.677 -6.224 1.00 83.50 344 LEU A C 1
ATOM 2591 O O . LEU A 1 344 ? -3.491 10.886 -6.741 1.00 83.50 344 LEU A O 1
ATOM 2595 N N . ALA A 1 345 ? -5.440 12.018 -6.768 1.00 79.12 345 ALA A N 1
ATOM 2596 C CA . ALA A 1 345 ? -5.965 11.437 -8.006 1.00 79.12 345 ALA A CA 1
ATOM 2597 C C . ALA A 1 345 ? -5.911 12.405 -9.207 1.00 79.12 345 ALA A C 1
ATOM 2599 O O . ALA A 1 345 ? -6.287 12.048 -10.318 1.00 79.12 345 ALA A O 1
ATOM 2600 N N . ASP A 1 346 ? -5.474 13.650 -8.992 1.00 86.88 346 ASP A N 1
ATOM 2601 C CA . ASP A 1 346 ? -5.286 14.638 -10.058 1.00 86.88 346 ASP A CA 1
ATOM 2602 C C . ASP A 1 346 ? -4.000 14.328 -10.830 1.00 86.88 346 ASP A C 1
ATOM 2604 O O . ASP A 1 346 ? -2.912 14.608 -10.333 1.00 86.88 346 ASP A O 1
ATOM 2608 N N . ARG A 1 347 ? -4.116 13.779 -12.045 1.00 86.50 347 ARG A N 1
ATOM 2609 C CA . ARG A 1 347 ? -2.979 13.345 -12.878 1.00 86.50 347 ARG A CA 1
ATOM 2610 C C . ARG A 1 347 ? -1.930 14.441 -13.091 1.00 86.50 347 ARG A C 1
ATOM 2612 O O . ARG A 1 347 ? -0.739 14.185 -12.928 1.00 86.50 347 ARG A O 1
ATOM 2619 N N . HIS A 1 348 ? -2.361 15.672 -13.370 1.00 89.31 348 HIS A N 1
ATOM 2620 C CA . HIS A 1 348 ? -1.456 16.816 -13.527 1.00 89.31 348 HIS A CA 1
ATOM 2621 C C . HIS A 1 348 ? -0.749 17.153 -12.208 1.00 89.31 348 HIS A C 1
ATOM 2623 O O . HIS A 1 348 ? 0.452 17.427 -12.183 1.00 89.31 348 HIS A O 1
ATOM 2629 N N . GLY A 1 349 ? -1.482 17.099 -11.096 1.00 91.31 349 GLY A N 1
ATOM 2630 C CA . GLY A 1 349 ? -0.936 17.237 -9.751 1.00 91.31 349 GLY A CA 1
ATOM 2631 C C . GLY A 1 349 ? 0.071 16.141 -9.404 1.00 91.31 349 GLY A C 1
ATOM 2632 O O . GLY A 1 349 ? 1.121 16.449 -8.845 1.00 91.31 349 GLY A O 1
ATOM 2633 N N . CYS A 1 350 ? -0.203 14.890 -9.774 1.00 93.12 350 CYS A N 1
ATOM 2634 C CA . CYS A 1 350 ? 0.708 13.762 -9.604 1.00 93.12 350 CYS A CA 1
ATOM 2635 C C . CYS A 1 350 ? 1.982 13.953 -10.430 1.00 93.12 350 CYS A C 1
ATOM 2637 O O . CYS A 1 350 ? 3.078 13.803 -9.899 1.00 93.12 350 CYS A O 1
ATOM 2639 N N . ALA A 1 351 ? 1.869 14.367 -11.694 1.00 93.62 351 ALA A N 1
ATOM 2640 C CA . ALA A 1 351 ? 3.030 14.647 -12.536 1.00 93.62 351 ALA A CA 1
ATOM 2641 C C . ALA A 1 351 ? 3.881 15.797 -11.977 1.00 93.62 351 ALA A C 1
ATOM 2643 O O . ALA A 1 351 ? 5.104 15.686 -11.928 1.00 93.62 351 ALA A O 1
ATOM 2644 N N . ALA A 1 352 ? 3.248 16.864 -11.476 1.00 95.06 352 ALA A N 1
ATOM 2645 C CA . ALA A 1 352 ? 3.946 17.959 -10.804 1.00 95.06 352 ALA A CA 1
ATOM 2646 C C . ALA A 1 352 ? 4.674 17.491 -9.530 1.00 95.06 352 ALA A C 1
ATOM 2648 O O . ALA A 1 352 ? 5.810 17.898 -9.293 1.00 95.06 352 ALA A O 1
ATOM 2649 N N . LEU A 1 353 ? 4.054 16.609 -8.734 1.00 95.69 353 LEU A N 1
ATOM 2650 C CA . LEU A 1 353 ? 4.698 15.988 -7.572 1.00 95.69 353 LEU A CA 1
ATOM 2651 C C . LEU A 1 353 ? 5.915 15.157 -7.973 1.00 95.69 353 LEU A C 1
ATOM 2653 O O . LEU A 1 353 ? 6.968 15.310 -7.360 1.00 95.69 353 LEU A O 1
ATOM 2657 N N . LEU A 1 354 ? 5.785 14.301 -8.992 1.00 96.56 354 LEU A N 1
ATOM 2658 C CA . LEU A 1 354 ? 6.891 13.480 -9.484 1.00 96.56 354 LEU A CA 1
ATOM 2659 C C . LEU A 1 354 ? 8.030 14.354 -10.016 1.00 96.56 354 LEU A C 1
ATOM 2661 O O . LEU A 1 354 ? 9.182 14.122 -9.665 1.00 96.56 354 LEU A O 1
ATOM 2665 N N . ALA A 1 355 ? 7.722 15.396 -10.792 1.00 96.25 355 ALA A N 1
ATOM 2666 C CA . ALA A 1 355 ? 8.721 16.330 -11.307 1.00 96.25 355 ALA A CA 1
ATOM 2667 C C . ALA A 1 355 ? 9.465 17.017 -10.158 1.00 96.25 355 ALA A C 1
ATOM 2669 O O . ALA A 1 355 ? 10.694 17.020 -10.126 1.00 96.25 355 ALA A O 1
ATOM 2670 N N . ARG A 1 356 ? 8.728 17.500 -9.151 1.00 97.25 356 ARG A N 1
ATOM 2671 C CA . ARG A 1 356 ? 9.347 18.101 -7.971 1.00 97.25 356 ARG A CA 1
ATOM 2672 C C . ARG A 1 356 ? 10.171 17.091 -7.173 1.00 97.25 356 ARG A C 1
ATOM 2674 O O . ARG A 1 356 ? 11.231 17.442 -6.677 1.00 97.25 356 ARG A O 1
ATOM 2681 N N . ALA A 1 357 ? 9.725 15.846 -7.057 1.00 97.12 357 ALA A N 1
ATOM 2682 C CA . ALA A 1 357 ? 10.486 14.790 -6.401 1.00 97.12 357 ALA A CA 1
ATOM 2683 C C . ALA A 1 357 ? 11.788 14.450 -7.146 1.00 97.12 357 ALA A C 1
ATOM 2685 O O . ALA A 1 357 ? 12.809 14.252 -6.492 1.00 97.12 357 ALA A O 1
ATOM 2686 N N . GLN A 1 358 ? 11.789 14.460 -8.486 1.00 95.69 358 GLN A N 1
ATOM 2687 C CA . GLN A 1 358 ? 13.008 14.302 -9.290 1.00 95.69 358 GLN A CA 1
ATOM 2688 C C . GLN A 1 358 ? 14.044 15.386 -8.972 1.00 95.69 358 GLN A C 1
ATOM 2690 O O . GLN A 1 358 ? 15.227 15.079 -8.903 1.00 95.69 358 GLN A O 1
ATOM 2695 N N . GLU A 1 359 ? 13.605 16.632 -8.773 1.00 94.12 359 GLU A N 1
ATOM 2696 C CA . GLU A 1 359 ? 14.480 17.768 -8.444 1.00 94.12 359 GLU A CA 1
ATOM 2697 C C . GLU A 1 359 ? 15.077 17.690 -7.033 1.00 94.12 359 GLU A C 1
ATOM 2699 O O . GLU A 1 359 ? 16.107 18.304 -6.769 1.00 94.12 359 GLU A O 1
ATOM 2704 N N . LEU A 1 360 ? 14.415 16.993 -6.104 1.00 95.31 360 LEU A N 1
ATOM 2705 C CA . LEU A 1 360 ? 14.915 16.838 -4.736 1.00 95.31 360 LEU A CA 1
ATOM 2706 C C . LEU A 1 360 ? 15.967 15.731 -4.620 1.00 95.31 360 LEU A C 1
ATOM 2708 O O . LEU A 1 360 ? 16.775 15.778 -3.687 1.00 95.31 360 LEU A O 1
ATOM 2712 N N . LEU A 1 361 ? 15.932 14.736 -5.516 1.00 94.38 361 LEU A N 1
ATOM 2713 C CA . LEU A 1 361 ? 16.911 13.652 -5.559 1.00 94.38 361 LEU A CA 1
ATOM 2714 C C . LEU A 1 361 ? 18.320 14.213 -5.768 1.00 94.38 361 LEU A C 1
ATOM 2716 O O . LEU A 1 361 ? 18.535 15.134 -6.550 1.00 94.38 361 LEU A O 1
ATOM 2720 N N . VAL A 1 362 ? 19.283 13.624 -5.068 1.00 91.56 362 VAL A N 1
ATOM 2721 C CA . VAL A 1 362 ? 20.704 13.864 -5.297 1.00 91.56 362 VAL A CA 1
ATOM 2722 C C . VAL A 1 362 ? 21.193 12.828 -6.300 1.00 91.56 362 VAL A C 1
ATOM 2724 O O . VAL A 1 362 ? 21.081 11.628 -6.049 1.00 91.56 362 VAL A O 1
ATOM 2727 N N . ASP A 1 363 ? 21.751 13.276 -7.420 1.00 88.25 363 ASP A N 1
ATOM 2728 C CA . ASP A 1 363 ? 22.331 12.395 -8.431 1.00 88.25 363 ASP A CA 1
ATOM 2729 C C . ASP A 1 363 ? 23.797 12.056 -8.066 1.00 88.25 363 ASP A C 1
ATOM 2731 O O . ASP A 1 363 ? 24.745 12.522 -8.693 1.00 88.25 363 ASP A O 1
ATOM 2735 N N . ASP A 1 364 ? 23.998 11.216 -7.042 1.00 87.25 364 ASP A N 1
ATOM 2736 C CA . ASP A 1 364 ? 25.314 10.680 -6.621 1.00 87.25 364 ASP A CA 1
ATOM 2737 C C . ASP A 1 364 ? 25.652 9.321 -7.279 1.00 87.25 364 ASP A C 1
ATOM 2739 O O . ASP A 1 364 ? 26.590 8.618 -6.890 1.00 87.25 364 ASP A O 1
ATOM 2743 N N . GLY A 1 365 ? 24.856 8.915 -8.271 1.00 83.62 365 GLY A N 1
ATOM 2744 C CA . GLY A 1 365 ? 24.996 7.646 -8.985 1.00 83.62 365 GLY A CA 1
ATOM 2745 C C . GLY A 1 365 ? 24.588 6.409 -8.179 1.00 83.62 365 GLY A C 1
ATOM 2746 O O . GLY A 1 365 ? 24.859 5.294 -8.627 1.00 83.62 365 GLY A O 1
ATOM 2747 N N . GLU A 1 366 ? 23.981 6.563 -6.998 1.00 87.56 366 GLU A N 1
ATOM 2748 C CA . GLU A 1 366 ? 23.386 5.464 -6.236 1.00 87.56 366 GLU A CA 1
ATOM 2749 C C . GLU A 1 366 ? 21.918 5.257 -6.634 1.00 87.56 366 GLU A C 1
ATOM 2751 O O . GLU A 1 366 ? 21.064 6.119 -6.439 1.00 87.56 366 GLU A O 1
ATOM 2756 N N . LEU A 1 367 ? 21.607 4.084 -7.190 1.00 88.38 367 LEU A N 1
ATOM 2757 C CA . LEU A 1 367 ? 20.275 3.790 -7.729 1.00 88.38 367 LEU A CA 1
ATOM 2758 C C . LEU A 1 367 ? 19.382 2.988 -6.780 1.00 88.38 367 LEU A C 1
ATOM 2760 O O . LEU A 1 367 ? 18.160 2.991 -6.961 1.00 88.38 367 LEU A O 1
ATOM 2764 N N . VAL A 1 368 ? 19.961 2.283 -5.805 1.00 83.94 368 VAL A N 1
ATOM 2765 C CA . VAL A 1 368 ? 19.227 1.409 -4.874 1.00 83.94 368 VAL A CA 1
ATOM 2766 C C . VAL A 1 368 ? 18.956 2.131 -3.561 1.00 83.94 368 VAL A C 1
ATOM 2768 O O . VAL A 1 368 ? 17.853 2.047 -3.024 1.00 83.94 368 VAL A O 1
ATOM 2771 N N . HIS A 1 369 ? 19.948 2.867 -3.067 1.00 82.31 369 HIS A N 1
ATOM 2772 C CA . HIS A 1 369 ? 19.878 3.632 -1.823 1.00 82.31 369 HIS A CA 1
ATOM 2773 C C . HIS A 1 369 ? 19.935 5.137 -2.092 1.00 82.31 369 HIS A C 1
ATOM 2775 O O . HIS A 1 369 ? 20.780 5.858 -1.561 1.00 82.31 369 HIS A O 1
ATOM 2781 N N . ALA A 1 370 ? 19.047 5.593 -2.972 1.00 89.38 370 ALA A N 1
ATOM 2782 C CA . ALA A 1 370 ? 19.021 6.977 -3.409 1.00 89.38 370 ALA A CA 1
ATOM 2783 C C . ALA A 1 370 ? 18.772 7.940 -2.241 1.00 89.38 370 ALA A C 1
ATOM 2785 O O . ALA A 1 370 ? 18.110 7.613 -1.250 1.00 89.38 370 ALA A O 1
ATOM 2786 N N . SER A 1 371 ? 19.302 9.148 -2.381 1.00 89.88 371 SER A N 1
ATOM 2787 C CA . SER A 1 371 ? 19.204 10.197 -1.371 1.00 89.88 371 SER A CA 1
ATOM 2788 C C . SER A 1 371 ? 18.551 11.439 -1.959 1.00 89.88 371 SER A C 1
ATOM 2790 O O . SER A 1 371 ? 18.563 11.644 -3.170 1.00 89.88 371 SER A O 1
ATOM 2792 N N . TYR A 1 372 ? 17.967 12.275 -1.110 1.00 92.62 372 TYR A N 1
ATOM 2793 C CA . TYR A 1 372 ? 17.338 13.524 -1.525 1.00 92.62 372 TYR A CA 1
ATOM 2794 C C . TYR A 1 372 ? 17.488 14.589 -0.442 1.00 92.62 372 TYR A C 1
ATOM 2796 O O . TYR A 1 372 ? 17.685 14.275 0.736 1.00 92.62 372 TYR A O 1
ATOM 2804 N N . ARG A 1 373 ? 17.411 15.864 -0.824 1.00 89.56 373 ARG A N 1
ATOM 2805 C CA . ARG A 1 373 ? 17.465 16.975 0.133 1.00 89.56 373 ARG A CA 1
ATOM 2806 C C . ARG A 1 373 ? 16.065 17.428 0.495 1.00 89.56 373 ARG A C 1
ATOM 2808 O O . ARG A 1 373 ? 15.235 17.680 -0.376 1.00 89.56 373 ARG A O 1
ATOM 2815 N N . HIS A 1 374 ? 15.810 17.587 1.789 1.00 89.69 374 HIS A N 1
ATOM 2816 C CA . HIS A 1 374 ? 14.568 18.190 2.245 1.00 89.69 374 HIS A CA 1
ATOM 2817 C C . HIS A 1 374 ? 14.470 19.641 1.721 1.00 89.69 374 HIS A C 1
ATOM 2819 O O . HIS A 1 374 ? 15.398 20.427 1.941 1.00 89.69 374 HIS A O 1
ATOM 2825 N N . PRO A 1 375 ? 13.359 20.031 1.068 1.00 89.62 375 PRO A N 1
ATOM 2826 C CA . PRO A 1 375 ? 13.262 21.267 0.286 1.00 89.62 375 PRO A CA 1
ATOM 2827 C C . PRO A 1 375 ? 13.495 22.550 1.088 1.00 89.62 375 PRO A C 1
ATOM 2829 O O . PRO A 1 375 ? 13.961 23.537 0.527 1.00 89.62 375 PRO A O 1
ATOM 2832 N N . SER A 1 376 ? 13.156 22.563 2.380 1.00 86.88 376 SER A N 1
ATOM 2833 C CA . SER A 1 376 ? 13.263 23.770 3.213 1.00 86.88 376 SER A CA 1
ATOM 2834 C C . SER A 1 376 ? 14.504 23.796 4.100 1.00 86.88 376 SER A C 1
ATOM 2836 O O . SER A 1 376 ? 15.038 24.867 4.361 1.00 86.88 376 SER A O 1
ATOM 2838 N N . SER A 1 377 ? 14.950 22.639 4.598 1.00 84.75 377 SER A N 1
ATOM 2839 C CA . SER A 1 377 ? 16.071 22.568 5.550 1.00 84.75 377 SER A CA 1
ATOM 2840 C C . SER A 1 377 ? 17.401 22.206 4.894 1.00 84.75 377 SER A C 1
ATOM 2842 O O . SER A 1 377 ? 18.437 22.348 5.534 1.00 84.75 377 SER A O 1
ATOM 2844 N N . GLY A 1 378 ? 17.386 21.696 3.658 1.00 85.06 378 GLY A N 1
ATOM 2845 C CA . GLY A 1 378 ? 18.572 21.167 2.982 1.00 85.06 378 GLY A CA 1
ATOM 2846 C C . GLY A 1 378 ? 19.112 19.866 3.589 1.00 85.06 378 GLY A C 1
ATOM 2847 O O . GLY A 1 378 ? 20.114 19.342 3.102 1.00 85.06 378 GLY A O 1
ATOM 2848 N N . GLU A 1 379 ? 18.459 19.336 4.631 1.00 84.25 379 GLU A N 1
ATOM 2849 C CA . GLU A 1 379 ? 18.868 18.107 5.308 1.00 84.25 379 GLU A CA 1
ATOM 2850 C C . GLU A 1 379 ? 18.811 16.921 4.344 1.00 84.25 379 GLU A C 1
ATOM 2852 O O . GLU A 1 379 ? 17.806 16.708 3.662 1.00 84.25 379 GLU A O 1
ATOM 2857 N N . LEU A 1 380 ? 19.898 16.151 4.304 1.00 85.12 380 LEU A N 1
ATOM 2858 C CA . LEU A 1 380 ? 20.000 14.948 3.492 1.00 85.12 380 LEU A CA 1
ATOM 2859 C C . LEU A 1 380 ? 19.157 13.820 4.100 1.00 85.12 380 LEU A C 1
ATOM 2861 O O . LEU A 1 380 ? 19.296 13.493 5.282 1.00 85.12 380 LEU A O 1
ATOM 2865 N N . ARG A 1 381 ? 18.304 13.210 3.278 1.00 87.00 381 ARG A N 1
ATOM 2866 C CA . ARG A 1 381 ? 17.461 12.062 3.619 1.00 87.00 381 ARG A CA 1
ATOM 2867 C C . ARG A 1 381 ? 17.795 10.896 2.693 1.00 87.00 381 ARG A C 1
ATOM 2869 O O . ARG A 1 381 ? 18.010 11.100 1.501 1.00 87.00 381 ARG A O 1
ATOM 2876 N N . HIS A 1 382 ? 17.814 9.683 3.236 1.00 86.38 382 HIS A N 1
ATOM 2877 C CA . HIS A 1 382 ? 17.987 8.460 2.452 1.00 86.38 382 HIS A CA 1
ATOM 2878 C C . HIS A 1 382 ? 16.638 7.791 2.233 1.00 86.38 382 HIS A C 1
ATOM 2880 O O . HIS A 1 382 ? 15.797 7.773 3.135 1.00 86.38 382 HIS A O 1
ATOM 2886 N N . LEU A 1 383 ? 16.437 7.235 1.041 1.00 85.75 383 LEU A N 1
ATOM 2887 C CA . LEU A 1 383 ? 15.274 6.408 0.773 1.00 85.75 383 LEU A CA 1
ATOM 2888 C C . LEU A 1 383 ? 15.478 5.006 1.359 1.00 85.75 383 LEU A C 1
ATOM 2890 O O . LEU A 1 383 ? 16.557 4.419 1.214 1.00 85.75 383 LEU A O 1
ATOM 2894 N N . PRO A 1 384 ? 14.450 4.446 2.014 1.00 76.19 384 PRO A N 1
ATOM 2895 C CA . PRO A 1 384 ? 14.489 3.068 2.469 1.00 76.19 384 PRO A CA 1
ATOM 2896 C C . PRO A 1 384 ? 14.588 2.111 1.275 1.00 76.19 384 PRO A C 1
ATOM 2898 O O . PRO A 1 384 ? 14.061 2.366 0.191 1.00 76.19 384 PRO A O 1
ATOM 2901 N N . ARG A 1 385 ? 15.259 0.975 1.482 1.00 74.88 385 ARG A N 1
ATOM 2902 C CA . ARG A 1 385 ? 15.412 -0.045 0.442 1.00 74.88 385 ARG A CA 1
ATOM 2903 C C . ARG A 1 385 ? 14.057 -0.670 0.113 1.00 74.88 385 ARG A C 1
ATOM 2905 O O . ARG A 1 385 ? 13.391 -1.207 0.994 1.00 74.88 385 ARG A O 1
ATOM 2912 N N . VAL A 1 386 ? 13.706 -0.671 -1.166 1.00 74.69 386 VAL A N 1
ATOM 2913 C CA . VAL A 1 386 ? 12.495 -1.318 -1.679 1.00 74.69 386 VAL A CA 1
ATOM 2914 C C . VAL A 1 386 ? 12.741 -2.819 -1.870 1.00 74.69 386 VAL A C 1
ATOM 2916 O O . VAL A 1 386 ? 13.750 -3.220 -2.454 1.00 74.69 386 VAL A O 1
ATOM 2919 N N . SER A 1 387 ? 11.809 -3.654 -1.398 1.00 64.56 387 SER A N 1
ATOM 2920 C CA . SER A 1 387 ? 11.778 -5.097 -1.666 1.00 64.56 387 SER A CA 1
ATOM 2921 C C . SER A 1 387 ? 10.568 -5.460 -2.527 1.00 64.56 387 SER A C 1
ATOM 2923 O O . SER A 1 387 ? 9.486 -4.914 -2.346 1.00 64.56 387 SER A O 1
ATOM 2925 N N . LEU A 1 388 ? 10.724 -6.441 -3.419 1.00 53.94 388 LEU A N 1
ATOM 2926 C CA . LEU A 1 388 ? 9.614 -6.995 -4.207 1.00 53.94 388 LEU A CA 1
ATOM 2927 C C . LEU A 1 388 ? 8.677 -7.895 -3.374 1.00 53.94 388 LEU A C 1
ATOM 2929 O O . LEU A 1 388 ? 7.610 -8.269 -3.849 1.00 53.94 388 LEU A O 1
ATOM 2933 N N . SER A 1 389 ? 9.067 -8.262 -2.145 1.00 40.88 389 SER A N 1
ATOM 2934 C CA . SER A 1 389 ? 8.316 -9.166 -1.257 1.00 40.88 389 SER A CA 1
ATOM 2935 C C . SER A 1 389 ? 7.364 -8.469 -0.270 1.00 40.88 389 SER A C 1
ATOM 2937 O O . SER A 1 389 ? 6.744 -9.154 0.541 1.00 40.88 389 SER A O 1
ATOM 2939 N N . GLY A 1 390 ? 7.255 -7.137 -0.315 1.00 44.56 390 GLY A N 1
ATOM 2940 C CA . GLY A 1 390 ? 6.368 -6.328 0.531 1.00 44.56 390 GLY A CA 1
ATOM 2941 C C . GLY A 1 390 ? 6.697 -4.839 0.406 1.00 44.56 390 GLY A C 1
ATOM 2942 O O . GLY A 1 390 ? 7.873 -4.485 0.289 1.00 44.56 390 GLY A O 1
ATOM 2943 N N . THR A 1 391 ? 5.680 -3.969 0.386 1.00 50.62 391 THR A N 1
ATOM 2944 C CA . THR A 1 391 ? 5.889 -2.526 0.197 1.00 50.62 391 THR A CA 1
ATOM 2945 C C . THR A 1 391 ? 6.420 -1.875 1.477 1.00 50.62 391 THR A C 1
ATOM 2947 O O . THR A 1 391 ? 6.048 -2.230 2.599 1.00 50.62 391 THR A O 1
ATOM 2950 N N . THR A 1 392 ? 7.315 -0.901 1.324 1.00 56.28 392 THR A N 1
ATOM 2951 C CA . THR A 1 392 ? 7.907 -0.168 2.450 1.00 56.28 392 THR A CA 1
ATOM 2952 C C . THR A 1 392 ? 6.847 0.574 3.271 1.00 56.28 392 THR A C 1
ATOM 2954 O O . THR A 1 392 ? 6.925 0.632 4.498 1.00 56.28 392 THR A O 1
ATOM 2957 N N . HIS A 1 393 ? 5.826 1.102 2.599 1.00 55.31 393 HIS A N 1
ATOM 2958 C CA . HIS A 1 393 ? 4.716 1.826 3.203 1.00 55.31 393 HIS A CA 1
ATOM 2959 C C . HIS A 1 393 ? 3.746 0.935 3.998 1.00 55.31 393 HIS A C 1
ATOM 2961 O O . HIS A 1 393 ? 3.330 1.338 5.089 1.00 55.31 393 HIS A O 1
ATOM 2967 N N . ASP A 1 394 ? 3.427 -0.277 3.528 1.00 57.38 394 ASP A N 1
ATOM 2968 C CA . ASP A 1 394 ? 2.560 -1.203 4.274 1.00 57.38 394 ASP A CA 1
ATOM 2969 C C . ASP A 1 394 ? 3.224 -1.659 5.574 1.00 57.38 394 ASP A C 1
ATOM 2971 O O . ASP A 1 394 ? 2.580 -1.704 6.622 1.00 57.38 394 ASP A O 1
ATOM 2975 N N . HIS A 1 395 ? 4.535 -1.909 5.548 1.00 63.00 395 HIS A N 1
ATOM 2976 C CA . HIS A 1 395 ? 5.296 -2.224 6.759 1.00 63.00 395 HIS A CA 1
ATOM 2977 C C . HIS A 1 395 ? 5.346 -1.048 7.744 1.00 63.00 395 HIS A C 1
ATOM 2979 O O . HIS A 1 395 ? 5.234 -1.255 8.953 1.00 63.00 395 HIS A O 1
ATOM 2985 N N . LEU A 1 396 ? 5.475 0.185 7.244 1.00 71.25 396 LEU A N 1
ATOM 2986 C CA . LEU A 1 396 ? 5.547 1.393 8.069 1.00 71.25 396 LEU A CA 1
ATOM 2987 C C . LEU A 1 396 ? 4.252 1.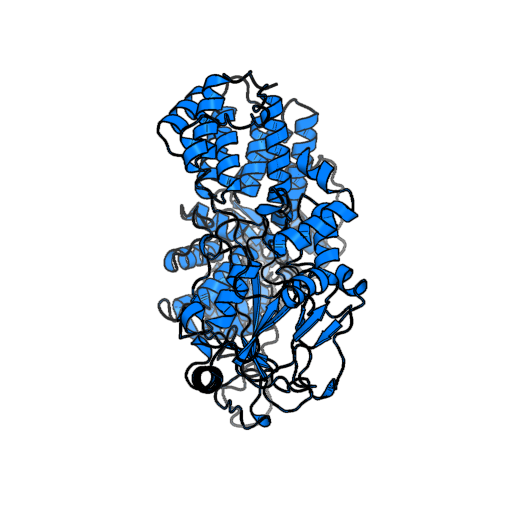628 8.873 1.00 71.25 396 LEU A C 1
ATOM 2989 O O . LEU A 1 396 ? 4.297 2.144 9.995 1.00 71.25 396 LEU A O 1
ATOM 2993 N N . HIS A 1 397 ? 3.110 1.209 8.317 1.00 77.44 397 HIS A N 1
ATOM 2994 C CA . HIS A 1 397 ? 1.772 1.513 8.833 1.00 77.44 397 HIS A CA 1
ATOM 2995 C C . HIS A 1 397 ? 0.927 0.295 9.226 1.00 77.44 397 HIS A C 1
ATOM 2997 O O . HIS A 1 397 ? -0.233 0.461 9.613 1.00 77.44 397 HIS A O 1
ATOM 3003 N N . ALA A 1 398 ? 1.504 -0.909 9.218 1.00 67.69 398 ALA A N 1
ATOM 3004 C CA . ALA A 1 398 ? 0.838 -2.146 9.637 1.00 67.69 398 ALA A CA 1
ATOM 3005 C C . ALA A 1 398 ? 0.215 -2.051 11.047 1.00 67.69 398 ALA A C 1
ATOM 3007 O O . ALA A 1 398 ? -0.848 -2.613 11.311 1.00 67.69 398 ALA A O 1
ATOM 3008 N N . ASP A 1 399 ? 0.842 -1.278 11.940 1.00 74.06 399 ASP A N 1
ATOM 3009 C CA . ASP A 1 399 ? 0.430 -1.122 13.339 1.00 74.06 399 ASP A CA 1
ATOM 3010 C C . ASP A 1 399 ? -0.410 0.135 13.625 1.00 74.06 399 ASP A C 1
ATOM 3012 O O . ASP A 1 399 ? -0.715 0.412 14.791 1.00 74.06 399 ASP A O 1
ATOM 3016 N N . ASP A 1 400 ? -0.804 0.918 12.615 1.00 82.12 400 ASP A N 1
ATOM 3017 C CA . ASP A 1 400 ? -1.477 2.210 12.824 1.00 82.12 400 ASP A CA 1
ATOM 3018 C C . ASP A 1 400 ? -2.768 2.078 13.641 1.00 82.12 400 ASP A C 1
ATOM 3020 O O . ASP A 1 400 ? -2.991 2.844 14.579 1.00 82.12 400 ASP A O 1
ATOM 3024 N N . GLY A 1 401 ? -3.603 1.078 13.342 1.00 74.69 401 GLY A N 1
ATOM 3025 C CA . GLY A 1 401 ? -4.859 0.831 14.057 1.00 74.69 401 GLY A CA 1
ATOM 3026 C C . GLY A 1 401 ? -4.654 0.540 15.552 1.00 74.69 401 GLY A C 1
ATOM 3027 O O . GLY A 1 401 ? -5.173 1.284 16.397 1.00 74.69 401 GLY A O 1
ATOM 3028 N N . PRO A 1 402 ? -3.885 -0.508 15.915 1.00 73.94 402 PRO A N 1
ATOM 3029 C CA . PRO A 1 402 ? -3.527 -0.794 17.304 1.00 73.94 402 PRO A CA 1
ATOM 3030 C C . PRO A 1 402 ? -2.859 0.388 18.017 1.00 73.94 402 PRO A C 1
ATOM 3032 O O . PRO A 1 402 ? -3.198 0.694 19.167 1.00 73.94 402 PRO A O 1
ATOM 3035 N N . ARG A 1 403 ? -1.943 1.088 17.335 1.00 81.31 403 ARG A N 1
ATOM 3036 C CA . ARG A 1 403 ? -1.219 2.242 17.877 1.00 81.31 403 ARG A CA 1
ATOM 3037 C C . ARG A 1 403 ? -2.170 3.400 18.174 1.00 81.31 403 ARG A C 1
ATOM 3039 O O . ARG A 1 403 ? -2.129 3.937 19.281 1.00 81.31 403 ARG A O 1
ATOM 3046 N N . LEU A 1 404 ? -3.085 3.714 17.255 1.00 79.00 404 LEU A N 1
ATOM 3047 C CA . LEU A 1 404 ? -4.109 4.751 17.413 1.00 79.00 404 LEU A CA 1
ATOM 3048 C C . LEU A 1 404 ? -5.050 4.461 18.591 1.00 79.00 404 LEU A C 1
ATOM 3050 O O . LEU A 1 404 ? -5.355 5.357 19.380 1.00 79.00 404 LEU A O 1
ATOM 3054 N N . ALA A 1 405 ? -5.481 3.207 18.750 1.00 70.19 405 ALA A N 1
ATOM 3055 C CA . ALA A 1 405 ? -6.322 2.795 19.874 1.00 70.19 405 ALA A CA 1
ATOM 3056 C C . ALA A 1 405 ? -5.578 2.899 21.218 1.00 70.19 405 ALA A C 1
ATOM 3058 O O . ALA A 1 405 ? -6.132 3.374 22.214 1.00 70.19 405 ALA A O 1
ATOM 3059 N N . GLN A 1 406 ? -4.304 2.491 21.256 1.00 77.69 406 GLN A N 1
ATOM 3060 C CA . GLN A 1 406 ? -3.484 2.558 22.465 1.00 77.69 406 GLN A CA 1
ATOM 3061 C C . GLN A 1 406 ? -3.247 4.006 22.915 1.00 77.69 406 GLN A C 1
ATOM 3063 O O . GLN A 1 406 ? -3.407 4.305 24.105 1.00 77.69 406 GLN A O 1
ATOM 3068 N N . ILE A 1 407 ? -2.867 4.899 21.993 1.00 82.25 407 ILE A N 1
ATOM 3069 C CA . ILE A 1 407 ? -2.589 6.303 22.327 1.00 82.25 407 ILE A CA 1
ATOM 3070 C C . ILE A 1 407 ? -3.861 7.054 22.709 1.00 82.25 407 ILE A C 1
ATOM 3072 O O . ILE A 1 407 ? -3.821 7.824 23.664 1.00 82.25 407 ILE A O 1
ATOM 3076 N N . GLU A 1 408 ? -4.998 6.783 22.061 1.00 78.31 408 GLU A N 1
ATOM 3077 C CA . GLU A 1 408 ? -6.273 7.388 22.449 1.00 78.31 408 GLU A CA 1
ATOM 3078 C C . GLU A 1 408 ? -6.654 6.972 23.868 1.00 78.31 408 GLU A C 1
ATOM 3080 O O . GLU A 1 408 ? -6.950 7.823 24.707 1.00 78.31 408 GLU A O 1
ATOM 3085 N N . ALA A 1 409 ? -6.612 5.671 24.166 1.00 73.56 409 ALA A N 1
ATOM 3086 C CA . ALA A 1 409 ? -6.969 5.170 25.485 1.00 73.56 409 ALA A CA 1
ATOM 3087 C C . ALA A 1 409 ? -6.055 5.741 26.579 1.00 73.56 409 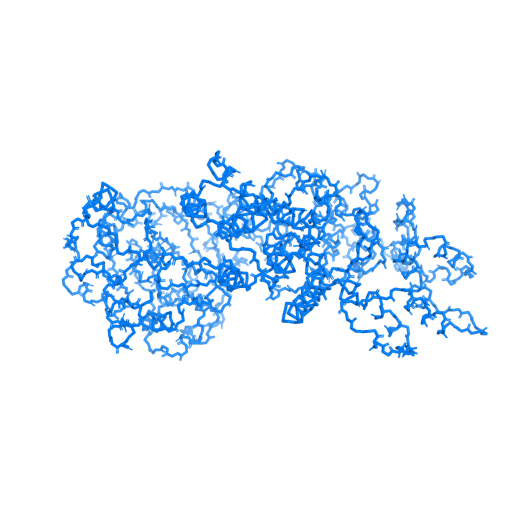ALA A C 1
ATOM 3089 O O . ALA A 1 409 ? -6.489 5.928 27.717 1.00 73.56 409 ALA A O 1
ATOM 3090 N N . LEU A 1 410 ? -4.782 5.987 26.264 1.00 80.12 410 LEU A N 1
ATOM 3091 C CA . LEU A 1 410 ? -3.843 6.656 27.161 1.00 80.12 410 LEU A CA 1
ATOM 3092 C C . LEU A 1 410 ? -4.200 8.141 27.328 1.00 80.12 410 LEU A C 1
ATOM 3094 O O . LEU A 1 410 ? -4.239 8.630 28.457 1.00 80.12 410 LEU A O 1
ATOM 3098 N N . PHE A 1 411 ? -4.491 8.838 26.230 1.00 85.06 411 PHE A N 1
ATOM 3099 C CA . PHE A 1 411 ? -4.771 10.271 26.215 1.00 85.06 411 PHE A CA 1
ATOM 3100 C C . PHE A 1 411 ? -6.078 10.613 26.935 1.00 85.06 411 PHE A C 1
ATOM 3102 O O . PHE A 1 411 ? -6.079 11.453 27.829 1.00 85.06 411 PHE A O 1
ATOM 3109 N N . VAL A 1 412 ? -7.167 9.899 26.636 1.00 77.75 412 VAL A N 1
ATOM 3110 C CA . VAL A 1 412 ? -8.479 10.077 27.283 1.00 77.75 412 VAL A CA 1
ATOM 3111 C C . VAL A 1 412 ? -8.380 9.850 28.794 1.00 77.75 412 VAL A C 1
ATOM 3113 O O . VAL A 1 412 ? -8.865 10.671 29.571 1.00 77.75 412 VAL A O 1
ATOM 3116 N N . ARG A 1 413 ? -7.665 8.800 29.228 1.00 78.25 413 ARG A N 1
ATOM 3117 C CA . ARG A 1 413 ? -7.404 8.554 30.658 1.00 78.25 413 ARG A CA 1
ATOM 3118 C C . ARG A 1 413 ? -6.626 9.694 31.313 1.00 78.25 413 ARG A C 1
ATOM 3120 O O . ARG A 1 413 ? -6.928 10.064 32.442 1.00 78.25 413 ARG A O 1
ATOM 3127 N N . ALA A 1 414 ? -5.637 10.253 30.621 1.00 80.94 414 ALA A N 1
ATOM 3128 C CA . ALA A 1 414 ? -4.825 11.349 31.143 1.00 80.94 414 ALA A CA 1
ATOM 3129 C C . ALA A 1 414 ? -5.571 12.691 31.239 1.00 80.94 414 ALA A C 1
ATOM 3131 O O . ALA A 1 414 ? -5.122 13.565 31.978 1.00 80.94 414 ALA A O 1
ATOM 3132 N N . LEU A 1 415 ? -6.685 12.849 30.516 1.00 76.25 415 LEU A N 1
ATOM 3133 C CA . LEU A 1 415 ? -7.564 14.020 30.581 1.00 76.25 415 LEU A CA 1
ATOM 3134 C C . LEU A 1 415 ? -8.581 13.958 31.735 1.00 76.25 415 LEU A C 1
ATOM 3136 O O . LEU A 1 415 ? -9.372 14.885 31.882 1.00 76.25 415 LEU A O 1
ATOM 3140 N N . GLY A 1 416 ? -8.595 12.873 32.525 1.00 67.69 416 GLY A N 1
ATOM 3141 C CA . GLY A 1 416 ? -9.621 12.649 33.555 1.00 67.69 416 GLY A CA 1
ATOM 3142 C C . GLY A 1 416 ? -11.002 12.341 32.969 1.00 67.69 416 GLY A C 1
ATOM 3143 O O . GLY A 1 416 ? -12.003 12.317 33.677 1.00 67.69 416 GLY A O 1
ATOM 3144 N N . ILE A 1 417 ? -11.069 12.091 31.660 1.00 65.06 417 ILE A N 1
ATOM 3145 C CA . ILE A 1 417 ? -12.317 11.826 30.964 1.00 65.06 417 ILE A CA 1
ATOM 3146 C C . ILE A 1 417 ? -12.643 10.350 31.139 1.00 65.06 417 ILE A C 1
ATOM 3148 O O . ILE A 1 417 ? -11.935 9.463 30.659 1.00 65.06 417 ILE A O 1
ATOM 3152 N N . HIS A 1 418 ? -13.758 10.086 31.803 1.00 59.03 418 HIS A N 1
ATOM 3153 C CA . HIS A 1 418 ? -14.383 8.778 31.792 1.00 59.03 418 HIS A CA 1
ATOM 3154 C C . HIS A 1 418 ? -15.338 8.739 30.597 1.00 59.03 418 HIS A C 1
ATOM 3156 O O . HIS A 1 418 ? -16.420 9.327 30.696 1.00 59.03 418 HIS A O 1
ATOM 3162 N N . PRO A 1 419 ? -14.970 8.103 29.462 1.00 47.31 419 PRO A N 1
ATOM 3163 C CA . PRO A 1 419 ? -15.942 7.883 28.405 1.00 47.31 419 PRO A CA 1
ATOM 3164 C C . PRO A 1 419 ? -17.124 7.152 29.048 1.00 47.31 419 PRO A C 1
ATOM 3166 O O . PRO A 1 419 ? -16.894 6.246 29.864 1.00 47.31 419 PRO A O 1
ATOM 3169 N N . PRO A 1 420 ? -18.372 7.570 28.780 1.00 40.06 420 PRO A N 1
ATOM 3170 C CA . PRO A 1 420 ? -19.518 6.891 29.355 1.00 40.06 420 PRO A CA 1
ATOM 3171 C C . PRO A 1 420 ? -19.369 5.400 29.059 1.00 40.06 420 PRO A C 1
ATOM 3173 O O . PRO A 1 420 ? -19.092 5.018 27.918 1.00 40.06 420 PRO A O 1
ATOM 3176 N N . ARG A 1 421 ? -19.527 4.548 30.087 1.00 35.84 421 ARG A N 1
ATOM 3177 C CA . ARG A 1 421 ? -19.817 3.127 29.838 1.00 35.84 421 ARG A CA 1
ATOM 3178 C C . ARG A 1 421 ? -20.893 3.118 28.762 1.00 35.84 421 ARG A C 1
ATOM 3180 O O . ARG A 1 421 ? -21.824 3.901 28.955 1.00 35.84 421 ARG A O 1
ATOM 3187 N N . PRO A 1 422 ? -20.780 2.318 27.685 1.00 32.69 422 PRO A N 1
ATOM 3188 C CA . PRO A 1 422 ? -21.811 2.272 26.662 1.00 32.69 422 PRO A CA 1
ATOM 3189 C C . PRO A 1 422 ? -23.146 2.101 27.376 1.00 32.69 422 PRO A C 1
ATOM 3191 O O . PRO A 1 422 ? -23.436 1.056 27.963 1.00 32.69 422 PRO A O 1
ATOM 3194 N N . THR A 1 423 ? -23.900 3.193 27.462 1.00 35.38 423 THR A N 1
ATOM 3195 C CA . THR A 1 423 ? -25.192 3.184 28.108 1.00 35.38 423 THR A CA 1
ATOM 3196 C C . THR A 1 423 ? -26.025 2.352 27.170 1.00 35.38 423 THR A C 1
ATOM 3198 O O . THR A 1 423 ? -26.127 2.651 25.978 1.00 35.38 423 THR A O 1
ATOM 3201 N N . ARG A 1 424 ? -26.552 1.243 27.698 1.00 35.97 424 ARG A N 1
ATOM 3202 C CA . ARG A 1 424 ? -27.610 0.492 27.029 1.00 35.97 424 ARG A CA 1
ATOM 3203 C C . ARG A 1 424 ? -28.579 1.537 26.467 1.00 35.97 424 ARG A C 1
ATOM 3205 O O . ARG A 1 424 ? -29.047 2.359 27.260 1.00 35.97 424 ARG A O 1
ATOM 3212 N N . PRO A 1 425 ? -28.803 1.584 25.146 1.00 30.27 425 PRO A N 1
ATOM 3213 C CA . PRO A 1 425 ? -29.654 2.610 24.575 1.00 30.27 425 PRO A CA 1
ATOM 3214 C C . PRO A 1 425 ? -31.015 2.541 25.262 1.00 30.27 425 PRO A C 1
ATOM 3216 O O . PRO A 1 425 ? -31.548 1.447 25.459 1.00 30.27 425 PRO A O 1
ATOM 3219 N N . ASP A 1 426 ? -31.532 3.703 25.662 1.00 39.44 426 ASP A N 1
ATOM 3220 C CA . ASP A 1 426 ? -32.877 3.830 26.208 1.00 39.44 426 ASP A CA 1
ATOM 3221 C C . ASP A 1 426 ? -33.863 3.240 25.181 1.00 39.44 426 ASP A C 1
ATOM 3223 O O . ASP A 1 426 ? -33.939 3.744 24.052 1.00 39.44 426 ASP A O 1
ATOM 3227 N N . PRO A 1 427 ? -34.592 2.159 25.520 1.00 41.22 427 PRO A N 1
ATOM 3228 C CA . PRO A 1 427 ? -35.514 1.508 24.595 1.00 41.22 427 PRO A CA 1
ATOM 3229 C C . PRO A 1 427 ? -36.667 2.420 24.130 1.00 41.22 427 PRO A C 1
ATOM 3231 O O . PRO A 1 427 ? -37.422 2.029 23.238 1.00 41.22 427 PRO A O 1
ATOM 3234 N N . GLY A 1 428 ? -36.812 3.625 24.701 1.00 39.84 428 GLY A N 1
ATOM 3235 C CA . GLY A 1 428 ? -37.864 4.590 24.378 1.00 39.84 428 GLY A CA 1
ATOM 3236 C C . GLY A 1 428 ? -37.535 5.699 23.365 1.00 39.84 428 GLY A C 1
ATOM 3237 O O . GLY A 1 428 ? -38.467 6.396 22.959 1.00 39.84 428 GLY A O 1
ATOM 3238 N N . SER A 1 429 ? -36.282 5.904 22.931 1.00 44.97 429 SER A N 1
ATOM 3239 C CA . SER A 1 429 ? -35.942 7.065 22.081 1.00 44.97 429 SER A CA 1
ATOM 3240 C C . SER A 1 429 ? -36.441 6.935 20.628 1.00 44.97 429 SER A C 1
ATOM 3242 O O . SER A 1 429 ? -36.560 5.839 20.071 1.00 44.97 429 SER A O 1
ATOM 3244 N N . SER A 1 430 ? -36.734 8.065 19.972 1.00 38.72 430 SER A N 1
ATOM 3245 C CA . SER A 1 430 ? -37.149 8.096 18.557 1.00 38.72 430 SER A CA 1
ATOM 3246 C C . SER A 1 430 ? -36.079 7.522 17.617 1.00 38.72 430 SER A C 1
ATOM 3248 O O . SER A 1 430 ? -36.414 6.914 16.601 1.00 38.72 430 SER A O 1
ATOM 3250 N N . GLU A 1 431 ? -34.802 7.612 17.995 1.00 37.16 431 GLU A N 1
ATOM 3251 C CA . GLU A 1 431 ? -33.683 6.973 17.298 1.00 37.16 431 GLU A CA 1
ATOM 3252 C C . GLU A 1 431 ? -33.618 5.457 17.526 1.00 37.16 431 GLU A C 1
ATOM 3254 O O . GLU A 1 431 ? -33.268 4.726 16.600 1.00 37.16 431 GLU A O 1
ATOM 3259 N N . ALA A 1 432 ? -34.013 4.947 18.701 1.00 35.12 432 ALA A N 1
ATOM 3260 C CA . ALA A 1 432 ? -34.194 3.511 18.924 1.00 35.12 432 ALA A CA 1
ATOM 3261 C C . ALA A 1 432 ? -35.359 2.965 18.083 1.00 35.12 432 ALA A C 1
ATOM 3263 O O . ALA A 1 432 ? -35.242 1.890 17.497 1.00 35.12 432 ALA A O 1
ATOM 3264 N N . ARG A 1 433 ? -36.441 3.741 17.918 1.00 36.53 433 ARG A N 1
ATOM 3265 C CA . ARG A 1 433 ? -37.545 3.416 16.995 1.00 36.53 433 ARG A CA 1
ATOM 3266 C C . ARG A 1 433 ? -37.129 3.463 15.521 1.00 36.53 433 ARG A C 1
ATOM 3268 O O . ARG A 1 433 ? -37.597 2.631 14.750 1.00 36.53 433 ARG A O 1
ATOM 3275 N N . ALA A 1 434 ? -36.224 4.364 15.134 1.00 36.94 434 ALA A N 1
ATOM 3276 C CA . ALA A 1 434 ? -35.689 4.435 13.770 1.00 36.94 434 ALA A CA 1
ATOM 3277 C C . ALA A 1 434 ? -34.636 3.343 13.475 1.00 36.94 434 ALA A C 1
ATOM 3279 O O . ALA A 1 434 ? -34.617 2.791 12.375 1.00 36.94 434 ALA A O 1
ATOM 3280 N N . ARG A 1 435 ? -33.805 2.966 14.461 1.00 43.28 435 ARG A N 1
ATOM 3281 C CA . ARG A 1 435 ? -32.868 1.823 14.382 1.00 43.28 435 ARG A CA 1
ATOM 3282 C C . ARG A 1 435 ? -33.582 0.468 14.453 1.00 43.28 435 ARG A C 1
ATOM 3284 O O . ARG A 1 435 ? -33.073 -0.504 13.907 1.00 43.28 435 ARG A O 1
ATOM 3291 N N . SER A 1 436 ? -34.765 0.430 15.071 1.00 38.69 436 SER A N 1
ATOM 3292 C CA . SER A 1 436 ? -35.697 -0.702 15.155 1.00 38.69 436 SER A CA 1
ATOM 3293 C C . SER A 1 436 ? -36.796 -0.642 14.082 1.00 38.69 436 SER A C 1
ATOM 3295 O O . SER A 1 436 ? -37.936 -1.057 14.330 1.00 38.69 436 SER A O 1
ATOM 3297 N N . ARG A 1 437 ? -36.485 -0.209 12.853 1.00 39.66 437 ARG A N 1
ATOM 3298 C CA . ARG A 1 437 ? -37.227 -0.770 11.716 1.00 39.66 437 ARG A CA 1
ATOM 3299 C C . ARG A 1 437 ? -36.931 -2.267 11.716 1.00 39.66 437 ARG A C 1
ATOM 3301 O O . ARG A 1 437 ? -35.873 -2.699 11.275 1.00 39.66 437 ARG A O 1
ATOM 3308 N N . ARG A 1 438 ? -37.832 -3.011 12.361 1.00 44.81 438 ARG A N 1
ATOM 3309 C CA . ARG A 1 438 ? -37.879 -4.466 12.422 1.00 44.81 438 ARG A CA 1
ATOM 3310 C C . ARG A 1 438 ? -37.678 -4.976 10.996 1.00 44.81 438 ARG A C 1
ATOM 3312 O O . ARG A 1 438 ? -38.593 -4.854 10.192 1.00 44.81 438 ARG A O 1
ATOM 3319 N N . SER A 1 439 ? -36.512 -5.532 10.682 1.00 50.16 439 SER A N 1
ATOM 3320 C CA . SER A 1 439 ? -36.508 -6.612 9.706 1.00 50.16 439 SER A CA 1
ATOM 3321 C C . SER A 1 439 ? -37.213 -7.748 10.433 1.00 50.16 439 SER A C 1
ATOM 3323 O O . SER A 1 439 ? -36.707 -8.236 11.451 1.00 50.16 439 SER A O 1
ATOM 3325 N N . GLU A 1 440 ? -38.431 -8.075 10.022 1.00 60.53 440 GLU A N 1
ATOM 3326 C CA . GLU A 1 440 ? -39.079 -9.286 10.508 1.00 60.53 440 GLU A CA 1
ATOM 3327 C C . GLU A 1 440 ? -38.127 -10.483 10.318 1.00 60.53 440 GLU A C 1
ATOM 3329 O O . GLU A 1 440 ? -37.304 -10.463 9.398 1.00 60.53 440 GLU A O 1
ATOM 3334 N N . PRO A 1 441 ? -38.166 -11.493 11.208 1.00 70.62 441 PRO A N 1
ATOM 3335 C CA . PRO A 1 441 ? -37.428 -12.736 11.015 1.00 70.62 441 PRO A CA 1
ATOM 3336 C C . PRO A 1 441 ? -37.625 -13.266 9.591 1.00 70.62 441 PRO A C 1
ATOM 3338 O O . PRO A 1 441 ? -38.746 -13.603 9.209 1.00 70.62 441 PRO A O 1
ATOM 3341 N N . TRP A 1 442 ? -36.553 -13.326 8.796 1.00 86.38 442 TRP A N 1
ATOM 3342 C CA . TRP A 1 442 ? -36.629 -13.945 7.477 1.00 86.38 442 TRP A CA 1
ATOM 3343 C C . TRP A 1 442 ? -36.758 -15.450 7.662 1.00 86.38 442 TRP A C 1
ATOM 3345 O O . TRP A 1 442 ? -35.883 -16.088 8.248 1.00 86.38 442 TRP A O 1
ATOM 3355 N N . THR A 1 443 ? -37.854 -16.010 7.167 1.00 87.44 443 THR A N 1
ATOM 3356 C CA . THR A 1 443 ? -38.028 -17.460 7.093 1.00 87.44 443 THR A CA 1
ATOM 3357 C C . THR A 1 443 ? -37.599 -17.898 5.698 1.00 87.44 443 THR A C 1
ATOM 3359 O O . THR A 1 443 ? -38.164 -17.357 4.745 1.00 87.44 443 THR A O 1
ATOM 3362 N N . PRO A 1 444 ? -36.626 -18.822 5.558 1.00 89.06 444 PRO A N 1
ATOM 3363 C CA . PRO A 1 444 ? -36.249 -19.366 4.260 1.00 89.06 444 PRO A CA 1
ATOM 3364 C C . PRO A 1 444 ? -37.470 -19.863 3.479 1.00 89.06 444 PRO A C 1
ATOM 3366 O O . PRO A 1 444 ? -38.327 -20.541 4.048 1.00 89.06 444 PRO A O 1
ATOM 3369 N N . GLN A 1 445 ? -37.575 -19.484 2.206 1.00 90.69 445 GLN A N 1
ATOM 3370 C CA . GLN A 1 445 ? -38.742 -19.784 1.358 1.00 90.69 445 GLN A CA 1
ATOM 3371 C C . GLN A 1 445 ? -38.415 -20.727 0.198 1.00 90.69 445 GLN A C 1
ATOM 3373 O O . GLN A 1 445 ? -39.314 -21.353 -0.359 1.00 90.69 445 GLN A O 1
ATOM 3378 N N . PHE A 1 446 ? -37.147 -20.794 -0.189 1.00 96.25 446 PHE A N 1
ATOM 3379 C CA . PHE A 1 446 ? -36.643 -21.529 -1.338 1.00 96.25 446 PHE A CA 1
ATOM 3380 C C . PHE A 1 446 ? -35.830 -22.758 -0.925 1.00 96.25 446 PHE A C 1
ATOM 3382 O O . PHE A 1 446 ? -36.012 -23.819 -1.516 1.00 96.25 446 PHE A O 1
ATOM 3389 N N . LEU A 1 447 ? -34.953 -22.627 0.074 1.00 96.25 447 LEU A N 1
ATOM 3390 C CA . LEU A 1 447 ? -34.138 -23.737 0.564 1.00 96.25 447 LEU A CA 1
ATOM 3391 C C . LEU A 1 447 ? -34.950 -24.667 1.467 1.00 96.25 447 LEU A C 1
ATOM 3393 O O . LEU A 1 447 ? -35.606 -24.217 2.410 1.00 96.25 447 LEU A O 1
ATOM 3397 N N . ASP A 1 448 ? -34.859 -25.970 1.212 1.00 94.81 448 ASP A N 1
ATOM 3398 C CA . ASP A 1 448 ? -35.432 -26.981 2.097 1.00 94.81 448 ASP A CA 1
ATOM 3399 C C . ASP A 1 448 ? -34.552 -27.235 3.340 1.00 94.81 448 ASP A C 1
ATOM 3401 O O . ASP A 1 448 ? -33.443 -26.712 3.487 1.00 94.81 448 ASP A O 1
ATOM 3405 N N . ALA A 1 449 ? -35.064 -28.042 4.271 1.00 93.69 449 ALA A N 1
ATOM 3406 C CA . ALA A 1 449 ? -34.371 -28.340 5.521 1.00 93.69 449 ALA A CA 1
ATOM 3407 C C . ALA A 1 449 ? -33.021 -29.055 5.313 1.00 93.69 449 ALA A C 1
ATOM 3409 O O . ALA A 1 449 ? -32.080 -28.782 6.058 1.00 93.69 449 ALA A O 1
ATOM 3410 N N . GLU A 1 450 ? -32.910 -29.923 4.303 1.00 94.06 450 GLU A N 1
ATOM 3411 C CA . GLU A 1 450 ? -31.681 -30.666 4.001 1.00 94.06 450 GLU A CA 1
ATOM 3412 C C . GLU A 1 450 ? -30.615 -29.730 3.422 1.00 94.06 450 GLU A C 1
ATOM 3414 O O . GLU A 1 450 ? -29.457 -29.760 3.840 1.00 94.06 450 G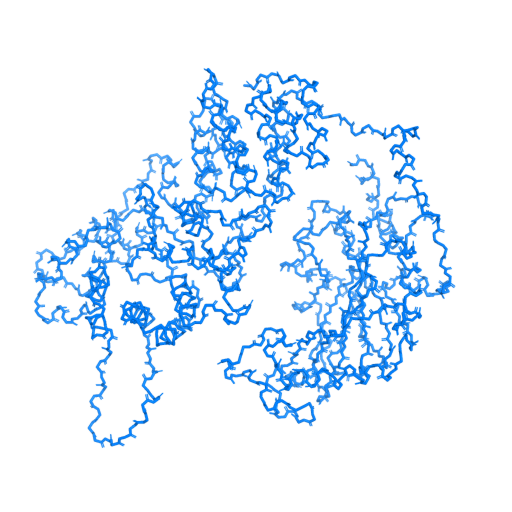LU A O 1
ATOM 3419 N N . GLN A 1 451 ? -31.002 -28.832 2.516 1.00 95.62 451 GLN A N 1
ATOM 3420 C CA . GLN A 1 451 ? -30.121 -27.805 1.965 1.00 95.62 451 GLN A CA 1
ATOM 3421 C C . GLN A 1 451 ? -29.648 -26.830 3.048 1.00 95.62 451 GLN A C 1
ATOM 3423 O O . GLN A 1 451 ? -28.464 -26.493 3.107 1.00 95.62 451 GLN A O 1
ATOM 3428 N N . ILE A 1 452 ? -30.543 -26.398 3.940 1.00 96.56 452 ILE A N 1
ATOM 3429 C CA . ILE A 1 452 ? -30.182 -25.548 5.081 1.00 96.56 452 ILE A CA 1
ATOM 3430 C C . ILE A 1 452 ? -29.167 -26.263 5.978 1.00 96.56 452 ILE A C 1
ATOM 3432 O O . ILE A 1 452 ? -28.130 -25.688 6.318 1.00 96.56 452 ILE A O 1
ATOM 3436 N N . GLU A 1 453 ? -29.436 -27.514 6.348 1.00 92.62 453 GLU A N 1
ATOM 3437 C CA . GLU A 1 453 ? -28.534 -28.307 7.182 1.00 92.62 453 GLU A CA 1
ATOM 3438 C C . GLU A 1 453 ? -27.171 -28.497 6.508 1.00 92.62 453 GLU A C 1
ATOM 3440 O O . GLU A 1 453 ? -26.133 -28.256 7.130 1.00 92.62 453 GLU A O 1
ATOM 3445 N N . ARG A 1 454 ? -27.163 -28.817 5.212 1.00 93.00 454 ARG A N 1
ATOM 3446 C CA . ARG A 1 454 ? -25.938 -28.981 4.433 1.00 93.00 454 ARG A CA 1
ATOM 3447 C C . ARG A 1 454 ? -25.121 -27.698 4.361 1.00 93.00 454 ARG A C 1
ATOM 3449 O O . ARG A 1 454 ? -23.916 -27.756 4.579 1.00 93.00 454 ARG A O 1
ATOM 3456 N N . PHE A 1 455 ? -25.744 -26.539 4.146 1.00 96.31 455 PHE A N 1
ATOM 3457 C CA . PHE A 1 455 ? -25.024 -25.264 4.190 1.00 96.31 455 PHE A CA 1
ATOM 3458 C C . PHE A 1 455 ? -24.407 -25.006 5.570 1.00 96.31 455 PHE A C 1
ATOM 3460 O O . PHE A 1 455 ? -23.275 -24.539 5.666 1.00 96.31 455 PHE A O 1
ATOM 3467 N N . LEU A 1 456 ? -25.124 -25.322 6.649 1.00 93.88 456 LEU A N 1
ATOM 3468 C CA . LEU A 1 456 ? -24.632 -25.106 8.010 1.00 93.88 456 LEU A CA 1
ATOM 3469 C C . LEU A 1 456 ? -23.473 -26.046 8.384 1.00 93.88 456 LEU A C 1
ATOM 3471 O O . LEU A 1 456 ? -22.643 -25.664 9.211 1.00 93.88 456 LEU A O 1
ATOM 3475 N N . ILE A 1 457 ? -23.415 -27.249 7.803 1.00 89.81 457 ILE A N 1
ATOM 3476 C CA . ILE A 1 457 ? -22.357 -28.245 8.049 1.00 89.81 457 ILE A CA 1
ATOM 3477 C C . ILE A 1 457 ? -21.160 -28.041 7.113 1.00 89.81 457 ILE A C 1
ATOM 3479 O O . ILE A 1 457 ? -20.015 -28.043 7.566 1.00 89.81 457 ILE A O 1
ATOM 3483 N N . ASP A 1 458 ? -21.416 -27.884 5.816 1.00 93.69 458 ASP A N 1
ATOM 3484 C CA . ASP A 1 458 ? -20.390 -27.875 4.772 1.00 93.69 458 ASP A CA 1
ATOM 3485 C C . ASP A 1 458 ? -19.984 -26.462 4.348 1.00 93.69 458 ASP A C 1
ATOM 3487 O O . ASP A 1 458 ? -18.954 -26.280 3.708 1.00 93.69 458 ASP A O 1
ATOM 3491 N N . GLY A 1 459 ? -20.782 -25.444 4.670 1.00 95.81 459 GLY A N 1
ATOM 3492 C CA . GLY A 1 459 ? -20.500 -24.063 4.291 1.00 95.81 459 GLY A CA 1
ATOM 3493 C C . GLY A 1 459 ? -20.616 -23.795 2.791 1.00 95.81 459 GLY A C 1
ATOM 3494 O O . GLY A 1 459 ? -20.102 -22.779 2.334 1.00 95.81 459 GLY A O 1
ATOM 3495 N N . TYR A 1 460 ? -21.247 -24.669 2.004 1.00 97.75 460 TYR A N 1
ATOM 3496 C CA . TYR A 1 460 ? -21.572 -24.387 0.607 1.00 97.75 460 TYR A CA 1
ATOM 3497 C C . TYR A 1 460 ? -22.836 -25.110 0.139 1.00 97.75 460 TYR A C 1
ATOM 3499 O O . TYR A 1 460 ? -23.244 -26.118 0.716 1.00 97.75 460 TYR A O 1
ATOM 3507 N N . LEU A 1 461 ? -23.434 -24.593 -0.935 1.00 97.38 461 LEU A N 1
ATOM 3508 C CA . LEU A 1 461 ? -24.524 -25.211 -1.686 1.00 97.38 461 LEU A CA 1
ATOM 3509 C C . LEU A 1 461 ? -24.276 -25.103 -3.186 1.00 97.38 461 LEU A C 1
ATOM 3511 O O . LEU A 1 461 ? -23.600 -24.185 -3.648 1.00 97.38 461 LEU A O 1
ATOM 3515 N N . VAL A 1 462 ? -24.871 -26.030 -3.932 1.00 97.75 462 VAL A N 1
ATOM 3516 C CA . VAL A 1 462 ? -24.924 -25.996 -5.395 1.00 97.75 462 VAL A CA 1
ATOM 3517 C C . VAL A 1 462 ? -26.374 -25.818 -5.805 1.00 97.75 462 VAL A C 1
ATOM 3519 O O . VAL A 1 462 ? -27.232 -26.614 -5.427 1.00 97.75 462 VAL A O 1
ATOM 3522 N N . ILE A 1 463 ? -26.644 -24.764 -6.564 1.00 97.94 463 ILE A N 1
ATOM 3523 C CA . ILE A 1 463 ? -27.938 -24.513 -7.184 1.00 97.94 463 ILE A CA 1
ATOM 3524 C C . ILE A 1 463 ? -27.816 -24.937 -8.645 1.00 97.94 463 ILE A C 1
ATOM 3526 O O . ILE A 1 463 ? -27.209 -24.239 -9.459 1.00 97.94 463 ILE A O 1
ATOM 3530 N N . GLU A 1 464 ? -28.355 -26.111 -8.961 1.00 97.31 464 GLU A N 1
ATOM 3531 C CA . GLU A 1 464 ? -28.324 -26.661 -10.317 1.00 97.31 464 GLU A CA 1
ATOM 3532 C C . GLU A 1 464 ? -29.248 -25.876 -11.256 1.00 97.31 464 GLU A C 1
ATOM 3534 O O . GLU A 1 464 ? -30.400 -25.562 -10.914 1.00 97.31 464 GLU A O 1
ATOM 3539 N N . GLY A 1 465 ? -28.746 -25.559 -12.453 1.00 96.81 465 GLY A N 1
ATOM 3540 C CA . GLY A 1 465 ? -29.468 -24.747 -13.435 1.00 96.81 465 GLY A CA 1
ATOM 3541 C C . GLY A 1 465 ? -29.964 -23.435 -12.824 1.00 96.81 465 GLY A C 1
ATOM 3542 O O . GLY A 1 465 ? -31.153 -23.108 -12.921 1.00 96.81 465 GLY A O 1
ATOM 3543 N N . ALA A 1 466 ? -29.071 -22.746 -12.111 1.00 97.06 466 ALA A N 1
ATOM 3544 C CA . ALA A 1 466 ? -29.343 -21.469 -11.470 1.00 97.06 466 ALA A CA 1
ATOM 3545 C C . ALA A 1 466 ? -29.613 -20.370 -12.505 1.00 97.06 466 ALA A C 1
ATOM 3547 O O . ALA A 1 466 ? -30.476 -19.526 -12.275 1.00 97.06 466 ALA A O 1
ATOM 3548 N N . PHE A 1 467 ? -28.921 -20.416 -13.646 1.00 96.25 467 PHE A N 1
ATOM 3549 C CA . PHE A 1 467 ? -29.120 -19.531 -14.792 1.00 96.25 467 PHE A CA 1
ATOM 3550 C C . PHE A 1 467 ? -29.078 -20.311 -16.114 1.00 96.25 467 PHE A C 1
ATOM 3552 O O . PHE A 1 467 ? -28.610 -21.449 -16.171 1.00 96.25 467 PHE A O 1
ATOM 3559 N N . ASP A 1 468 ? -29.599 -19.706 -17.182 1.00 96.12 468 ASP A N 1
ATOM 3560 C CA . ASP A 1 468 ? -29.686 -20.341 -18.500 1.00 96.12 468 ASP A CA 1
ATOM 3561 C C . ASP A 1 468 ? -28.276 -20.628 -19.073 1.00 96.12 468 ASP A C 1
ATOM 3563 O O . ASP A 1 468 ? -27.475 -19.694 -19.214 1.00 96.12 468 ASP A O 1
ATOM 3567 N N . PRO A 1 469 ? -27.953 -21.880 -19.461 1.00 95.12 469 PRO A N 1
ATOM 3568 C CA . PRO A 1 469 ? -26.689 -22.218 -20.120 1.00 95.12 469 PRO A CA 1
ATOM 3569 C C . PRO A 1 469 ? -26.393 -21.386 -21.382 1.00 95.12 469 PRO A C 1
ATOM 3571 O O . PRO A 1 469 ? -25.226 -21.185 -21.729 1.00 95.12 469 PRO A O 1
ATOM 3574 N N . ALA A 1 470 ? -27.414 -20.846 -22.056 1.00 95.88 470 ALA A N 1
ATOM 3575 C CA . ALA A 1 470 ? -27.237 -19.923 -23.173 1.00 95.88 470 ALA A CA 1
ATOM 3576 C C . ALA A 1 470 ? -26.576 -18.601 -22.742 1.00 95.88 470 ALA A C 1
ATOM 3578 O O . ALA A 1 470 ? -25.818 -18.018 -23.515 1.00 95.88 470 ALA A O 1
ATOM 3579 N N . VAL A 1 471 ? -26.811 -18.126 -21.511 1.00 94.62 471 VAL A N 1
ATOM 3580 C CA . VAL A 1 471 ? -26.086 -16.972 -20.945 1.00 94.62 471 VAL A CA 1
ATOM 3581 C C . VAL A 1 471 ? -24.612 -17.327 -20.772 1.00 94.62 471 VAL A C 1
ATOM 3583 O O . VAL A 1 471 ? -23.744 -16.566 -21.195 1.00 94.62 471 VAL A O 1
ATOM 3586 N N . ALA A 1 472 ? -24.326 -18.515 -20.230 1.00 95.25 472 ALA A N 1
ATOM 3587 C CA . ALA A 1 472 ? -22.963 -19.008 -20.056 1.00 95.25 472 ALA A CA 1
ATOM 3588 C C . ALA A 1 472 ? -22.208 -19.075 -21.394 1.00 95.25 472 ALA A C 1
ATOM 3590 O O . ALA A 1 472 ? -21.051 -18.666 -21.488 1.00 95.25 472 ALA A O 1
ATOM 3591 N N . GLN A 1 473 ? -22.869 -19.549 -22.453 1.00 96.06 473 GLN A N 1
ATOM 3592 C CA . GLN A 1 473 ? -22.314 -19.546 -23.805 1.00 96.06 473 GLN A CA 1
ATOM 3593 C C . GLN A 1 473 ? -22.009 -18.126 -24.301 1.00 96.06 473 GLN A C 1
ATOM 3595 O O . GLN A 1 473 ? -20.871 -17.864 -24.691 1.00 96.06 473 GLN A O 1
ATOM 3600 N N . ARG A 1 474 ? -22.976 -17.201 -24.224 1.00 95.88 474 ARG A N 1
ATOM 3601 C CA . ARG A 1 474 ? -22.774 -15.803 -24.650 1.00 95.88 474 ARG A CA 1
ATOM 3602 C C . ARG A 1 474 ? -21.630 -15.127 -23.900 1.00 95.88 474 ARG A C 1
ATOM 3604 O O . ARG A 1 474 ? -20.855 -14.385 -24.498 1.00 95.88 474 ARG A O 1
ATOM 3611 N N . TRP A 1 475 ? -21.492 -15.392 -22.602 1.00 95.94 475 TRP A N 1
ATOM 3612 C CA . TRP A 1 475 ? -20.390 -14.859 -21.803 1.00 95.94 475 TRP A CA 1
ATOM 3613 C C . TRP A 1 475 ? -19.030 -15.391 -22.250 1.00 95.94 475 TRP A C 1
ATOM 3615 O O . TRP A 1 475 ? -18.087 -14.605 -22.311 1.00 95.94 475 TRP A O 1
ATOM 3625 N N . ARG A 1 476 ? -18.913 -16.676 -22.616 1.00 95.75 476 ARG A N 1
ATOM 3626 C CA . ARG A 1 476 ? -17.662 -17.232 -23.172 1.00 95.75 476 ARG A CA 1
ATOM 3627 C C . ARG A 1 476 ? -17.294 -16.575 -24.494 1.00 95.75 476 ARG A C 1
ATOM 3629 O O . ARG A 1 476 ? -16.168 -16.115 -24.637 1.00 95.75 476 ARG A O 1
ATOM 3636 N N . GLU A 1 477 ? -18.252 -16.468 -25.411 1.00 95.06 477 GLU A N 1
ATOM 3637 C CA . GLU A 1 477 ? -18.056 -15.812 -26.711 1.00 95.06 477 GLU A CA 1
ATOM 3638 C C . GLU A 1 477 ? -17.650 -14.338 -26.535 1.00 95.06 477 GLU A C 1
ATOM 3640 O O . GLU A 1 477 ? -16.702 -13.863 -27.160 1.00 95.06 477 GLU A O 1
ATOM 3645 N N . GLY A 1 478 ? -18.308 -13.617 -25.620 1.00 95.06 478 GLY A N 1
ATOM 3646 C CA . GLY A 1 478 ? -17.952 -12.241 -25.275 1.00 95.06 478 GLY A CA 1
ATOM 3647 C C . GLY A 1 478 ? -16.606 -12.116 -24.557 1.00 95.06 478 GLY A C 1
ATOM 3648 O O . GLY A 1 478 ? -15.889 -11.143 -24.765 1.00 95.06 478 GLY A O 1
ATOM 3649 N N . GLY A 1 479 ? -16.238 -13.081 -23.712 1.00 95.12 479 GLY A N 1
ATOM 3650 C CA . GLY A 1 479 ? -14.923 -13.157 -23.071 1.00 95.12 479 GLY A CA 1
ATOM 3651 C C . GLY A 1 479 ? -13.804 -13.335 -24.089 1.00 95.12 479 GLY A C 1
ATOM 3652 O O . GLY A 1 479 ? -12.844 -12.575 -24.077 1.00 95.12 479 GLY A O 1
ATOM 3653 N N . GLU A 1 480 ? -13.963 -14.281 -25.012 1.00 94.56 480 GLU A N 1
ATOM 3654 C CA . GLU A 1 480 ? -12.999 -14.517 -26.088 1.00 94.56 480 GLU A CA 1
ATOM 3655 C C . GLU A 1 480 ? -12.854 -13.293 -26.998 1.00 94.56 480 GLU A C 1
ATOM 3657 O O . GLU A 1 480 ? -11.738 -12.863 -27.285 1.00 94.56 480 GLU A O 1
ATOM 3662 N N . ARG A 1 481 ? -13.980 -12.682 -27.392 1.00 94.06 481 ARG A N 1
ATOM 3663 C CA . ARG A 1 481 ? -13.983 -11.437 -28.165 1.00 94.06 481 ARG A CA 1
ATOM 3664 C C . ARG A 1 481 ? -13.195 -10.332 -27.455 1.00 94.06 481 ARG A C 1
ATOM 3666 O O . ARG A 1 481 ? -12.339 -9.719 -28.076 1.00 94.06 481 ARG A O 1
ATOM 3673 N N . ARG A 1 482 ? -13.448 -10.112 -26.159 1.00 94.06 482 ARG A N 1
ATOM 3674 C CA . ARG A 1 482 ? -12.771 -9.082 -25.349 1.00 94.06 482 ARG A CA 1
ATOM 3675 C C . ARG A 1 482 ? -11.257 -9.279 -25.284 1.00 94.06 482 ARG A C 1
ATOM 3677 O O . ARG A 1 482 ? -10.528 -8.306 -25.425 1.00 94.06 482 ARG A O 1
ATOM 3684 N N . VAL A 1 483 ? -10.797 -10.520 -25.107 1.00 93.56 483 VAL A N 1
ATOM 3685 C CA . VAL A 1 483 ? -9.359 -10.840 -25.100 1.00 93.56 483 VAL A CA 1
ATOM 3686 C C . VAL A 1 483 ? -8.721 -10.550 -26.460 1.00 93.56 483 VAL A C 1
ATOM 3688 O O . VAL A 1 483 ? -7.604 -10.054 -26.507 1.00 93.56 483 VAL A O 1
ATOM 3691 N N . ARG A 1 484 ? -9.425 -10.837 -27.559 1.00 90.69 484 ARG A N 1
ATOM 3692 C CA . ARG A 1 484 ? -8.894 -10.678 -28.919 1.00 90.69 484 ARG A CA 1
ATOM 3693 C C . ARG A 1 484 ? -8.904 -9.231 -29.415 1.00 90.69 484 ARG A C 1
ATOM 3695 O O . ARG A 1 484 ? -7.983 -8.817 -30.104 1.00 90.69 484 ARG A O 1
ATOM 3702 N N . GLU A 1 485 ? -9.974 -8.491 -29.136 1.00 90.19 485 GLU A N 1
ATOM 3703 C CA . GLU A 1 485 ? -10.186 -7.153 -29.704 1.00 90.19 485 GLU A CA 1
ATOM 3704 C C . GLU A 1 485 ? -9.460 -6.053 -28.925 1.00 90.19 485 GLU A C 1
ATOM 3706 O O . GLU A 1 485 ? -8.954 -5.118 -29.539 1.00 90.19 485 GLU A O 1
ATOM 3711 N N . ASP A 1 486 ? -9.423 -6.138 -27.591 1.00 89.75 486 ASP A N 1
ATOM 3712 C CA . ASP A 1 486 ? -8.832 -5.098 -26.739 1.00 89.75 486 ASP A CA 1
ATOM 3713 C C . ASP A 1 486 ? -8.344 -5.683 -25.395 1.00 89.75 486 ASP A C 1
ATOM 3715 O O . ASP A 1 486 ? -8.932 -5.434 -24.333 1.00 89.75 486 ASP A O 1
ATOM 3719 N N . PRO A 1 487 ? -7.284 -6.513 -25.412 1.00 88.38 487 PRO A N 1
ATOM 3720 C CA . PRO A 1 487 ? -6.767 -7.140 -24.199 1.00 88.38 487 PRO A CA 1
ATOM 3721 C C . PRO A 1 487 ? -6.274 -6.113 -23.170 1.00 88.38 487 PRO A C 1
ATOM 3723 O O . PRO A 1 487 ? -6.434 -6.349 -21.977 1.00 88.38 487 PRO A O 1
ATOM 3726 N N . THR A 1 488 ? -5.762 -4.954 -23.597 1.00 87.12 488 THR A N 1
ATOM 3727 C CA . THR A 1 488 ? -5.326 -3.861 -22.704 1.00 87.12 488 THR A CA 1
ATOM 3728 C C . THR A 1 488 ? -6.462 -3.340 -21.834 1.00 87.12 488 THR A C 1
ATOM 3730 O O . THR A 1 488 ? -6.258 -3.054 -20.658 1.00 87.12 488 THR A O 1
ATOM 3733 N N . ARG A 1 489 ? -7.676 -3.254 -22.381 1.00 88.12 489 ARG A N 1
ATOM 3734 C CA . ARG A 1 489 ? -8.853 -2.824 -21.624 1.00 88.12 489 ARG A CA 1
ATOM 3735 C C . ARG A 1 489 ? -9.470 -3.930 -20.778 1.00 88.12 489 ARG A C 1
ATOM 3737 O O . ARG A 1 489 ? -10.028 -3.651 -19.717 1.00 88.12 489 ARG A O 1
ATOM 3744 N N . TRP A 1 490 ? -9.478 -5.162 -21.279 1.00 91.25 490 TRP A N 1
ATOM 3745 C CA . TRP A 1 490 ? -10.323 -6.216 -20.713 1.00 91.25 490 TRP A CA 1
ATOM 3746 C C . TRP A 1 490 ? -9.571 -7.277 -19.923 1.00 91.25 490 TRP A C 1
ATOM 3748 O O . TRP A 1 490 ? -10.207 -7.970 -19.131 1.00 91.25 490 TRP A O 1
ATOM 3758 N N . VAL A 1 491 ? -8.261 -7.427 -20.097 1.00 91.00 491 VAL A N 1
ATOM 3759 C CA . VAL A 1 491 ? -7.465 -8.431 -19.388 1.00 91.00 491 VAL A CA 1
ATOM 3760 C C . VAL A 1 491 ? -6.720 -7.772 -18.237 1.00 91.00 491 VAL A C 1
ATOM 3762 O O . VAL A 1 491 ? -5.848 -6.926 -18.426 1.00 91.00 491 VAL A O 1
ATOM 3765 N N . ARG A 1 492 ? -7.043 -8.184 -17.009 1.00 82.31 492 ARG A N 1
ATOM 3766 C CA . ARG A 1 492 ? -6.390 -7.637 -15.817 1.00 82.31 492 ARG A CA 1
ATOM 3767 C C . ARG A 1 492 ? -4.893 -7.953 -15.843 1.00 82.31 492 ARG A C 1
ATOM 3769 O O . ARG A 1 492 ? -4.505 -9.118 -15.835 1.00 82.31 492 ARG A O 1
ATOM 3776 N N . GLY A 1 493 ? -4.074 -6.904 -15.773 1.00 80.06 493 GLY A N 1
ATOM 3777 C CA . GLY A 1 493 ? -2.615 -7.016 -15.700 1.00 80.06 493 GLY A CA 1
ATOM 3778 C C . GLY A 1 493 ? -1.930 -7.278 -17.042 1.00 80.06 493 GLY A C 1
ATOM 3779 O O . GLY A 1 493 ? -0.743 -7.589 -17.038 1.00 80.06 493 GLY A O 1
ATOM 3780 N N . TYR A 1 494 ? -2.648 -7.168 -18.165 1.00 80.94 494 TYR A N 1
ATOM 3781 C CA . TYR A 1 494 ? -2.042 -7.248 -19.490 1.00 80.94 494 TYR A CA 1
ATOM 3782 C C . TYR A 1 494 ? -1.215 -5.996 -19.800 1.00 80.94 494 TYR A C 1
ATOM 3784 O O . TYR A 1 494 ? -1.680 -4.875 -19.603 1.00 80.94 494 TYR A O 1
ATOM 3792 N N . ASP A 1 495 ? -0.003 -6.208 -20.313 1.00 76.81 495 ASP A N 1
ATOM 3793 C CA . ASP A 1 495 ? 0.899 -5.168 -20.805 1.00 76.81 495 ASP A CA 1
ATOM 3794 C C . ASP A 1 495 ? 1.256 -5.484 -22.271 1.00 76.81 495 ASP A C 1
ATOM 3796 O O . ASP A 1 495 ? 1.926 -6.496 -22.518 1.00 76.81 495 ASP A O 1
ATOM 3800 N N . PRO A 1 496 ? 0.821 -4.665 -23.252 1.00 73.44 496 PRO A N 1
ATOM 3801 C CA . PRO A 1 496 ? 1.083 -4.913 -24.671 1.00 73.44 496 PRO A CA 1
ATOM 3802 C C . PRO A 1 496 ? 2.577 -4.874 -25.039 1.00 73.44 496 PRO A C 1
ATOM 3804 O O . PRO A 1 496 ? 2.971 -5.455 -26.054 1.00 73.44 496 PRO A O 1
ATOM 3807 N N . GLU A 1 497 ? 3.424 -4.251 -24.212 1.00 69.00 497 GLU A N 1
ATOM 3808 C CA . GLU A 1 497 ? 4.872 -4.164 -24.439 1.00 69.00 497 GLU A CA 1
ATOM 3809 C C . GLU A 1 497 ? 5.628 -5.405 -23.923 1.00 69.00 497 GLU A C 1
ATOM 3811 O O . GLU A 1 497 ? 6.785 -5.649 -24.289 1.00 69.00 497 GLU A O 1
ATOM 3816 N N . HIS A 1 498 ? 4.979 -6.258 -23.120 1.00 72.56 498 HIS A N 1
ATOM 3817 C CA . HIS A 1 498 ? 5.581 -7.481 -22.597 1.00 72.56 498 HIS A CA 1
ATOM 3818 C C . HIS A 1 498 ? 5.553 -8.622 -23.630 1.00 72.56 498 HIS A C 1
ATOM 3820 O O . HIS A 1 498 ? 4.595 -9.392 -23.726 1.00 72.56 498 HIS A O 1
ATOM 3826 N N . ARG A 1 499 ? 6.651 -8.787 -24.388 1.00 63.78 499 ARG A N 1
ATOM 3827 C CA . ARG A 1 499 ? 6.749 -9.775 -25.488 1.00 63.78 499 ARG A CA 1
ATOM 3828 C C . ARG A 1 499 ? 6.362 -11.212 -25.112 1.00 63.78 499 ARG A C 1
ATOM 3830 O O . ARG A 1 499 ? 5.752 -11.883 -25.935 1.00 63.78 499 ARG A O 1
ATOM 3837 N N . ALA A 1 500 ? 6.700 -11.688 -23.910 1.00 59.25 500 ALA A N 1
ATOM 3838 C CA . ALA A 1 500 ? 6.436 -13.073 -23.498 1.00 59.25 500 ALA A CA 1
ATOM 3839 C C . ALA A 1 500 ? 4.955 -13.355 -23.161 1.00 59.25 500 ALA A C 1
ATOM 3841 O O . ALA A 1 500 ? 4.586 -14.512 -22.981 1.00 59.25 500 ALA A O 1
ATOM 3842 N N . GLY A 1 501 ? 4.110 -12.319 -23.102 1.00 73.88 501 GLY A N 1
ATOM 3843 C CA . GLY A 1 501 ? 2.708 -12.413 -22.696 1.00 73.88 501 GLY A CA 1
ATOM 3844 C C . GLY A 1 501 ? 1.716 -11.786 -23.673 1.00 73.88 501 GLY A C 1
ATOM 3845 O O . GLY A 1 501 ? 0.593 -11.519 -23.256 1.00 73.88 501 GLY A O 1
ATOM 3846 N N . ARG A 1 502 ? 2.092 -11.526 -24.935 1.00 82.88 502 ARG A N 1
ATOM 3847 C CA . ARG A 1 502 ? 1.181 -10.936 -25.938 1.00 82.88 502 ARG A CA 1
ATOM 3848 C C . ARG A 1 502 ? -0.033 -11.836 -26.184 1.00 82.88 502 ARG A C 1
ATOM 3850 O O . ARG A 1 502 ? 0.073 -13.062 -26.109 1.00 82.88 502 ARG A O 1
ATOM 3857 N N . LEU A 1 503 ? -1.175 -11.213 -26.472 1.00 87.25 503 LEU A N 1
ATOM 3858 C CA . LEU A 1 503 ? -2.453 -11.886 -26.745 1.00 87.25 503 LEU A CA 1
ATOM 3859 C C . LEU A 1 503 ? -2.980 -11.598 -28.163 1.00 87.25 503 LEU A C 1
ATOM 3861 O O . LEU A 1 503 ? -4.114 -11.947 -28.477 1.00 87.25 503 LEU A O 1
ATOM 3865 N N . ASP A 1 504 ? -2.164 -10.991 -29.029 1.00 84.69 504 ASP A N 1
ATOM 3866 C CA . ASP A 1 504 ? -2.578 -10.542 -30.368 1.00 84.69 504 ASP A CA 1
ATOM 3867 C C . ASP A 1 504 ? -3.014 -11.691 -31.292 1.00 84.69 504 ASP A C 1
ATOM 3869 O O . ASP A 1 504 ? -3.866 -11.506 -32.159 1.00 84.69 504 ASP A O 1
ATOM 3873 N N . ASP A 1 505 ? -2.439 -12.882 -31.111 1.00 86.50 505 ASP A N 1
ATOM 3874 C CA . ASP A 1 505 ? -2.778 -14.105 -31.840 1.00 86.50 505 ASP A CA 1
ATOM 3875 C C . ASP A 1 505 ? -3.594 -15.095 -30.991 1.00 86.50 505 ASP A C 1
ATOM 3877 O O . ASP A 1 505 ? -3.736 -16.263 -31.364 1.00 86.50 505 ASP A O 1
ATOM 3881 N N . PHE A 1 506 ? -4.138 -14.644 -29.853 1.00 90.25 506 PHE A N 1
ATOM 3882 C CA . PHE A 1 506 ? -4.865 -15.502 -28.928 1.00 90.25 506 PHE A CA 1
ATOM 3883 C C . PHE A 1 506 ? -6.108 -16.117 -29.585 1.00 90.25 506 PHE A C 1
ATOM 3885 O O . PHE A 1 506 ? -7.087 -15.441 -29.913 1.00 90.25 506 PHE A O 1
ATOM 3892 N N . GLU A 1 507 ? -6.105 -17.445 -29.678 1.00 89.88 507 GLU A N 1
ATOM 3893 C CA . GLU A 1 507 ? -7.250 -18.242 -30.087 1.00 89.88 507 GLU A CA 1
ATOM 3894 C C . GLU A 1 507 ? -7.526 -19.351 -29.074 1.00 89.88 507 GLU A C 1
ATOM 3896 O O . GLU A 1 507 ? -6.722 -20.258 -28.843 1.00 89.88 507 GLU A O 1
ATOM 3901 N N . ILE A 1 508 ? -8.727 -19.345 -28.495 1.00 90.25 508 ILE A N 1
ATOM 3902 C CA . ILE A 1 508 ? -9.073 -20.336 -27.474 1.00 90.25 508 ILE A CA 1
ATOM 3903 C C . ILE A 1 508 ? -9.108 -21.770 -28.018 1.00 90.25 508 ILE A C 1
ATOM 3905 O O . ILE A 1 508 ? -8.896 -22.718 -27.271 1.00 90.25 508 ILE A O 1
ATOM 3909 N N . ALA A 1 509 ? -9.358 -21.947 -29.316 1.00 88.88 509 ALA A N 1
ATOM 3910 C CA . ALA A 1 509 ? -9.355 -23.256 -29.960 1.00 88.88 509 ALA A CA 1
ATOM 3911 C C . ALA A 1 509 ? -7.937 -23.787 -30.257 1.00 88.88 509 ALA A C 1
ATOM 3913 O O . ALA A 1 509 ? -7.799 -24.965 -30.592 1.00 88.88 509 ALA A O 1
ATOM 3914 N N . ARG A 1 510 ? -6.888 -22.955 -30.138 1.00 88.88 510 ARG A N 1
ATOM 3915 C CA . ARG A 1 510 ? -5.496 -23.315 -30.454 1.00 88.88 510 ARG A CA 1
ATOM 3916 C C . ARG A 1 510 ? -4.591 -23.186 -29.219 1.00 88.88 510 ARG A C 1
ATOM 3918 O O . ARG A 1 510 ? -4.050 -22.118 -28.972 1.00 88.88 510 ARG A O 1
ATOM 3925 N N . PRO A 1 511 ? -4.326 -24.283 -28.483 1.00 87.62 511 PRO A N 1
ATOM 3926 C CA . PRO A 1 511 ? -3.466 -24.250 -27.296 1.00 87.62 511 PRO A CA 1
ATOM 3927 C C . PRO A 1 511 ? -2.063 -23.668 -27.503 1.00 87.62 511 PRO A C 1
ATOM 3929 O O . PRO A 1 511 ? -1.478 -23.136 -26.568 1.00 87.62 511 PRO A O 1
ATOM 3932 N N . SER A 1 512 ? -1.524 -23.736 -28.725 1.00 85.56 512 SER A N 1
ATOM 3933 C CA . SER A 1 512 ? -0.220 -23.159 -29.070 1.00 85.56 512 SER A CA 1
ATOM 3934 C C . SER A 1 512 ? -0.167 -21.630 -28.985 1.00 85.56 512 SER A C 1
ATOM 3936 O O . SER A 1 512 ? 0.930 -21.088 -28.964 1.00 85.56 512 SER A O 1
ATOM 3938 N N . THR A 1 513 ? -1.312 -20.939 -28.969 1.00 87.19 513 THR A N 1
ATOM 3939 C CA . THR A 1 513 ? -1.389 -19.470 -28.854 1.00 87.19 513 THR A CA 1
ATOM 3940 C C . THR A 1 513 ? -1.596 -19.014 -27.405 1.00 87.19 513 THR A C 1
ATOM 3942 O O . THR A 1 513 ? -1.869 -17.844 -27.150 1.00 87.19 513 THR A O 1
ATOM 3945 N N . TRP A 1 514 ? -1.589 -19.928 -26.430 1.00 87.69 514 TRP A N 1
ATOM 3946 C CA . TRP A 1 514 ? -1.813 -19.580 -25.027 1.00 87.69 514 TRP A CA 1
ATOM 3947 C C . TRP A 1 514 ? -0.493 -19.157 -24.385 1.00 87.69 514 TRP A C 1
ATOM 3949 O O . TRP A 1 514 ? 0.307 -19.995 -23.979 1.00 87.69 514 TRP A O 1
ATOM 3959 N N . SER A 1 515 ? -0.279 -17.848 -24.274 1.00 84.25 515 SER A N 1
ATOM 3960 C CA . SER A 1 515 ? 0.882 -17.255 -23.597 1.00 84.25 515 SER A CA 1
ATOM 3961 C C . SER A 1 515 ? 0.701 -17.131 -22.075 1.00 84.25 515 SER A C 1
ATOM 3963 O O . SER A 1 515 ? 1.670 -16.920 -21.353 1.00 84.25 515 SER A O 1
ATOM 3965 N N . TRP A 1 516 ? -0.528 -17.301 -21.570 1.00 85.44 516 TRP A N 1
ATOM 3966 C CA . TRP A 1 516 ? -0.868 -17.215 -20.146 1.00 85.44 516 TRP A CA 1
ATOM 3967 C C . TRP A 1 516 ? -1.485 -18.530 -19.647 1.00 85.44 516 TRP A C 1
ATOM 3969 O O . TRP A 1 516 ? -2.322 -19.112 -20.338 1.00 85.44 516 TRP A O 1
ATOM 3979 N N . PRO A 1 517 ? -1.168 -18.984 -18.421 1.00 83.75 517 PRO A N 1
ATOM 3980 C CA . PRO A 1 517 ? -1.834 -20.137 -17.810 1.00 83.75 517 PRO A CA 1
ATOM 3981 C C . PRO A 1 517 ? -3.252 -19.794 -17.329 1.00 83.75 517 PRO A C 1
ATOM 3983 O O . PRO A 1 517 ? -4.115 -20.660 -17.237 1.00 83.75 517 PRO A O 1
ATOM 3986 N N . ARG A 1 518 ? -3.523 -18.526 -17.013 1.00 87.69 518 ARG A N 1
ATOM 3987 C CA . ARG A 1 518 ? -4.812 -18.051 -16.506 1.00 87.69 518 ARG A CA 1
ATOM 3988 C C . ARG A 1 518 ? -5.006 -16.591 -16.891 1.00 87.69 518 ARG A C 1
ATOM 3990 O O . ARG A 1 518 ? -4.085 -15.800 -16.740 1.00 87.69 518 ARG A O 1
ATOM 3997 N N . ILE A 1 519 ? -6.209 -16.244 -17.334 1.00 91.62 519 ILE A N 1
ATOM 3998 C CA . ILE A 1 519 ? -6.596 -14.902 -17.770 1.00 91.62 519 ILE A CA 1
ATOM 3999 C C . ILE A 1 519 ? -7.822 -14.465 -16.962 1.00 91.62 519 ILE A C 1
ATOM 4001 O O . ILE A 1 519 ? -8.813 -15.193 -16.867 1.00 91.62 519 ILE A O 1
ATOM 4005 N N . GLU A 1 520 ? -7.754 -13.276 -16.372 1.00 93.38 520 GLU A N 1
ATOM 4006 C CA . GLU A 1 520 ? -8.888 -12.622 -15.717 1.00 93.38 520 GLU A CA 1
ATOM 4007 C C . GLU A 1 520 ? -9.461 -11.544 -16.636 1.00 93.38 520 GLU A C 1
ATOM 4009 O O . GLU A 1 520 ? -8.767 -10.592 -16.991 1.00 93.38 520 GLU A O 1
ATOM 4014 N N . ILE A 1 521 ? -10.729 -11.694 -17.012 1.00 95.50 521 ILE A N 1
ATOM 4015 C CA . ILE A 1 521 ? -11.389 -10.886 -18.036 1.00 95.50 521 ILE A CA 1
ATOM 4016 C C . ILE A 1 521 ? -12.455 -10.013 -17.367 1.00 95.50 521 ILE A C 1
ATOM 4018 O O . ILE A 1 521 ? -13.429 -10.517 -16.799 1.00 95.50 521 ILE A O 1
ATOM 4022 N N . LEU A 1 522 ? -12.272 -8.695 -17.431 1.00 91.56 522 LEU A N 1
ATOM 4023 C CA . LEU A 1 522 ? -13.154 -7.682 -16.853 1.00 91.56 522 LEU A CA 1
ATOM 4024 C C . LEU A 1 522 ? -14.510 -7.639 -17.558 1.00 91.56 522 LEU A C 1
ATOM 4026 O O . LEU A 1 522 ? -14.582 -7.711 -18.781 1.00 91.56 522 LEU A O 1
ATOM 4030 N N . GLY A 1 523 ? -15.582 -7.492 -16.776 1.00 88.62 523 GLY A N 1
ATOM 4031 C CA . GLY A 1 523 ? -16.964 -7.483 -17.260 1.00 88.62 523 GLY A CA 1
ATOM 4032 C C . GLY A 1 523 ? -17.392 -6.191 -17.966 1.00 88.62 523 GLY A C 1
ATOM 4033 O O . GLY A 1 523 ? -17.213 -5.107 -17.408 1.00 88.62 523 GLY A O 1
ATOM 4034 N N . ASP A 1 524 ? -18.008 -6.312 -19.143 1.00 87.62 524 ASP A N 1
ATOM 4035 C CA . ASP A 1 524 ? -18.630 -5.223 -19.916 1.00 87.62 524 ASP A CA 1
ATOM 4036 C C . ASP A 1 524 ? -20.156 -5.142 -19.728 1.00 87.62 524 ASP A C 1
ATOM 4038 O O . ASP A 1 524 ? -20.762 -4.097 -19.961 1.00 87.62 524 ASP A O 1
ATOM 4042 N N . GLU A 1 525 ? -20.770 -6.217 -19.239 1.00 89.50 525 GLU A N 1
ATOM 4043 C CA . GLU A 1 525 ? -22.202 -6.339 -18.986 1.00 89.50 525 GLU A CA 1
ATOM 4044 C C . GLU A 1 525 ? -22.463 -6.356 -17.474 1.00 89.50 525 GLU A C 1
ATOM 4046 O O . GLU A 1 525 ? -21.752 -7.029 -16.726 1.00 89.50 525 GLU A O 1
ATOM 4051 N N . THR A 1 526 ? -23.478 -5.618 -17.011 1.00 91.38 526 THR A N 1
ATOM 4052 C CA . THR A 1 526 ? -23.957 -5.642 -15.618 1.00 91.38 526 THR A CA 1
ATOM 4053 C C . THR A 1 526 ? -25.400 -6.130 -15.605 1.00 91.38 526 THR A C 1
ATOM 4055 O O . THR A 1 526 ? -26.244 -5.544 -16.275 1.00 91.38 526 THR A O 1
ATOM 4058 N N . LEU A 1 527 ? -25.672 -7.192 -14.852 1.00 90.06 527 LEU A N 1
ATOM 4059 C CA . LEU A 1 527 ? -26.951 -7.898 -14.825 1.00 90.06 527 LEU A CA 1
ATOM 4060 C C . LEU A 1 527 ? -27.504 -7.942 -13.406 1.00 90.06 527 LEU A C 1
ATOM 4062 O O . LEU A 1 527 ? -26.746 -8.148 -12.456 1.00 90.06 527 LEU A O 1
ATOM 4066 N N . ASP A 1 528 ? -28.817 -7.779 -13.266 1.00 95.88 528 ASP A N 1
ATOM 4067 C CA . ASP A 1 528 ? -29.509 -8.010 -12.000 1.00 95.88 528 ASP A CA 1
ATOM 4068 C C . ASP A 1 528 ? -29.472 -9.504 -11.645 1.00 95.88 528 ASP A C 1
ATOM 4070 O O . ASP A 1 528 ? -29.720 -10.368 -12.489 1.00 95.88 528 ASP A O 1
ATOM 4074 N N . ILE A 1 529 ? -29.118 -9.825 -10.398 1.00 96.75 529 ILE A N 1
ATOM 4075 C CA . ILE A 1 529 ? -28.936 -11.215 -9.956 1.00 96.75 529 ILE A CA 1
ATOM 4076 C C . ILE A 1 529 ? -30.277 -11.957 -9.947 1.00 96.75 529 ILE A C 1
ATOM 4078 O O . ILE A 1 529 ? -30.313 -13.141 -10.279 1.00 96.75 529 ILE A O 1
ATOM 4082 N N . ALA A 1 530 ? -31.370 -11.278 -9.589 1.00 95.94 530 ALA A N 1
ATOM 4083 C CA . ALA A 1 530 ? -32.703 -11.867 -9.541 1.00 95.94 530 ALA A CA 1
ATOM 4084 C C . ALA A 1 530 ? -33.241 -12.179 -10.941 1.00 95.94 530 ALA A C 1
ATOM 4086 O O . ALA A 1 530 ? -33.972 -13.155 -11.098 1.00 95.94 530 ALA A O 1
ATOM 4087 N N . GLU A 1 531 ? -32.857 -11.396 -11.951 1.00 93.25 531 GLU A N 1
ATOM 4088 C CA . GLU A 1 531 ? -33.199 -11.661 -13.354 1.00 93.25 531 GLU A CA 1
ATOM 4089 C C . GLU A 1 531 ? -32.304 -12.740 -13.972 1.00 93.25 531 GLU A C 1
ATOM 4091 O O . GLU A 1 531 ? -32.794 -13.665 -14.620 1.00 93.25 531 GLU A O 1
ATOM 4096 N N . LEU A 1 532 ? -30.990 -12.647 -13.748 1.00 93.94 532 LEU A N 1
ATOM 4097 C CA . LEU A 1 532 ? -30.001 -13.586 -14.275 1.00 93.94 532 LEU A CA 1
ATOM 4098 C C . LEU A 1 532 ? -30.176 -14.992 -13.690 1.00 93.94 532 LEU A C 1
ATOM 4100 O O . LEU A 1 532 ? -30.076 -15.986 -14.407 1.00 93.94 532 LEU A O 1
ATOM 4104 N N . SER A 1 533 ? -30.378 -15.069 -12.376 1.00 96.00 533 SER A N 1
ATOM 4105 C CA . SER A 1 533 ? -30.404 -16.312 -11.613 1.00 96.00 533 SER A CA 1
ATOM 4106 C C . SER A 1 533 ? -31.504 -16.263 -10.548 1.00 96.00 533 SER A C 1
ATOM 4108 O O . SER A 1 533 ? -31.204 -16.144 -9.359 1.00 96.00 533 SER A O 1
ATOM 4110 N N . PRO A 1 534 ? -32.795 -16.378 -10.924 1.00 96.62 534 PRO A N 1
ATOM 4111 C CA . PRO A 1 534 ? -33.899 -16.278 -9.968 1.00 96.62 534 PRO A CA 1
ATOM 4112 C C . PRO A 1 534 ? -33.779 -17.274 -8.806 1.00 96.62 534 PRO A C 1
ATOM 4114 O O . PRO A 1 534 ? -34.004 -16.924 -7.647 1.00 96.62 534 PRO A O 1
ATOM 4117 N N . LYS A 1 535 ? -33.355 -18.512 -9.102 1.00 97.19 535 LYS A N 1
ATOM 4118 C CA . LYS A 1 535 ? -33.091 -19.546 -8.087 1.00 97.19 535 LYS A CA 1
ATOM 4119 C C . LYS A 1 535 ? -31.886 -19.195 -7.214 1.00 97.19 535 LYS A C 1
ATOM 4121 O O . LYS A 1 535 ? -31.944 -19.357 -5.999 1.00 97.19 535 LYS A O 1
ATOM 4126 N N . GLY A 1 536 ? -30.801 -18.711 -7.826 1.00 97.44 536 GLY A N 1
ATOM 4127 C CA . GLY A 1 536 ? -29.604 -18.293 -7.101 1.00 97.44 536 GLY A CA 1
ATOM 4128 C C . GLY A 1 536 ? -29.892 -17.126 -6.162 1.00 97.44 536 GLY A C 1
ATOM 4129 O O . GLY A 1 536 ? -29.518 -17.176 -4.996 1.00 97.44 536 GLY A O 1
ATOM 4130 N N . TRP A 1 537 ? -30.632 -16.119 -6.627 1.00 98.12 537 TRP A N 1
ATOM 4131 C CA . TRP A 1 537 ? -31.062 -14.986 -5.813 1.00 98.12 537 TRP A CA 1
ATOM 4132 C C . TRP A 1 537 ? -31.951 -15.406 -4.641 1.00 98.12 537 TRP A C 1
ATOM 4134 O O . TRP A 1 537 ? -31.735 -14.944 -3.520 1.00 98.12 537 TRP A O 1
ATOM 4144 N N . ALA A 1 538 ? -32.908 -16.310 -4.870 1.00 97.44 538 ALA A N 1
ATOM 4145 C CA . ALA A 1 538 ? -33.763 -16.840 -3.811 1.00 97.44 538 ALA A CA 1
ATOM 4146 C C . ALA A 1 538 ? -32.944 -17.579 -2.736 1.00 97.44 538 ALA A C 1
ATOM 4148 O O . ALA A 1 538 ? -33.090 -17.295 -1.547 1.00 97.44 538 ALA A O 1
ATOM 4149 N N . ALA A 1 539 ? -32.006 -18.440 -3.148 1.00 98.25 539 ALA A N 1
ATOM 4150 C CA . ALA A 1 539 ? -31.088 -19.119 -2.234 1.00 98.25 539 ALA A CA 1
ATOM 4151 C C . ALA A 1 539 ? -30.187 -18.134 -1.467 1.00 98.25 539 ALA A C 1
ATOM 4153 O O . ALA A 1 539 ? -30.025 -18.258 -0.255 1.00 98.25 539 ALA A O 1
ATOM 4154 N N . ILE A 1 540 ? -29.633 -17.121 -2.142 1.00 98.44 540 ILE A N 1
ATOM 4155 C CA . ILE A 1 540 ? -28.826 -16.062 -1.515 1.00 98.44 540 ILE A CA 1
ATOM 4156 C C . ILE A 1 540 ? -29.648 -15.310 -0.456 1.00 98.44 540 ILE A C 1
ATOM 4158 O O . ILE A 1 540 ? -29.153 -15.075 0.649 1.00 98.44 540 ILE A O 1
ATOM 4162 N N . CYS A 1 541 ? -30.902 -14.960 -0.762 1.00 97.75 541 CYS A N 1
ATOM 4163 C CA . CYS A 1 541 ? -31.811 -14.320 0.190 1.00 97.75 541 CYS A CA 1
ATOM 4164 C C . CYS A 1 541 ? -32.050 -15.205 1.416 1.00 97.75 541 CYS A C 1
ATOM 4166 O O . CYS A 1 541 ? -31.922 -14.724 2.541 1.00 97.75 541 CYS A O 1
ATOM 4168 N N . ASP A 1 542 ? -32.326 -16.493 1.224 1.00 97.75 542 ASP A N 1
ATOM 4169 C CA . ASP A 1 542 ? -32.522 -17.437 2.326 1.00 97.75 542 ASP A CA 1
ATOM 4170 C C . ASP A 1 542 ? -31.280 -17.586 3.206 1.00 97.75 542 ASP A C 1
ATOM 4172 O O . ASP A 1 542 ? -31.375 -17.533 4.434 1.00 97.75 542 ASP A O 1
ATOM 4176 N N . ILE A 1 543 ? -30.101 -17.689 2.590 1.00 98.19 543 ILE A N 1
ATOM 4177 C CA . ILE A 1 543 ? -28.827 -17.837 3.301 1.00 98.19 543 ILE A CA 1
ATOM 4178 C C . ILE A 1 543 ? -28.481 -16.583 4.103 1.00 98.19 543 ILE A C 1
ATOM 4180 O O . ILE A 1 543 ? -27.967 -16.702 5.219 1.00 98.19 543 ILE A O 1
ATOM 4184 N N . LEU A 1 544 ? -28.745 -15.390 3.560 1.00 97.00 544 LEU A N 1
ATOM 4185 C CA . LEU A 1 544 ? -28.358 -14.107 4.160 1.00 97.00 544 LEU A CA 1
ATOM 4186 C C . LEU A 1 544 ? -29.454 -13.452 5.007 1.00 97.00 544 LEU A C 1
ATOM 4188 O O . LEU A 1 544 ? -29.180 -12.462 5.689 1.00 97.00 544 LEU A O 1
ATOM 4192 N N . GLY A 1 545 ? -30.650 -14.037 5.062 1.00 94.56 545 GLY A N 1
ATOM 4193 C CA . GLY A 1 545 ? -31.759 -13.550 5.881 1.00 94.56 545 GLY A CA 1
ATOM 4194 C C . GLY A 1 545 ? -32.503 -12.372 5.251 1.00 94.56 545 GLY A C 1
ATOM 4195 O O . GLY A 1 545 ? -32.830 -11.410 5.947 1.00 94.56 545 GLY A O 1
ATOM 4196 N N . GLY A 1 546 ? -32.739 -12.450 3.944 1.00 94.19 546 GLY A N 1
ATOM 4197 C CA . GLY A 1 546 ? -33.613 -11.570 3.178 1.00 94.19 546 GLY A CA 1
ATOM 4198 C C . GLY A 1 546 ? -32.892 -10.558 2.277 1.00 94.19 546 GLY A C 1
ATOM 4199 O O . GLY A 1 546 ? -31.735 -10.194 2.520 1.00 94.19 546 GLY A O 1
ATOM 4200 N N . PRO A 1 547 ? -33.590 -10.052 1.243 1.00 93.50 547 PRO A N 1
ATOM 4201 C CA . PRO A 1 547 ? -33.033 -9.128 0.257 1.00 93.50 547 PRO A CA 1
ATOM 4202 C C . PRO A 1 547 ? -32.588 -7.795 0.867 1.00 93.50 547 PRO A C 1
ATOM 4204 O O . PRO A 1 547 ? -31.596 -7.229 0.416 1.00 93.50 547 PRO A O 1
ATOM 4207 N N . ASP A 1 548 ? -33.250 -7.304 1.916 1.00 92.06 548 ASP A N 1
ATOM 4208 C CA . ASP A 1 548 ? -32.945 -6.003 2.539 1.00 92.06 548 ASP A CA 1
ATOM 4209 C C . ASP A 1 548 ? -31.562 -5.944 3.202 1.00 92.06 548 ASP A C 1
ATOM 4211 O O . ASP A 1 548 ? -31.034 -4.868 3.480 1.00 92.06 548 ASP A O 1
ATOM 4215 N N . ARG A 1 549 ? -30.957 -7.105 3.474 1.00 92.94 549 ARG A N 1
ATOM 4216 C CA . ARG A 1 549 ? -29.614 -7.196 4.059 1.00 92.94 549 ARG A CA 1
ATOM 4217 C C . ARG A 1 549 ? -28.505 -7.143 3.014 1.00 92.94 549 ARG A C 1
ATOM 4219 O O . ARG A 1 549 ? -27.347 -6.922 3.371 1.00 92.94 549 ARG A O 1
ATOM 4226 N N . ILE A 1 550 ? -28.846 -7.376 1.752 1.00 96.12 550 ILE A N 1
ATOM 4227 C CA . ILE A 1 550 ? -27.898 -7.600 0.668 1.00 96.12 550 ILE A CA 1
ATOM 4228 C C . ILE A 1 550 ? -27.691 -6.293 -0.093 1.00 96.12 550 ILE A C 1
ATOM 4230 O O . ILE A 1 550 ? -28.626 -5.795 -0.715 1.00 96.12 550 ILE A O 1
ATOM 4234 N N . LYS A 1 551 ? -26.455 -5.794 -0.105 1.00 96.00 551 LYS A N 1
ATOM 4235 C CA . LYS A 1 551 ? -26.050 -4.620 -0.884 1.00 96.00 551 LYS A CA 1
ATOM 4236 C C . LYS A 1 551 ? -25.868 -4.959 -2.364 1.00 96.00 551 LYS A C 1
ATOM 4238 O O . LYS A 1 551 ? -26.258 -4.189 -3.236 1.00 96.00 551 LYS A O 1
ATOM 4243 N N . THR A 1 552 ? -25.276 -6.114 -2.664 1.00 96.00 552 THR A N 1
ATOM 4244 C CA . THR A 1 552 ? -25.037 -6.538 -4.051 1.00 96.00 552 THR A CA 1
ATOM 4245 C C . THR A 1 552 ? -26.337 -6.989 -4.714 1.00 96.00 552 THR A C 1
ATOM 4247 O O . THR A 1 552 ? -26.860 -8.049 -4.383 1.00 96.00 552 THR A O 1
ATOM 4250 N N . LYS A 1 553 ? -26.850 -6.197 -5.660 1.00 95.12 553 LYS A N 1
ATOM 4251 C CA . LYS A 1 553 ? -28.033 -6.547 -6.475 1.00 95.12 553 LYS A CA 1
ATOM 4252 C C . LYS A 1 553 ? -27.693 -6.989 -7.891 1.00 95.12 553 LYS A C 1
ATOM 4254 O O . LYS A 1 553 ? -28.483 -7.667 -8.531 1.00 95.12 553 LYS A O 1
ATOM 4259 N N . THR A 1 554 ? -26.502 -6.631 -8.358 1.00 96.19 554 THR A N 1
ATOM 4260 C CA . THR A 1 554 ? -26.061 -6.870 -9.728 1.00 96.19 554 THR A CA 1
ATOM 4261 C C . THR A 1 554 ? -24.699 -7.544 -9.757 1.00 96.19 554 THR A C 1
ATOM 4263 O O . THR A 1 554 ? -23.834 -7.228 -8.934 1.00 96.19 554 THR A O 1
ATOM 4266 N N . TRP A 1 555 ? -24.466 -8.385 -10.758 1.00 94.69 555 TRP A N 1
ATOM 4267 C CA . TRP A 1 555 ? -23.151 -8.930 -11.081 1.00 94.69 555 TRP A CA 1
ATOM 4268 C C . TRP A 1 555 ? -22.692 -8.478 -12.457 1.00 94.69 555 TRP A C 1
ATOM 4270 O O . TRP A 1 555 ? -23.498 -8.168 -13.330 1.00 94.69 555 TRP A O 1
ATOM 4280 N N . LYS A 1 556 ? -21.374 -8.455 -12.645 1.00 90.88 556 LYS A N 1
ATOM 4281 C CA . LYS A 1 556 ? -20.779 -8.286 -13.966 1.00 90.88 556 LYS A CA 1
ATOM 4282 C C . LYS A 1 556 ? -20.404 -9.637 -14.556 1.00 90.88 556 LYS A C 1
ATOM 4284 O O . LYS A 1 556 ? -20.055 -10.550 -13.809 1.00 90.88 556 LYS A O 1
ATOM 4289 N N . ASN A 1 557 ? -20.370 -9.732 -15.881 1.00 91.31 557 ASN A N 1
ATOM 4290 C CA . ASN A 1 557 ? -19.839 -10.887 -16.619 1.00 91.31 557 ASN A CA 1
ATOM 4291 C C . ASN A 1 557 ? -18.288 -10.943 -16.593 1.00 91.31 557 ASN A C 1
ATOM 4293 O O . ASN A 1 557 ? -17.618 -11.091 -17.624 1.00 91.31 557 ASN A O 1
ATOM 4297 N N . TYR A 1 558 ? -17.717 -10.777 -15.397 1.00 93.56 558 TYR A N 1
ATOM 4298 C CA . TYR A 1 558 ? -16.304 -10.997 -15.111 1.00 93.56 558 TYR A CA 1
ATOM 4299 C C . TYR A 1 558 ? -16.009 -12.499 -15.163 1.00 93.56 558 TYR A C 1
ATOM 4301 O O . TYR A 1 558 ? -16.735 -13.303 -14.571 1.00 93.56 558 TYR A O 1
ATOM 4309 N N . LEU A 1 559 ? -14.949 -12.875 -15.875 1.00 96.81 559 LEU A N 1
ATOM 4310 C CA . LEU A 1 559 ? -14.620 -14.270 -16.151 1.00 96.81 559 LEU A CA 1
ATOM 4311 C C . LEU A 1 559 ? -13.182 -14.583 -15.764 1.00 96.81 559 LEU A C 1
ATOM 4313 O O . LEU A 1 559 ? -12.258 -13.816 -16.009 1.00 96.81 559 LEU A O 1
ATOM 4317 N N . ILE A 1 560 ? -12.999 -15.774 -15.219 1.00 94.88 560 ILE A N 1
ATOM 4318 C CA . ILE A 1 560 ? -11.714 -16.392 -14.947 1.00 94.88 560 ILE A CA 1
ATOM 4319 C C . ILE A 1 560 ? -11.565 -17.540 -15.941 1.00 94.88 560 ILE A C 1
ATOM 4321 O O . ILE A 1 560 ? -12.226 -18.578 -15.821 1.00 94.88 560 ILE A O 1
ATOM 4325 N N . LEU A 1 561 ? -10.669 -17.359 -16.903 1.00 95.00 561 LEU A N 1
ATOM 4326 C CA . LEU A 1 561 ? -10.291 -18.356 -17.893 1.00 95.00 561 LEU A CA 1
ATOM 4327 C C . LEU A 1 561 ? -9.007 -19.051 -17.434 1.00 95.00 561 LEU A C 1
ATOM 4329 O O . LEU A 1 561 ? -7.972 -18.412 -17.299 1.00 95.00 561 LEU A O 1
ATOM 4333 N N . ASN A 1 562 ? -9.062 -20.355 -17.170 1.00 91.19 562 ASN A N 1
ATOM 4334 C CA . ASN A 1 562 ? -7.876 -21.154 -16.848 1.00 91.19 562 ASN A CA 1
ATOM 4335 C C . ASN A 1 562 ? -7.512 -22.035 -18.042 1.00 91.19 562 ASN A C 1
ATOM 4337 O O . ASN A 1 562 ? -8.347 -22.791 -18.551 1.00 91.19 562 ASN A O 1
ATOM 4341 N N . LEU A 1 563 ? -6.269 -21.894 -18.482 1.00 88.88 563 LEU A N 1
ATOM 4342 C CA . LEU A 1 563 ? -5.666 -22.484 -19.667 1.00 88.88 563 LEU A CA 1
ATOM 4343 C C . LEU A 1 563 ? -4.633 -23.540 -19.250 1.00 88.88 563 LEU A C 1
ATOM 4345 O O . LEU A 1 563 ? -4.238 -23.646 -18.095 1.00 88.88 563 LEU A O 1
ATOM 4349 N N . CYS A 1 564 ? -4.189 -24.359 -20.197 1.00 75.44 564 CYS A N 1
ATOM 4350 C CA . CYS A 1 564 ? -3.363 -25.541 -19.918 1.00 75.44 564 CYS A CA 1
ATOM 4351 C C . CYS A 1 564 ? -1.860 -25.237 -19.705 1.00 75.44 564 CYS A C 1
ATOM 4353 O O . CYS A 1 564 ? -1.018 -26.070 -20.040 1.00 75.44 564 CYS A O 1
ATOM 4355 N N . GLY A 1 565 ? -1.497 -24.066 -19.168 1.00 60.78 565 GLY A N 1
ATOM 4356 C CA . GLY A 1 565 ? -0.084 -23.689 -18.974 1.00 60.78 565 GLY A CA 1
ATOM 4357 C C . GLY A 1 565 ? 0.688 -24.641 -18.045 1.00 60.78 565 GLY A C 1
ATOM 4358 O O . GLY A 1 565 ? 1.894 -24.819 -18.193 1.00 60.78 565 GLY A O 1
ATOM 4359 N N . ASP A 1 566 ? -0.032 -25.356 -17.176 1.00 56.41 566 ASP A N 1
ATOM 4360 C CA . ASP A 1 566 ? 0.530 -26.250 -16.161 1.00 56.41 566 ASP A CA 1
ATOM 4361 C C . ASP A 1 566 ? 0.315 -27.744 -16.470 1.00 56.41 566 ASP A C 1
ATOM 4363 O O . ASP A 1 566 ? 0.300 -28.581 -15.566 1.00 56.41 566 ASP A O 1
ATOM 4367 N N . ALA A 1 567 ? 0.146 -28.109 -17.750 1.00 57.97 567 ALA A N 1
ATOM 4368 C CA . ALA A 1 567 ? -0.122 -29.489 -18.190 1.00 57.97 567 ALA A CA 1
ATOM 4369 C C . ALA A 1 567 ? 0.829 -30.534 -17.577 1.00 57.97 567 ALA A C 1
ATOM 4371 O O . ALA A 1 567 ? 0.438 -31.662 -17.276 1.00 57.97 567 ALA A O 1
ATOM 4372 N N . HIS A 1 568 ? 2.087 -30.132 -17.394 1.00 59.75 568 HIS A N 1
ATOM 4373 C CA . HIS A 1 568 ? 3.182 -30.951 -16.891 1.00 59.75 568 HIS A CA 1
ATOM 4374 C C . HIS A 1 568 ? 3.065 -31.299 -15.396 1.00 59.75 568 HIS A C 1
ATOM 4376 O O . HIS A 1 568 ? 3.709 -32.247 -14.956 1.00 59.75 568 HIS A O 1
ATOM 4382 N N . LEU A 1 569 ? 2.241 -30.579 -14.621 1.00 56.41 569 LEU A N 1
ATOM 4383 C CA . LEU A 1 569 ? 2.042 -30.836 -13.189 1.00 56.41 569 LEU A CA 1
ATOM 4384 C C . LEU A 1 569 ? 1.084 -32.009 -12.911 1.00 56.41 569 LEU A C 1
ATOM 4386 O O . LEU A 1 569 ? 1.066 -32.530 -11.798 1.00 56.41 569 LEU A O 1
ATOM 4390 N N . GLY A 1 570 ? 0.314 -32.464 -13.907 1.00 60.44 570 GLY A N 1
ATOM 4391 C CA . GLY A 1 570 ? -0.635 -33.572 -13.755 1.00 60.44 570 GLY A CA 1
ATOM 4392 C C . GLY A 1 570 ? -1.805 -33.277 -12.800 1.00 60.44 570 GLY A C 1
ATOM 4393 O O . GLY A 1 570 ? -2.062 -32.135 -12.420 1.00 60.44 570 GLY A O 1
ATOM 4394 N N . GLN A 1 571 ? -2.565 -34.317 -12.428 1.00 61.38 571 GLN A N 1
ATOM 4395 C CA . GLN A 1 571 ? -3.643 -34.188 -11.440 1.00 61.38 571 GLN A CA 1
ATOM 4396 C C . GLN A 1 571 ? -3.078 -34.213 -10.025 1.00 61.38 571 GLN A C 1
ATOM 4398 O O . GLN A 1 571 ? -2.912 -35.285 -9.445 1.00 61.38 571 GLN A O 1
ATOM 4403 N N . VAL A 1 572 ? -2.862 -33.044 -9.438 1.00 66.00 572 VAL A N 1
ATOM 4404 C CA . VAL A 1 572 ? -2.554 -32.951 -8.010 1.00 66.00 572 VAL A CA 1
ATOM 4405 C C . VAL A 1 572 ? -3.650 -32.113 -7.356 1.00 66.00 572 VAL A C 1
ATOM 4407 O O . VAL A 1 572 ? -3.760 -30.923 -7.660 1.00 66.00 572 VAL A O 1
ATOM 4410 N N . PRO A 1 573 ? -4.524 -32.713 -6.517 1.00 75.19 573 PRO A N 1
ATOM 4411 C CA . PRO A 1 573 ? -5.355 -31.942 -5.603 1.00 75.19 573 PRO A CA 1
ATOM 4412 C C . PRO A 1 573 ? -4.475 -30.933 -4.862 1.00 75.19 573 PRO A C 1
ATOM 4414 O O . PRO A 1 573 ? -3.383 -31.316 -4.440 1.00 75.19 573 PRO A O 1
ATOM 4417 N N . PRO A 1 574 ? -4.910 -29.676 -4.695 1.00 81.44 574 PRO A N 1
ATOM 4418 C CA . PRO A 1 574 ? -4.108 -28.690 -4.004 1.00 81.44 574 PRO A CA 1
ATOM 4419 C C . PRO A 1 574 ? -3.770 -29.186 -2.610 1.00 81.44 574 PRO A C 1
ATOM 4421 O O . PRO A 1 574 ? -4.658 -29.422 -1.788 1.00 81.44 574 PRO A O 1
ATOM 4424 N N . GLU A 1 575 ? -2.478 -29.368 -2.346 1.00 83.94 575 GLU A N 1
ATOM 4425 C CA . GLU A 1 575 ? -2.059 -29.812 -1.030 1.00 83.94 575 GLU A CA 1
ATOM 4426 C C . GLU A 1 575 ? -2.400 -28.734 0.003 1.00 83.94 575 GLU A C 1
ATOM 4428 O O . GLU A 1 575 ? -2.390 -27.540 -0.317 1.00 83.94 575 GLU A O 1
ATOM 4433 N N . PRO A 1 576 ? -2.648 -29.104 1.270 1.00 82.75 576 PRO A N 1
ATOM 4434 C CA . PRO A 1 576 ? -3.008 -28.147 2.316 1.00 82.75 576 PRO A CA 1
ATOM 4435 C C . PRO A 1 576 ? -2.026 -26.980 2.484 1.00 82.75 576 PRO A C 1
ATOM 4437 O O . PRO A 1 576 ? -2.384 -25.942 3.035 1.00 82.75 576 PRO A O 1
ATOM 4440 N N . HIS A 1 577 ? -0.778 -27.152 2.042 1.00 79.56 577 HIS A N 1
ATOM 4441 C CA . HIS A 1 577 ? 0.289 -26.167 2.155 1.00 79.56 577 HIS A CA 1
ATOM 4442 C C . HIS A 1 577 ? 0.485 -25.291 0.903 1.00 79.56 577 HIS A C 1
ATOM 4444 O O . HIS A 1 577 ? 1.384 -24.451 0.905 1.00 79.56 577 HIS A O 1
ATOM 4450 N N . TRP A 1 578 ? -0.311 -25.474 -0.156 1.00 80.25 578 TRP A N 1
ATOM 4451 C CA . TRP A 1 578 ? -0.213 -24.661 -1.370 1.00 80.25 578 TRP A CA 1
ATOM 4452 C C . TRP A 1 578 ? -0.509 -23.182 -1.096 1.00 80.25 578 TRP A C 1
ATOM 4454 O O . TRP A 1 578 ? -1.388 -22.827 -0.312 1.00 80.25 578 TRP A O 1
ATOM 4464 N N . SER A 1 579 ? 0.206 -22.298 -1.788 1.00 74.38 579 SER A N 1
ATOM 4465 C CA . SER A 1 579 ? 0.106 -20.842 -1.606 1.00 74.38 579 SER A CA 1
ATOM 4466 C C . SER A 1 579 ? -1.171 -20.219 -2.188 1.00 74.38 579 SER A C 1
ATOM 4468 O O . SER A 1 579 ? -1.464 -19.050 -1.924 1.00 74.38 579 SER A O 1
ATOM 4470 N N . SER A 1 580 ? -1.933 -20.973 -2.990 1.00 83.69 580 SER A N 1
ATOM 4471 C CA . SER A 1 580 ? -3.179 -20.498 -3.604 1.00 83.69 580 SER A CA 1
ATOM 4472 C C . SER A 1 580 ? -4.400 -20.611 -2.681 1.00 83.69 580 SER A C 1
ATOM 4474 O O . SER A 1 580 ? -5.449 -20.091 -3.056 1.00 83.69 580 SER A O 1
ATOM 4476 N N . TRP A 1 581 ? -4.307 -21.243 -1.507 1.00 90.50 581 TRP A N 1
ATOM 4477 C CA . TRP A 1 581 ? -5.399 -21.226 -0.526 1.00 90.50 581 TRP A CA 1
ATOM 4478 C C . TRP A 1 581 ? -5.618 -19.815 0.023 1.00 90.50 581 TRP A C 1
ATOM 4480 O O . TRP A 1 581 ? -4.649 -19.178 0.423 1.00 90.50 581 TRP A O 1
ATOM 4490 N N . HIS A 1 582 ? -6.864 -19.336 0.027 1.00 92.62 582 HIS A N 1
ATOM 4491 C CA . HIS A 1 582 ? -7.251 -18.016 0.538 1.00 92.62 582 HIS A CA 1
ATOM 4492 C C . HIS A 1 582 ? -8.753 -17.939 0.855 1.00 92.62 582 HIS A C 1
ATOM 4494 O O . HIS A 1 582 ? -9.533 -18.791 0.430 1.00 92.62 582 HIS A O 1
ATOM 4500 N N . ILE A 1 583 ? -9.156 -16.893 1.582 1.00 93.25 583 ILE A N 1
ATOM 4501 C CA . ILE A 1 583 ? -10.529 -16.364 1.574 1.00 93.25 583 ILE A CA 1
ATOM 4502 C C . ILE A 1 583 ? -10.564 -15.120 0.682 1.00 93.25 583 ILE A C 1
ATOM 4504 O O . ILE A 1 583 ? -9.550 -14.434 0.560 1.00 93.25 583 ILE A O 1
ATOM 4508 N N . ASP A 1 584 ? -11.715 -14.817 0.087 1.00 89.06 584 ASP A N 1
ATOM 4509 C CA . ASP A 1 584 ? -11.859 -13.644 -0.777 1.00 89.06 584 ASP A CA 1
ATOM 4510 C C . ASP A 1 584 ? -12.164 -12.368 0.008 1.00 89.06 584 ASP A C 1
ATOM 4512 O O . ASP A 1 584 ? -12.932 -12.369 0.976 1.00 89.06 584 ASP A O 1
ATOM 4516 N N . ASP A 1 585 ? -11.585 -11.268 -0.477 1.00 82.19 585 ASP A N 1
ATOM 4517 C CA . ASP A 1 585 ? -11.721 -9.917 0.075 1.00 82.19 585 ASP A CA 1
ATOM 4518 C C . ASP A 1 585 ? -11.463 -9.832 1.600 1.00 82.19 585 ASP A C 1
ATOM 4520 O O . ASP A 1 585 ? -12.288 -9.292 2.352 1.00 82.19 585 ASP A O 1
ATOM 4524 N N . PRO A 1 586 ? -10.346 -10.404 2.108 1.00 80.62 586 PRO A N 1
ATOM 4525 C CA . PRO A 1 586 ? -9.992 -10.254 3.508 1.00 80.62 586 PRO A CA 1
ATOM 4526 C C . PRO A 1 586 ? -9.632 -8.795 3.790 1.00 80.62 586 PRO A C 1
ATOM 4528 O O . PRO A 1 586 ? -8.855 -8.172 3.069 1.00 80.62 586 PRO A O 1
ATOM 4531 N N . GLY A 1 587 ? -10.139 -8.257 4.897 1.00 65.44 587 GLY A N 1
ATOM 4532 C CA . GLY A 1 587 ? -9.617 -6.993 5.409 1.00 65.44 587 GLY A CA 1
ATOM 4533 C C . GLY A 1 587 ? -8.158 -7.159 5.872 1.00 65.44 587 GLY A C 1
ATOM 4534 O O . GLY A 1 587 ? -7.783 -8.270 6.265 1.00 65.44 587 GLY A O 1
ATOM 4535 N N . PRO A 1 588 ? -7.364 -6.069 5.941 1.00 61.12 588 PRO A N 1
ATOM 4536 C CA . PRO A 1 588 ? -5.982 -6.106 6.447 1.00 61.12 588 PRO A CA 1
ATOM 4537 C C . PRO A 1 588 ? -5.876 -6.739 7.844 1.00 61.12 588 PRO A C 1
ATOM 4539 O O . PRO A 1 588 ? -4.924 -7.439 8.164 1.00 61.12 588 PRO A O 1
ATOM 4542 N N . LEU A 1 589 ? -6.913 -6.534 8.664 1.00 79.88 589 LEU A N 1
ATOM 4543 C CA . LEU A 1 589 ? -7.184 -7.270 9.895 1.00 79.88 589 LEU A CA 1
ATOM 4544 C C . LEU A 1 589 ? -8.637 -7.743 9.854 1.00 79.88 589 LEU A C 1
ATOM 4546 O O . LEU A 1 589 ? -9.558 -7.041 10.279 1.00 79.88 589 LEU A O 1
ATOM 4550 N N . THR A 1 590 ? -8.857 -8.936 9.310 1.00 81.19 590 THR A N 1
ATOM 4551 C CA . THR A 1 590 ? -10.189 -9.540 9.236 1.00 81.19 590 THR A CA 1
ATOM 4552 C C . THR A 1 590 ? -10.703 -9.781 10.652 1.00 81.19 590 THR A C 1
ATOM 4554 O O . THR A 1 590 ? -10.032 -10.427 11.452 1.00 81.19 590 THR A O 1
ATOM 4557 N N . ARG A 1 591 ? -11.887 -9.253 10.980 1.00 87.62 591 ARG A N 1
ATOM 4558 C CA . ARG A 1 591 ? -12.527 -9.377 12.299 1.00 87.62 591 ARG A CA 1
ATOM 4559 C C . ARG A 1 591 ? -13.930 -9.930 12.165 1.00 87.62 591 ARG A C 1
ATOM 4561 O O . ARG A 1 591 ? -14.665 -9.498 11.285 1.00 87.62 591 ARG A O 1
ATOM 4568 N N . LEU A 1 592 ? -14.327 -10.792 13.099 1.00 87.69 592 LEU A N 1
ATOM 4569 C CA . LEU A 1 592 ? -15.634 -11.454 13.087 1.00 87.69 592 LEU A CA 1
ATOM 4570 C C . LEU A 1 592 ? -16.822 -10.473 13.021 1.00 87.69 592 LEU A C 1
ATOM 4572 O O . LEU A 1 592 ? -17.815 -10.758 12.363 1.00 87.69 592 LEU A O 1
ATOM 4576 N N . ASP A 1 593 ? -16.703 -9.307 13.660 1.00 82.19 593 ASP A N 1
ATOM 4577 C CA . ASP A 1 593 ? -17.736 -8.266 13.736 1.00 82.19 593 ASP A CA 1
ATOM 4578 C C . ASP A 1 593 ? -17.680 -7.227 12.598 1.00 82.19 593 ASP A C 1
ATOM 4580 O O . ASP A 1 593 ? -18.494 -6.303 12.557 1.00 82.19 593 ASP A O 1
ATOM 4584 N N . ALA A 1 594 ? -16.731 -7.367 11.669 1.00 86.12 594 ALA A N 1
ATOM 4585 C CA . ALA A 1 594 ? -16.523 -6.442 10.554 1.00 86.12 594 ALA A CA 1
ATOM 4586 C C . ALA A 1 594 ? -16.717 -7.092 9.172 1.00 86.12 594 ALA A C 1
ATOM 4588 O O . ALA A 1 594 ? -16.628 -6.398 8.159 1.00 86.12 594 ALA A O 1
ATOM 4589 N N . ILE A 1 595 ? -17.011 -8.397 9.110 1.00 90.19 595 ILE A N 1
ATOM 4590 C CA . ILE A 1 595 ? -17.192 -9.128 7.847 1.00 90.19 595 ILE A CA 1
ATOM 4591 C C . ILE A 1 595 ? -18.433 -8.601 7.120 1.00 90.19 595 ILE A C 1
ATOM 4593 O O . ILE A 1 595 ? -19.564 -8.816 7.559 1.00 90.19 595 ILE A O 1
ATOM 4597 N N . ARG A 1 596 ? -18.207 -7.920 5.991 1.00 91.06 596 ARG A N 1
ATOM 4598 C CA . ARG A 1 596 ? -19.249 -7.450 5.058 1.00 91.06 596 ARG A CA 1
ATOM 4599 C C . ARG A 1 596 ? -19.347 -8.286 3.789 1.00 91.06 596 ARG A C 1
ATOM 4601 O O . ARG A 1 596 ? -20.374 -8.214 3.115 1.00 91.06 596 ARG A O 1
ATOM 4608 N N . ASN A 1 597 ? -18.299 -9.043 3.469 1.00 92.00 597 ASN A N 1
ATOM 4609 C CA . ASN A 1 597 ? -18.357 -10.075 2.449 1.00 92.00 597 ASN A CA 1
ATOM 4610 C C . ASN A 1 597 ? -19.353 -11.145 2.922 1.00 92.00 597 ASN A C 1
ATOM 4612 O O . ASN A 1 597 ? -19.116 -11.827 3.915 1.00 92.00 597 ASN A O 1
ATOM 4616 N N . GLY A 1 598 ? -20.513 -11.194 2.275 1.00 93.88 598 GLY A N 1
ATOM 4617 C CA . GLY A 1 598 ? -21.643 -12.022 2.665 1.00 93.88 598 GLY A CA 1
ATOM 4618 C C . GLY A 1 598 ? -21.505 -13.453 2.172 1.00 93.88 598 GLY A C 1
ATOM 4619 O O . GLY A 1 598 ? -21.691 -14.378 2.957 1.00 93.88 598 GLY A O 1
ATOM 4620 N N . LEU A 1 599 ? -21.192 -13.628 0.886 1.00 97.81 599 LEU A N 1
ATOM 4621 C CA . LEU A 1 599 ? -21.006 -14.922 0.225 1.00 97.81 599 LEU A CA 1
ATOM 4622 C C . LEU A 1 599 ? -19.991 -14.784 -0.909 1.00 97.81 599 LEU A C 1
ATOM 4624 O O . LEU A 1 599 ? -19.964 -13.765 -1.605 1.00 97.81 599 LEU A O 1
ATOM 4628 N N . VAL A 1 600 ? -19.247 -15.861 -1.138 1.00 96.44 600 VAL A N 1
ATOM 4629 C CA . VAL A 1 600 ? -18.464 -16.075 -2.359 1.00 96.44 600 VAL A CA 1
ATOM 4630 C C . VAL A 1 600 ? -19.299 -16.987 -3.251 1.00 96.44 600 VAL A C 1
ATOM 4632 O O . VAL A 1 600 ? -19.775 -18.029 -2.795 1.00 96.44 600 VAL A O 1
ATOM 4635 N N . CYS A 1 601 ? -19.553 -16.587 -4.492 1.00 97.50 601 CYS A N 1
ATOM 4636 C CA . CYS A 1 601 ? -20.312 -17.405 -5.431 1.00 97.50 601 CYS A CA 1
ATOM 4637 C C . CYS A 1 601 ? -19.423 -17.812 -6.601 1.00 97.50 601 CYS A C 1
ATOM 4639 O O . CYS A 1 601 ? -18.667 -16.999 -7.112 1.00 97.50 601 CYS A O 1
ATOM 4641 N N . ILE A 1 602 ? -19.561 -19.048 -7.079 1.00 97.44 602 ILE A N 1
ATOM 4642 C CA . ILE A 1 602 ? -18.867 -19.515 -8.283 1.00 97.44 602 ILE A CA 1
ATOM 4643 C C . ILE A 1 602 ? -19.923 -19.815 -9.340 1.00 97.44 602 ILE A C 1
ATOM 4645 O O . ILE A 1 602 ? -20.707 -20.757 -9.219 1.00 97.44 602 ILE A O 1
ATOM 4649 N N . THR A 1 603 ? -19.948 -18.986 -10.378 1.00 96.81 603 THR A N 1
ATOM 4650 C CA . THR A 1 603 ? -20.782 -19.210 -11.564 1.00 96.81 603 THR A CA 1
ATOM 4651 C C . THR A 1 603 ? -20.079 -20.198 -12.482 1.00 96.81 603 THR A C 1
ATOM 4653 O O . THR A 1 603 ? -18.944 -19.969 -12.918 1.00 96.81 603 THR A O 1
ATOM 4656 N N . VAL A 1 604 ? -20.747 -21.310 -12.776 1.00 97.12 604 VAL A N 1
ATOM 4657 C CA . VAL A 1 604 ? -20.219 -22.333 -13.671 1.00 97.12 604 VAL A CA 1
ATOM 4658 C C . VAL A 1 604 ? -20.551 -21.940 -15.107 1.00 97.12 604 VAL A C 1
ATOM 4660 O O . VAL A 1 604 ? -21.698 -22.018 -15.540 1.00 97.12 604 VAL A O 1
ATOM 4663 N N . VAL A 1 605 ? -19.548 -21.465 -15.847 1.00 96.81 605 VAL A N 1
ATOM 4664 C CA . VAL A 1 605 ? -19.734 -20.895 -17.197 1.00 96.81 605 VAL A CA 1
ATOM 4665 C C . VAL A 1 605 ? -19.398 -21.913 -18.303 1.00 96.81 605 VAL A C 1
ATOM 4667 O O . VAL A 1 605 ? -19.902 -21.843 -19.425 1.00 96.81 605 VAL A O 1
ATOM 4670 N N . SER A 1 606 ? -18.582 -22.910 -17.978 1.00 95.25 606 SER A N 1
ATOM 4671 C CA . SER A 1 606 ? -18.376 -24.131 -18.761 1.00 95.25 606 SER A CA 1
ATOM 4672 C C . SER A 1 606 ? -18.441 -25.338 -17.837 1.00 95.25 606 SER A C 1
ATOM 4674 O O . SER A 1 606 ? -18.097 -25.205 -16.665 1.00 95.25 606 SER A O 1
ATOM 4676 N N . ASP A 1 607 ? -18.775 -26.511 -18.367 1.00 95.75 607 ASP A N 1
ATOM 4677 C CA . ASP A 1 607 ? -18.735 -27.760 -17.603 1.00 95.75 607 ASP A CA 1
ATOM 4678 C C . ASP A 1 607 ? -17.380 -27.952 -16.901 1.00 95.75 607 ASP A C 1
ATOM 4680 O O . ASP A 1 607 ? -16.315 -27.932 -17.528 1.00 95.75 607 ASP A O 1
ATOM 4684 N N . LEU A 1 608 ? -17.426 -28.156 -15.586 1.00 93.44 608 LEU A N 1
ATOM 4685 C CA . LEU A 1 608 ? -16.252 -28.321 -14.732 1.00 93.44 608 LEU A CA 1
ATOM 4686 C C . LEU A 1 608 ? -15.892 -29.797 -14.653 1.00 93.44 608 LEU A C 1
ATOM 4688 O O . LEU A 1 608 ? -16.261 -30.523 -13.728 1.00 93.44 608 LEU A O 1
ATOM 4692 N N . GLN A 1 609 ? -15.194 -30.245 -15.691 1.00 88.12 609 GLN A N 1
ATOM 4693 C CA . GLN A 1 609 ? -14.681 -31.604 -15.792 1.00 88.12 609 GLN A CA 1
ATOM 4694 C C . GLN A 1 609 ? -13.462 -31.793 -14.874 1.00 88.12 609 GLN A C 1
ATOM 4696 O O . GLN A 1 609 ? -12.728 -30.831 -14.623 1.00 88.12 609 GLN A O 1
ATOM 4701 N N . PRO A 1 610 ? -13.182 -33.022 -14.404 1.00 86.25 610 PRO A N 1
ATOM 4702 C CA . PRO A 1 610 ? -11.946 -33.309 -13.682 1.00 86.25 610 PRO A CA 1
ATOM 4703 C C . PRO A 1 610 ? -10.715 -32.862 -14.479 1.00 86.25 610 PRO A C 1
ATOM 4705 O O . PRO A 1 610 ? -10.716 -32.915 -15.713 1.00 86.25 610 PRO A O 1
ATOM 4708 N N . LEU A 1 611 ? -9.649 -32.475 -13.774 1.00 82.69 611 LEU A N 1
ATOM 4709 C CA . LEU A 1 611 ? -8.370 -31.999 -14.337 1.00 82.69 611 LEU A CA 1
ATOM 4710 C C . LEU A 1 611 ? -8.400 -30.602 -14.955 1.00 82.69 611 LEU A C 1
ATOM 4712 O O . LEU A 1 611 ? -7.352 -30.106 -15.362 1.00 82.69 611 LEU A O 1
ATOM 4716 N N . SER A 1 612 ? -9.563 -29.960 -15.051 1.00 85.88 612 SER A N 1
ATOM 4717 C CA . SER A 1 612 ? -9.713 -28.696 -15.779 1.00 85.88 612 SER A CA 1
ATOM 4718 C C . SER A 1 612 ? -9.386 -27.449 -14.946 1.00 85.88 612 SER A C 1
ATOM 4720 O O . SER A 1 612 ? -9.814 -26.346 -15.273 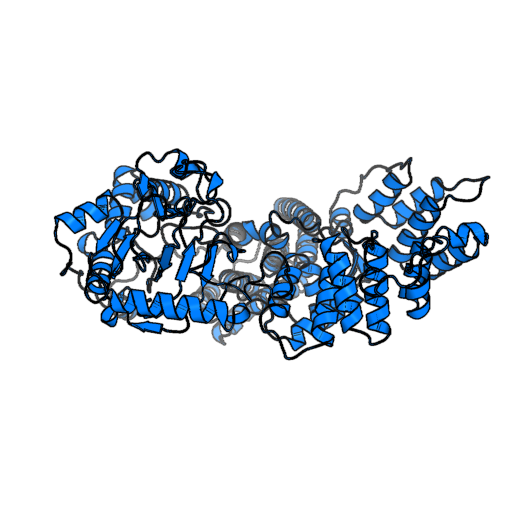1.00 85.88 612 SER A O 1
ATOM 4722 N N . GLY A 1 613 ? -8.607 -27.593 -13.870 1.00 88.50 613 GLY A N 1
ATOM 4723 C CA . GLY A 1 613 ? -8.219 -26.462 -13.027 1.00 88.50 613 GLY A CA 1
ATOM 4724 C C . GLY A 1 613 ? -9.391 -25.873 -12.240 1.00 88.50 613 GLY A C 1
ATOM 4725 O O . GLY A 1 613 ? -9.569 -24.647 -12.202 1.00 88.50 613 GLY A O 1
ATOM 4726 N N . ASN A 1 614 ? -10.246 -26.744 -11.701 1.00 91.94 614 ASN A N 1
ATOM 4727 C CA . ASN A 1 614 ? -11.421 -26.362 -10.922 1.00 91.94 614 ASN A CA 1
ATOM 4728 C C . ASN A 1 614 ? -11.016 -25.751 -9.575 1.00 91.94 614 ASN A C 1
ATOM 4730 O O . ASN A 1 614 ? -9.926 -26.001 -9.061 1.00 91.94 614 ASN A O 1
ATOM 4734 N N . THR A 1 615 ? -11.903 -24.946 -8.994 1.00 94.00 615 THR A N 1
ATOM 4735 C CA . THR A 1 615 ? -11.711 -24.458 -7.625 1.00 94.00 615 THR A CA 1
ATOM 4736 C C . THR A 1 615 ? -11.839 -25.620 -6.643 1.00 94.00 615 THR A C 1
ATOM 4738 O O . THR A 1 615 ? -12.700 -26.484 -6.800 1.00 94.00 615 THR A O 1
ATOM 4741 N N . TRP A 1 616 ? -11.007 -25.634 -5.611 1.00 94.88 616 TRP A N 1
ATOM 4742 C CA . TRP A 1 616 ? -11.117 -26.550 -4.482 1.00 94.88 616 TRP A CA 1
ATOM 4743 C C . TRP A 1 616 ? -11.521 -25.792 -3.229 1.00 94.88 616 TRP A C 1
ATOM 4745 O O . TRP A 1 616 ? -11.002 -24.710 -2.971 1.00 94.88 616 TRP A O 1
ATOM 4755 N N . LEU A 1 617 ? -12.422 -26.377 -2.446 1.00 96.81 617 LEU A N 1
ATOM 4756 C CA . LEU A 1 617 ? -12.911 -25.854 -1.175 1.00 96.81 617 LEU A CA 1
ATOM 4757 C C . LEU A 1 617 ? -12.338 -26.692 -0.030 1.00 96.81 617 LEU A C 1
ATOM 4759 O O . LEU A 1 617 ? -12.419 -27.922 -0.069 1.00 96.81 617 LEU A O 1
ATOM 4763 N N . ALA A 1 618 ? -11.809 -26.044 1.004 1.00 96.81 618 ALA A N 1
ATOM 4764 C CA . ALA A 1 618 ? -11.501 -26.689 2.275 1.00 96.81 618 ALA A CA 1
ATOM 4765 C C . ALA A 1 618 ? -12.748 -26.613 3.171 1.00 96.81 618 ALA A C 1
ATOM 4767 O O . ALA A 1 618 ? -12.954 -25.639 3.892 1.00 96.81 618 ALA A O 1
ATOM 4768 N N . VAL A 1 619 ? -13.603 -27.631 3.097 1.00 96.25 619 VAL A N 1
ATOM 4769 C CA . VAL A 1 619 ? -14.978 -27.650 3.629 1.00 96.25 619 VAL A CA 1
ATOM 4770 C C . VAL A 1 619 ? -15.033 -27.413 5.143 1.00 96.25 619 VAL A C 1
ATOM 4772 O O . VAL A 1 619 ? -15.965 -26.787 5.635 1.00 96.25 619 VAL A O 1
ATOM 4775 N N . ASP A 1 620 ? -14.025 -27.857 5.898 1.00 94.69 620 ASP A N 1
ATOM 4776 C CA . ASP A 1 620 ? -13.942 -27.623 7.346 1.00 94.69 620 ASP A CA 1
ATOM 4777 C C . ASP A 1 620 ? -13.215 -26.321 7.742 1.00 94.69 620 ASP A C 1
ATOM 4779 O O . ASP A 1 620 ? -13.069 -26.023 8.930 1.00 94.69 620 ASP A O 1
ATOM 4783 N N . SER A 1 621 ? -12.792 -25.501 6.775 1.00 96.50 621 SER A N 1
ATOM 4784 C CA . SER A 1 621 ? -12.089 -24.243 7.044 1.00 96.50 621 SER A CA 1
ATOM 4785 C C . SER A 1 621 ? -12.942 -23.135 7.673 1.00 96.50 621 SER A C 1
ATOM 4787 O O . SER A 1 621 ? -12.404 -22.476 8.567 1.00 96.50 621 SER A O 1
ATOM 4789 N N . PRO A 1 622 ? -14.241 -22.925 7.338 1.00 96.38 622 PRO A N 1
ATOM 4790 C CA . PRO A 1 622 ? -15.004 -21.826 7.932 1.00 96.38 622 PRO A CA 1
ATOM 4791 C C . PRO A 1 622 ? -15.011 -21.875 9.459 1.00 96.38 622 PRO A C 1
ATOM 4793 O O . PRO A 1 622 ? -14.773 -20.864 10.114 1.00 96.38 622 PRO A O 1
ATOM 4796 N N . GLN A 1 623 ? -15.200 -23.065 10.035 1.00 94.50 623 GLN A N 1
ATOM 4797 C CA . GLN A 1 623 ? -15.215 -23.265 11.485 1.00 94.50 623 GLN A CA 1
ATOM 4798 C C . GLN A 1 623 ? -13.874 -22.884 12.122 1.00 94.50 623 GLN A C 1
ATOM 4800 O O . GLN A 1 623 ? -13.839 -22.217 13.155 1.00 94.50 623 GLN A O 1
ATOM 4805 N N . ARG A 1 624 ? -12.763 -23.248 11.477 1.00 95.31 624 ARG A N 1
ATOM 4806 C CA . ARG A 1 624 ? -11.407 -22.936 11.947 1.00 95.31 624 ARG A CA 1
ATOM 4807 C C . ARG A 1 624 ? -11.096 -21.446 11.845 1.00 95.31 624 ARG A C 1
ATOM 4809 O O . ARG A 1 624 ? -10.530 -20.884 12.781 1.00 95.31 624 ARG A O 1
ATOM 4816 N N . VAL A 1 625 ? -11.515 -20.799 10.756 1.00 95.44 625 VAL A N 1
ATOM 4817 C CA . VAL A 1 625 ? -11.385 -19.345 10.587 1.00 95.44 625 VAL A CA 1
ATOM 4818 C C . VAL A 1 625 ? -12.206 -18.620 11.655 1.00 95.44 625 VAL A C 1
ATOM 4820 O O . VAL A 1 625 ? -11.672 -17.758 12.347 1.00 95.44 625 VAL A O 1
ATOM 4823 N N . ILE A 1 626 ? -13.472 -19.001 11.862 1.00 94.81 626 ILE A N 1
ATOM 4824 C CA . ILE A 1 626 ? -14.341 -18.418 12.900 1.00 94.81 626 ILE A CA 1
ATOM 4825 C C . ILE A 1 626 ? -13.718 -18.593 14.286 1.00 94.81 626 ILE A C 1
ATOM 4827 O O . ILE A 1 626 ? -13.653 -17.631 15.051 1.00 94.81 626 ILE A O 1
ATOM 4831 N N . HIS A 1 627 ? -13.216 -19.791 14.594 1.00 92.50 627 HIS A N 1
ATOM 4832 C CA . HIS A 1 627 ? -12.521 -20.071 15.846 1.00 92.50 627 HIS A CA 1
ATOM 4833 C C . HIS A 1 627 ? -11.324 -19.134 16.047 1.00 92.50 627 HIS A C 1
ATOM 4835 O O . HIS A 1 627 ? -11.172 -18.542 17.118 1.00 92.50 627 HIS A O 1
ATOM 4841 N N . GLU A 1 628 ? -10.471 -18.968 15.037 1.00 93.06 628 GLU A N 1
ATOM 4842 C CA . GLU A 1 628 ? -9.304 -18.093 15.141 1.00 93.06 628 GLU A CA 1
ATOM 4843 C C . GLU A 1 628 ? -9.699 -16.618 15.315 1.00 93.06 628 GLU A C 1
ATOM 4845 O O . GLU A 1 628 ? -9.182 -15.947 16.214 1.00 93.06 628 GLU A O 1
ATOM 4850 N N . LEU A 1 629 ? -10.667 -16.133 14.532 1.00 91.44 629 LEU A N 1
ATOM 4851 C CA . LEU A 1 629 ? -11.200 -14.771 14.636 1.00 91.44 629 LEU A CA 1
ATOM 4852 C C . LEU A 1 629 ? -11.832 -14.498 16.009 1.00 91.44 629 LEU A C 1
ATOM 4854 O O . LEU A 1 629 ? -11.645 -13.421 16.577 1.00 91.44 629 LEU A O 1
ATOM 4858 N N . ALA A 1 630 ? -12.539 -15.476 16.578 1.00 89.69 630 ALA A N 1
ATOM 4859 C CA . ALA A 1 630 ? -13.147 -15.362 17.901 1.00 89.69 630 ALA A CA 1
ATOM 4860 C C . ALA A 1 630 ? -12.098 -15.193 19.014 1.00 89.69 630 ALA A C 1
ATOM 4862 O O . ALA A 1 630 ? -12.329 -14.456 19.976 1.00 89.69 630 ALA A O 1
ATOM 4863 N N . HIS A 1 631 ? -10.937 -15.840 18.875 1.00 87.19 631 HIS A N 1
ATOM 4864 C CA . HIS A 1 631 ? -9.824 -15.737 19.822 1.00 87.19 631 HIS A CA 1
ATOM 4865 C C . HIS A 1 631 ? -8.944 -14.502 19.589 1.00 87.19 631 HIS A C 1
ATOM 4867 O O . HIS A 1 631 ? -8.242 -14.069 20.507 1.00 87.19 631 HIS A O 1
ATOM 4873 N N . LYS A 1 632 ? -9.010 -13.903 18.394 1.00 87.00 632 LYS A N 1
ATOM 4874 C CA . LYS A 1 632 ? -8.243 -12.717 17.988 1.00 87.00 632 LYS A CA 1
ATOM 4875 C C . LYS A 1 632 ? -9.176 -11.554 17.601 1.00 87.00 632 LYS A C 1
ATOM 4877 O O . LYS A 1 632 ? -9.238 -11.168 16.438 1.00 87.00 632 LYS A O 1
ATOM 4882 N N . PRO A 1 633 ? -9.860 -10.919 18.572 1.00 79.62 633 PRO A N 1
ATOM 4883 C CA . PRO A 1 633 ? -10.808 -9.824 18.318 1.00 79.62 633 PRO A CA 1
ATOM 4884 C C . PRO A 1 633 ? -10.175 -8.562 17.710 1.00 79.62 633 PRO A C 1
ATOM 4886 O O . PRO A 1 633 ? -10.884 -7.745 17.132 1.00 79.62 633 PRO A O 1
ATOM 4889 N N . GLY A 1 634 ? -8.851 -8.395 17.830 1.00 74.56 634 GLY A N 1
ATOM 4890 C CA . GLY A 1 634 ? -8.103 -7.346 17.123 1.00 74.56 634 GLY A CA 1
ATOM 4891 C C . GLY A 1 634 ? -8.009 -7.570 15.609 1.00 74.56 634 GLY A C 1
ATOM 4892 O O . GLY A 1 634 ? -7.668 -6.642 14.885 1.00 74.56 634 GLY A O 1
ATOM 4893 N N . GLY A 1 635 ? -8.368 -8.767 15.146 1.00 83.81 635 GLY A N 1
ATOM 4894 C CA . GLY A 1 635 ? -8.352 -9.198 13.759 1.00 83.81 635 GLY A CA 1
ATOM 4895 C C . GLY A 1 635 ? -7.183 -10.122 13.428 1.00 83.81 635 GLY A C 1
ATOM 4896 O O . GLY A 1 635 ? -6.241 -10.279 14.208 1.00 83.81 635 GLY A O 1
ATOM 4897 N N . VAL A 1 636 ? -7.285 -10.766 12.270 1.00 82.19 636 VAL A N 1
ATOM 4898 C CA . VAL A 1 636 ? -6.279 -11.669 11.703 1.00 82.19 636 VAL A CA 1
ATOM 4899 C C . VAL A 1 636 ? -5.966 -11.203 10.291 1.00 82.19 636 VAL A C 1
ATOM 4901 O O . VAL A 1 636 ? -6.882 -10.936 9.513 1.00 82.19 636 VAL A O 1
ATOM 4904 N N . ASP A 1 637 ? -4.683 -11.090 9.967 1.00 82.56 637 ASP A N 1
ATOM 4905 C CA . ASP A 1 637 ? -4.241 -10.777 8.612 1.00 82.56 637 ASP A CA 1
ATOM 4906 C C . ASP A 1 637 ? -4.373 -12.030 7.737 1.00 82.56 637 ASP A C 1
ATOM 4908 O O . ASP A 1 637 ? -3.573 -12.956 7.850 1.00 82.56 637 ASP A O 1
ATOM 4912 N N . PHE A 1 638 ? -5.409 -12.056 6.897 1.00 80.19 638 PHE A N 1
ATOM 4913 C CA . PHE A 1 638 ? -5.575 -13.049 5.831 1.00 80.19 638 PHE A CA 1
ATOM 4914 C C . PHE A 1 638 ? -5.184 -12.506 4.450 1.00 80.19 638 PHE A C 1
ATOM 4916 O O . PHE A 1 638 ? -5.188 -13.264 3.482 1.00 80.19 638 PHE A O 1
ATOM 4923 N N . ALA A 1 639 ? -4.847 -11.217 4.348 1.00 71.75 639 ALA A N 1
ATOM 4924 C CA . ALA A 1 639 ? -4.472 -10.576 3.093 1.00 71.75 639 ALA A CA 1
ATOM 4925 C C . ALA A 1 639 ? -3.035 -10.951 2.701 1.00 71.75 639 ALA A C 1
ATOM 4927 O O . ALA A 1 639 ? -2.794 -11.404 1.581 1.00 71.75 639 ALA A O 1
ATOM 4928 N N . ASN A 1 640 ? -2.100 -10.854 3.651 1.00 65.50 640 ASN A N 1
ATOM 4929 C CA . ASN A 1 640 ? -0.693 -11.205 3.435 1.00 65.50 640 ASN A CA 1
ATOM 4930 C C . ASN A 1 640 ? -0.390 -12.636 3.874 1.00 65.50 640 ASN A C 1
ATOM 4932 O O . ASN A 1 640 ? 0.370 -13.356 3.227 1.00 65.50 640 ASN A O 1
ATOM 4936 N N . ASN A 1 641 ? -1.019 -13.079 4.962 1.00 70.12 641 ASN A N 1
ATOM 4937 C CA . ASN A 1 641 ? -0.917 -14.449 5.438 1.00 70.12 641 ASN A CA 1
ATOM 4938 C C . ASN A 1 641 ? -2.199 -15.199 5.077 1.00 70.12 641 ASN A C 1
ATOM 4940 O O . ASN A 1 641 ? -3.088 -15.349 5.912 1.00 70.12 641 ASN A O 1
ATOM 4944 N N . ARG A 1 642 ? -2.274 -15.682 3.827 1.00 73.69 642 ARG A N 1
ATOM 4945 C CA . ARG A 1 642 ? -3.456 -16.288 3.167 1.00 73.69 642 ARG A CA 1
ATOM 4946 C C . ARG A 1 642 ? -4.100 -17.496 3.878 1.00 73.69 642 ARG A C 1
ATOM 4948 O O . ARG A 1 642 ? -4.981 -18.150 3.336 1.00 73.69 642 ARG A O 1
ATOM 4955 N N . GLY A 1 643 ? -3.689 -17.806 5.105 1.00 73.06 643 GLY A N 1
ATOM 4956 C CA . GLY A 1 643 ? -4.358 -18.762 5.975 1.00 73.06 643 GLY A CA 1
ATOM 4957 C C . GLY A 1 643 ? -3.888 -20.194 5.777 1.00 73.06 643 GLY A C 1
ATOM 4958 O O . GLY A 1 643 ? -4.581 -21.124 6.180 1.00 73.06 643 GLY A O 1
ATOM 4959 N N . THR A 1 644 ? -2.699 -20.405 5.207 1.00 82.81 644 THR A N 1
ATOM 4960 C CA . THR A 1 644 ? -2.146 -21.749 4.979 1.00 82.81 644 THR A CA 1
ATOM 4961 C C . THR A 1 644 ? -2.009 -22.555 6.281 1.00 82.81 644 THR A C 1
ATOM 4963 O O . THR A 1 644 ? -2.095 -23.782 6.284 1.00 82.81 644 THR A O 1
ATOM 4966 N N . HIS A 1 645 ? -1.824 -21.898 7.434 1.00 87.94 645 HIS A N 1
ATOM 4967 C CA . HIS A 1 645 ? -1.823 -22.569 8.742 1.00 87.94 645 HIS A CA 1
ATOM 4968 C C . HIS A 1 645 ? -3.193 -23.140 9.135 1.00 87.94 645 HIS A C 1
ATOM 4970 O O . HIS A 1 645 ? -3.238 -24.077 9.931 1.00 87.94 645 HIS A O 1
ATOM 4976 N N . ILE A 1 646 ? -4.285 -22.612 8.576 1.00 92.38 646 ILE A N 1
ATOM 4977 C CA . ILE A 1 646 ? -5.645 -23.134 8.744 1.00 92.38 646 ILE A CA 1
ATOM 4978 C C . ILE A 1 646 ? -5.868 -24.318 7.812 1.00 92.38 646 ILE A C 1
ATOM 4980 O O . ILE A 1 646 ? -6.321 -25.372 8.262 1.00 92.38 646 ILE A O 1
ATOM 4984 N N . THR A 1 647 ? -5.521 -24.185 6.530 1.00 92.56 647 THR A N 1
ATOM 4985 C CA . THR A 1 647 ? -5.724 -25.263 5.551 1.00 92.56 647 THR A CA 1
ATOM 4986 C C . THR A 1 647 ? -4.904 -26.501 5.880 1.00 92.56 647 THR A C 1
ATOM 4988 O O . THR A 1 647 ? -5.424 -27.601 5.742 1.00 92.56 647 THR A O 1
ATOM 4991 N N . LYS A 1 648 ? -3.696 -26.357 6.448 1.00 91.12 648 LYS A N 1
ATOM 4992 C CA . LYS A 1 648 ? -2.894 -27.474 6.999 1.00 91.12 648 LYS A CA 1
ATOM 4993 C C . LYS A 1 648 ? -3.604 -28.300 8.072 1.00 91.12 648 LYS A C 1
ATOM 4995 O O . LYS A 1 648 ? -3.218 -29.439 8.309 1.00 91.12 648 LYS A O 1
ATOM 5000 N N . GLN A 1 649 ? -4.596 -27.725 8.742 1.00 92.44 649 GLN A N 1
ATOM 5001 C CA . GLN A 1 649 ? -5.391 -28.425 9.746 1.00 92.44 649 GLN A CA 1
ATOM 5002 C C . GLN A 1 649 ? -6.686 -28.992 9.158 1.00 92.44 649 GLN A C 1
ATOM 5004 O O . GLN A 1 649 ? -7.362 -29.758 9.840 1.00 92.44 649 GLN A O 1
ATOM 5009 N N . CYS A 1 650 ? -7.043 -28.604 7.931 1.00 93.50 650 CYS A N 1
ATOM 5010 C CA . CYS A 1 650 ? -8.245 -29.069 7.260 1.00 93.50 650 CYS A CA 1
ATOM 5011 C C . CYS A 1 650 ? -8.077 -30.509 6.769 1.00 93.50 650 CYS A C 1
ATOM 5013 O O . CYS A 1 650 ? -6.989 -30.924 6.369 1.00 93.50 650 CYS A O 1
ATOM 5015 N N . ALA A 1 651 ? -9.174 -31.262 6.787 1.00 92.75 651 ALA A N 1
ATOM 5016 C CA . ALA A 1 651 ? -9.197 -32.663 6.361 1.00 92.75 651 ALA A CA 1
ATOM 5017 C C . ALA A 1 651 ? -10.203 -32.932 5.236 1.00 92.75 651 ALA A C 1
ATOM 5019 O O . ALA A 1 651 ? -10.141 -33.979 4.590 1.00 92.75 651 ALA A O 1
ATOM 5020 N N . ARG A 1 652 ? -11.147 -32.014 4.997 1.00 94.44 652 ARG A N 1
ATOM 5021 C CA . ARG A 1 652 ? -12.234 -32.204 4.035 1.00 94.44 652 ARG A CA 1
ATOM 5022 C C . ARG A 1 652 ? -12.036 -31.258 2.862 1.00 94.44 652 ARG A C 1
ATOM 5024 O O . ARG A 1 652 ? -12.273 -30.062 2.982 1.00 94.44 652 ARG A O 1
ATOM 5031 N N . PHE A 1 653 ? -11.641 -31.805 1.719 1.00 94.06 653 PHE A N 1
ATOM 5032 C CA . PHE A 1 653 ? -11.430 -31.040 0.493 1.00 94.06 653 PHE A CA 1
ATOM 5033 C C . PHE A 1 653 ? -12.447 -31.447 -0.572 1.00 94.06 653 PHE A C 1
ATOM 5035 O O . PHE A 1 653 ? -12.709 -32.635 -0.767 1.00 94.06 653 PHE A O 1
ATOM 5042 N N . HIS A 1 654 ? -13.030 -30.462 -1.250 1.00 94.50 654 HIS A N 1
ATOM 5043 C CA . HIS A 1 654 ? -14.039 -30.667 -2.284 1.00 94.50 654 HIS A CA 1
ATOM 5044 C C . HIS A 1 654 ? -13.657 -29.919 -3.558 1.00 94.50 654 HIS A C 1
ATOM 5046 O O . HIS A 1 654 ? -13.513 -28.701 -3.548 1.00 94.50 654 HIS A O 1
ATOM 5052 N N . GLU A 1 655 ? -13.517 -30.648 -4.660 1.00 94.69 655 GLU A N 1
ATOM 5053 C CA . GLU A 1 655 ? -13.373 -30.060 -5.990 1.00 94.69 655 GLU A CA 1
ATOM 5054 C C . GLU A 1 655 ? -14.744 -29.596 -6.497 1.00 94.69 655 GLU A C 1
ATOM 5056 O O . GLU A 1 655 ? -15.675 -30.400 -6.582 1.00 94.69 655 GLU A O 1
ATOM 5061 N N . VAL A 1 656 ? -14.849 -28.321 -6.866 1.00 95.19 656 VAL A N 1
ATOM 5062 C CA . VAL A 1 656 ? -16.043 -27.723 -7.474 1.00 95.19 656 VAL A CA 1
ATOM 5063 C C . VAL A 1 656 ? -16.279 -28.358 -8.847 1.00 95.19 656 VAL A C 1
ATOM 5065 O O . VAL A 1 656 ? -15.417 -28.300 -9.724 1.00 95.19 656 VAL A O 1
ATOM 5068 N N . LYS A 1 657 ? -17.451 -28.970 -9.037 1.00 94.00 657 LYS A N 1
ATOM 5069 C CA . LYS A 1 657 ? -17.858 -29.685 -10.257 1.00 94.00 657 LYS A CA 1
ATOM 5070 C C . LYS A 1 657 ? -19.276 -29.290 -10.632 1.00 94.00 657 LYS A C 1
ATOM 5072 O O . LYS A 1 657 ? -20.103 -29.063 -9.765 1.00 94.00 657 LYS A O 1
ATOM 5077 N N . GLY A 1 658 ? -19.591 -29.258 -11.916 1.00 94.56 658 GLY A N 1
ATOM 5078 C CA . GLY A 1 658 ? -20.930 -28.876 -12.350 1.00 94.56 658 GLY A CA 1
ATOM 5079 C C . GLY A 1 658 ? -21.011 -28.666 -13.846 1.00 94.56 658 GLY A C 1
ATOM 5080 O O . GLY A 1 658 ? -20.019 -28.828 -14.566 1.00 94.56 658 GLY A O 1
ATOM 5081 N N . LYS A 1 659 ? -22.204 -28.308 -14.303 1.00 97.25 659 LYS A N 1
ATOM 5082 C CA . LYS A 1 659 ? -22.502 -27.977 -15.693 1.00 97.25 659 LYS A CA 1
ATOM 5083 C C . LYS A 1 659 ? -22.645 -26.471 -15.858 1.00 97.25 659 LYS A C 1
ATOM 5085 O O . LYS A 1 659 ? -22.937 -25.750 -14.904 1.00 97.25 659 LYS A O 1
ATOM 5090 N N . ALA A 1 660 ? -22.446 -25.993 -17.082 1.00 97.69 660 ALA A N 1
ATOM 5091 C CA . ALA A 1 660 ? -22.721 -24.598 -17.405 1.00 97.69 660 ALA A CA 1
ATOM 5092 C C . ALA A 1 660 ? -24.152 -24.206 -16.975 1.00 97.69 660 ALA A C 1
ATOM 5094 O O . ALA A 1 660 ? -25.106 -24.906 -17.311 1.00 97.69 660 ALA A O 1
ATOM 5095 N N . GLY A 1 661 ? -24.290 -23.095 -16.247 1.00 97.12 661 GLY A N 1
ATOM 5096 C CA . GLY A 1 661 ? -25.560 -22.637 -15.667 1.00 97.12 661 GLY A CA 1
ATOM 5097 C C . GLY A 1 661 ? -25.730 -22.939 -14.173 1.00 97.12 661 GLY A C 1
ATOM 5098 O O . GLY A 1 661 ? -26.637 -22.389 -13.544 1.00 97.12 661 GLY A O 1
ATOM 5099 N N . ASP A 1 662 ? -24.866 -23.762 -13.575 1.00 98.44 662 ASP A N 1
ATOM 5100 C CA . ASP A 1 662 ? -24.885 -24.024 -12.132 1.00 98.44 662 ASP A CA 1
ATOM 5101 C C . ASP A 1 662 ? -24.261 -22.863 -11.334 1.00 98.44 662 ASP A C 1
ATOM 5103 O O . ASP A 1 662 ? -23.376 -22.142 -11.811 1.00 98.44 662 ASP A O 1
ATOM 5107 N N . LEU A 1 663 ? -24.704 -22.695 -10.086 1.00 98.06 663 LEU A N 1
ATOM 5108 C CA . LEU A 1 663 ? -24.166 -21.707 -9.150 1.00 98.06 663 LEU A CA 1
ATOM 5109 C C . LEU A 1 663 ? -23.756 -22.383 -7.845 1.00 98.06 663 LEU A C 1
ATOM 5111 O O . LEU A 1 663 ? -24.593 -22.929 -7.129 1.00 98.06 663 LEU A O 1
ATOM 5115 N N . TYR A 1 664 ? -22.480 -22.281 -7.498 1.00 98.25 664 TYR A N 1
ATOM 5116 C CA . TYR A 1 664 ? -22.020 -22.567 -6.146 1.00 98.25 664 TYR A CA 1
ATOM 5117 C C . TYR A 1 664 ? -22.175 -21.319 -5.287 1.00 98.25 664 TYR A C 1
ATOM 5119 O O . TYR A 1 664 ? -21.773 -20.231 -5.695 1.00 98.25 664 TYR A O 1
ATOM 5127 N N . ILE A 1 665 ? -22.716 -21.488 -4.087 1.00 98.31 665 ILE A N 1
ATOM 5128 C CA . ILE A 1 665 ? -22.824 -20.442 -3.073 1.00 98.31 665 ILE A CA 1
ATOM 5129 C C . ILE A 1 665 ? -22.047 -20.923 -1.855 1.00 98.31 665 ILE A C 1
ATOM 5131 O O . ILE A 1 665 ? -22.428 -21.922 -1.244 1.00 98.31 665 ILE A O 1
ATOM 5135 N N . THR A 1 666 ? -20.964 -20.240 -1.496 1.00 98.31 666 THR A N 1
ATOM 5136 C CA . THR A 1 666 ? -20.089 -20.646 -0.395 1.00 98.31 666 THR A CA 1
ATOM 5137 C C . THR A 1 666 ? -20.065 -19.608 0.722 1.00 98.31 666 THR A C 1
ATOM 5139 O O . THR A 1 666 ? -20.235 -18.403 0.521 1.00 98.31 666 THR A O 1
ATOM 5142 N N . HIS A 1 667 ? -19.814 -20.096 1.930 1.00 98.00 667 HIS A N 1
ATOM 5143 C CA . HIS A 1 667 ? -19.578 -19.297 3.118 1.00 98.00 667 HIS A CA 1
ATOM 5144 C C . HIS A 1 667 ? -18.420 -18.313 2.860 1.00 98.00 667 HIS A C 1
ATOM 5146 O O . HIS A 1 667 ? -17.419 -18.706 2.259 1.00 98.00 667 HIS A O 1
ATOM 5152 N N . PRO A 1 668 ? -18.493 -17.058 3.337 1.00 96.44 668 PRO A N 1
ATOM 5153 C CA . PRO A 1 668 ? -17.488 -16.031 3.028 1.00 96.44 668 PRO A CA 1
ATOM 5154 C C . PRO A 1 668 ? -16.108 -16.333 3.630 1.00 96.44 668 PRO A C 1
ATOM 5156 O O . PRO A 1 668 ? -15.095 -15.822 3.177 1.00 96.44 668 PRO A O 1
ATOM 5159 N N . LEU A 1 669 ? -16.073 -17.186 4.657 1.00 96.50 669 LEU A N 1
ATOM 5160 C CA . LEU A 1 669 ? -14.847 -17.673 5.301 1.00 96.50 669 LEU A CA 1
ATOM 5161 C C . LEU A 1 669 ? -14.384 -19.049 4.783 1.00 96.50 669 LEU A C 1
ATOM 5163 O O . LEU A 1 669 ? -13.600 -19.717 5.452 1.00 96.50 669 LEU A O 1
ATOM 5167 N N . MET A 1 670 ? -14.908 -19.507 3.642 1.00 97.44 670 MET A N 1
ATOM 5168 C CA . MET A 1 670 ? -14.466 -20.740 2.990 1.00 97.44 670 MET A CA 1
ATOM 5169 C C . MET A 1 670 ? -13.094 -20.522 2.348 1.00 97.44 670 MET A C 1
ATOM 5171 O O . MET A 1 670 ? -12.974 -19.807 1.351 1.00 97.44 670 MET A O 1
ATOM 5175 N N . MET A 1 671 ? -12.066 -21.165 2.902 1.00 95.88 671 MET A N 1
ATOM 5176 C CA . MET A 1 671 ? -10.761 -21.239 2.254 1.00 95.88 671 MET A CA 1
ATOM 5177 C C . MET A 1 671 ? -10.901 -22.032 0.960 1.00 95.88 671 MET A C 1
ATOM 5179 O O . MET A 1 671 ? -11.380 -23.172 0.959 1.00 95.88 671 MET A O 1
ATOM 5183 N N . HIS A 1 672 ? -10.461 -21.436 -0.137 1.00 95.25 672 HIS A N 1
ATOM 5184 C CA . HIS A 1 672 ? -10.513 -22.046 -1.450 1.00 95.25 672 HIS A CA 1
ATOM 5185 C C . HIS A 1 672 ? -9.226 -21.789 -2.234 1.00 95.25 672 HIS A C 1
ATOM 5187 O O . HIS A 1 672 ? -8.440 -20.899 -1.914 1.00 95.25 672 HIS A O 1
ATOM 5193 N N . SER A 1 673 ? -8.970 -22.632 -3.229 1.00 91.62 673 SER A N 1
ATOM 5194 C CA . SER A 1 673 ? -7.767 -22.570 -4.055 1.00 91.62 673 SER A CA 1
ATOM 5195 C C . SER A 1 673 ? -8.101 -22.870 -5.502 1.00 91.62 673 SER A C 1
ATOM 5197 O O . SER A 1 673 ? -8.959 -23.702 -5.799 1.00 91.62 673 SER A O 1
ATOM 5199 N N . SER A 1 674 ? -7.367 -22.241 -6.414 1.00 85.12 674 SER A N 1
ATOM 5200 C CA . SER A 1 674 ? -7.287 -22.734 -7.785 1.00 85.12 674 SER A CA 1
ATOM 5201 C C . SER A 1 674 ? -6.435 -24.008 -7.837 1.00 85.12 674 SER A C 1
ATOM 5203 O O . SER A 1 674 ? -5.599 -24.234 -6.956 1.00 85.12 674 SER A O 1
ATOM 5205 N N . SER A 1 675 ? -6.648 -24.845 -8.852 1.00 83.75 675 SER A N 1
ATOM 5206 C CA . SER A 1 675 ? -5.732 -25.935 -9.190 1.00 83.75 675 SER A CA 1
ATOM 5207 C C . SER A 1 675 ? -5.176 -25.759 -10.608 1.00 83.75 675 SER A C 1
ATOM 5209 O O . SER A 1 675 ? -5.842 -25.141 -11.450 1.00 83.75 675 SER A O 1
ATOM 5211 N N . PRO A 1 676 ? -3.998 -26.337 -10.902 1.00 82.44 676 PRO A N 1
ATOM 5212 C CA . PRO A 1 676 ? -3.495 -26.477 -12.262 1.00 82.44 676 PRO A CA 1
ATOM 5213 C C . PRO A 1 676 ? -4.536 -27.096 -13.197 1.00 82.44 676 PRO A C 1
ATOM 5215 O O . PRO A 1 676 ? -5.293 -27.996 -12.807 1.00 82.44 676 PRO A O 1
ATOM 5218 N N . ASN A 1 677 ? -4.571 -26.618 -14.438 1.00 86.44 677 ASN A N 1
ATOM 5219 C CA . ASN A 1 677 ? -5.370 -27.215 -15.499 1.00 86.44 677 ASN A CA 1
ATOM 5220 C C . ASN A 1 677 ? -4.498 -28.166 -16.325 1.00 86.44 677 ASN A C 1
ATOM 5222 O O . ASN A 1 677 ? -3.816 -27.753 -17.259 1.00 86.44 677 ASN A O 1
ATOM 5226 N N . ALA A 1 678 ? -4.555 -29.453 -15.991 1.00 83.00 678 ALA A N 1
ATOM 5227 C CA . ALA A 1 678 ? -3.817 -30.506 -16.686 1.00 83.00 678 ALA A CA 1
ATOM 5228 C C . ALA A 1 678 ? -4.590 -31.111 -17.872 1.00 83.00 678 ALA A C 1
ATOM 5230 O O . ALA A 1 678 ? -4.158 -32.087 -18.480 1.00 83.00 678 ALA A O 1
ATOM 5231 N N . SER A 1 679 ? -5.778 -30.584 -18.179 1.00 84.31 679 SER A N 1
ATOM 5232 C CA . SER A 1 679 ? -6.727 -31.263 -19.061 1.00 84.31 679 SER A CA 1
ATOM 5233 C C . SER A 1 679 ? -6.596 -30.953 -20.550 1.00 84.31 679 SER A C 1
ATOM 5235 O O . SER A 1 679 ? -7.238 -31.627 -21.357 1.00 84.31 679 SER A O 1
ATOM 5237 N N . GLY A 1 680 ? -5.864 -29.899 -20.917 1.00 80.06 680 GLY A N 1
ATOM 5238 C CA . GLY A 1 680 ? -5.861 -29.359 -22.282 1.00 80.06 680 GLY A CA 1
ATOM 5239 C C . GLY A 1 680 ? -7.138 -28.606 -22.672 1.00 80.06 680 GLY A C 1
ATOM 5240 O O . GLY A 1 680 ? -7.226 -28.107 -23.789 1.00 80.06 680 GLY A O 1
ATOM 5241 N N . ARG A 1 681 ? -8.137 -28.511 -21.781 1.00 87.88 681 ARG A N 1
ATOM 5242 C CA . ARG A 1 681 ? -9.432 -27.871 -22.054 1.00 87.88 681 ARG A CA 1
ATOM 5243 C C . ARG A 1 681 ? -9.521 -26.513 -21.355 1.00 87.88 681 ARG A C 1
ATOM 5245 O O . ARG A 1 681 ? -9.308 -26.471 -20.143 1.00 87.88 681 ARG A O 1
ATOM 5252 N N . PRO A 1 682 ? -9.880 -25.424 -22.053 1.00 91.88 682 PRO A N 1
ATOM 5253 C CA . PRO A 1 682 ? -10.147 -24.138 -21.420 1.00 91.88 682 PRO A CA 1
ATOM 5254 C C . PRO A 1 682 ? -11.297 -24.241 -20.419 1.00 91.88 682 PRO A C 1
ATOM 5256 O O . PRO A 1 682 ? -12.351 -24.798 -20.736 1.00 91.88 682 PRO A O 1
ATOM 5259 N N . ARG A 1 683 ? -11.113 -23.675 -19.225 1.00 93.00 683 ARG A N 1
ATOM 5260 C CA . ARG A 1 683 ? -12.125 -23.695 -18.167 1.00 93.00 683 ARG A CA 1
ATOM 5261 C C . ARG A 1 683 ? -12.579 -22.289 -17.819 1.00 93.00 683 ARG A C 1
ATOM 5263 O O . ARG A 1 683 ? -11.785 -21.463 -17.366 1.00 93.00 683 ARG A O 1
ATOM 5270 N N . TRP A 1 684 ? -13.879 -22.059 -17.948 1.00 95.44 684 TRP A N 1
ATOM 5271 C CA . TRP A 1 684 ? -14.535 -20.782 -17.701 1.00 95.44 684 TRP A CA 1
ATOM 5272 C C . TRP A 1 684 ? -15.354 -20.821 -16.414 1.00 95.44 684 TRP A C 1
ATOM 5274 O O . TRP A 1 684 ? -16.243 -21.658 -16.247 1.00 95.44 684 TRP A O 1
ATOM 5284 N N . MET A 1 685 ? -15.078 -19.880 -15.517 1.00 95.88 685 MET A N 1
ATOM 5285 C CA . MET A 1 685 ? -15.884 -19.624 -14.322 1.00 95.88 685 MET A CA 1
ATOM 5286 C C . MET A 1 685 ? -15.980 -18.121 -14.090 1.00 95.88 685 MET A C 1
ATOM 5288 O O . MET A 1 685 ? -15.119 -17.376 -14.543 1.00 95.88 685 MET A O 1
ATOM 5292 N N . GLY A 1 686 ? -16.981 -17.677 -13.346 1.00 94.62 686 GLY A N 1
ATOM 5293 C CA . GLY A 1 686 ? -16.956 -16.372 -12.686 1.00 94.62 686 GLY A CA 1
ATOM 5294 C C . GLY A 1 686 ? -16.946 -16.567 -11.175 1.00 94.62 686 GLY A C 1
ATOM 5295 O O . GLY A 1 686 ? -17.516 -17.542 -10.689 1.00 94.62 686 GLY A O 1
ATOM 5296 N N . ASN A 1 687 ? -16.335 -15.638 -10.443 1.00 93.56 687 ASN A N 1
ATOM 5297 C CA . ASN A 1 687 ? -16.331 -15.631 -8.979 1.00 93.56 687 ASN A CA 1
ATOM 5298 C C . ASN A 1 687 ? -17.023 -14.368 -8.430 1.00 93.56 687 ASN A C 1
ATOM 5300 O O . ASN A 1 687 ? -16.347 -13.471 -7.922 1.00 93.56 687 ASN A O 1
ATOM 5304 N N . PRO A 1 688 ? -18.338 -14.180 -8.657 1.00 94.38 688 PRO A N 1
ATOM 5305 C CA . PRO A 1 688 ? -19.012 -12.994 -8.161 1.00 94.38 688 PRO A CA 1
ATOM 5306 C C . PRO A 1 688 ? -19.213 -13.023 -6.639 1.00 94.38 688 PRO A C 1
ATOM 5308 O O . PRO A 1 688 ? -19.579 -14.033 -6.042 1.00 94.38 688 PRO A O 1
ATOM 5311 N N . MET A 1 689 ? -19.054 -11.855 -6.024 1.00 94.69 689 MET A N 1
ATOM 5312 C CA . MET A 1 689 ? -19.189 -11.665 -4.580 1.00 94.69 689 MET A CA 1
ATOM 5313 C C . MET A 1 689 ? -20.559 -11.088 -4.218 1.00 94.69 689 MET A C 1
ATOM 5315 O O . MET A 1 689 ? -21.135 -10.284 -4.963 1.00 94.69 689 MET A O 1
ATOM 5319 N N . VAL A 1 690 ? -21.074 -11.445 -3.041 1.00 97.25 690 VAL A N 1
ATOM 5320 C CA . VAL A 1 690 ? -22.296 -10.856 -2.475 1.00 97.25 690 VAL A CA 1
ATOM 5321 C C . VAL A 1 690 ? -21.946 -10.113 -1.197 1.00 97.25 690 VAL A C 1
ATOM 5323 O O . VAL A 1 690 ? -21.545 -10.720 -0.212 1.00 97.25 690 VAL A O 1
ATOM 5326 N N . TYR A 1 691 ? -22.140 -8.797 -1.189 1.00 96.56 691 TYR A N 1
ATOM 5327 C CA . TYR A 1 691 ? -21.861 -7.931 -0.050 1.00 96.56 691 TYR A CA 1
ATOM 5328 C C . TYR A 1 691 ? -23.127 -7.578 0.717 1.00 96.56 691 TYR A C 1
ATOM 5330 O O . TYR A 1 691 ? -24.214 -7.448 0.146 1.00 96.56 691 TYR A O 1
ATOM 5338 N N . LEU A 1 692 ? -22.967 -7.358 2.017 1.00 95.44 692 LEU A N 1
ATOM 5339 C CA . LEU A 1 692 ? -24.034 -6.938 2.914 1.00 95.44 692 LEU A CA 1
ATOM 5340 C C . LEU A 1 692 ? -24.054 -5.424 3.137 1.00 95.44 692 LEU A C 1
ATOM 5342 O O . LEU A 1 692 ? -23.019 -4.752 3.155 1.00 95.44 692 LEU A O 1
ATOM 5346 N N . GLU A 1 693 ? -25.245 -4.900 3.422 1.00 90.56 693 GLU A N 1
ATOM 5347 C CA . GLU A 1 693 ? -25.436 -3.510 3.857 1.00 90.56 693 GLU A CA 1
ATOM 5348 C C . GLU A 1 693 ? -24.744 -3.229 5.198 1.00 90.56 693 GLU A C 1
ATOM 5350 O O . GLU A 1 693 ? -24.216 -2.140 5.459 1.00 90.56 693 GLU A O 1
ATOM 5355 N N . ARG A 1 694 ? -24.704 -4.239 6.070 1.00 88.12 694 ARG A N 1
ATOM 5356 C CA . ARG A 1 694 ? -24.076 -4.189 7.394 1.00 88.12 694 ARG A CA 1
ATOM 5357 C C . ARG A 1 694 ? -23.306 -5.482 7.666 1.00 88.12 694 ARG A C 1
ATOM 5359 O O . ARG A 1 694 ? -23.706 -6.515 7.134 1.00 88.12 694 ARG A O 1
ATOM 5366 N N . PRO A 1 695 ? -22.244 -5.442 8.490 1.00 91.31 695 PRO A N 1
ATOM 5367 C CA . PRO A 1 695 ? -21.506 -6.646 8.847 1.00 91.31 695 PRO A CA 1
ATOM 5368 C C . PRO A 1 695 ? -22.393 -7.709 9.501 1.00 91.31 695 PRO A C 1
ATOM 5370 O O . PRO A 1 695 ? -23.438 -7.387 10.081 1.00 91.31 695 PRO A O 1
ATOM 5373 N N . PHE A 1 696 ? -21.951 -8.963 9.449 1.00 91.75 696 PHE A N 1
ATOM 5374 C CA . PHE A 1 696 ? -22.572 -10.031 10.228 1.00 91.75 696 PHE A CA 1
ATOM 5375 C C . PHE A 1 696 ? -22.545 -9.728 11.726 1.00 91.75 696 PHE A C 1
ATOM 5377 O O . PHE A 1 696 ? -21.611 -9.125 12.255 1.00 91.75 696 PHE A O 1
ATOM 5384 N N . ASN A 1 697 ? -23.582 -10.179 12.424 1.00 90.25 697 ASN A N 1
ATOM 5385 C CA . ASN A 1 697 ? -23.658 -10.115 13.871 1.00 90.25 697 ASN A CA 1
ATOM 5386 C C . ASN A 1 697 ? -24.223 -11.438 14.413 1.00 90.25 697 ASN A C 1
ATOM 5388 O O . ASN A 1 697 ? -25.446 -11.558 14.577 1.00 90.25 697 ASN A O 1
ATOM 5392 N N . PRO A 1 698 ? -23.348 -12.418 14.724 1.00 89.25 698 PRO A N 1
ATOM 5393 C CA . PRO A 1 698 ? -23.771 -13.707 15.265 1.00 89.25 698 PRO A CA 1
ATOM 5394 C C . PRO A 1 698 ? -24.346 -13.599 16.685 1.00 89.25 698 PRO A C 1
ATOM 5396 O O . PRO A 1 698 ? -24.960 -14.548 17.166 1.00 89.25 698 PRO A O 1
ATOM 5399 N N . PHE A 1 699 ? -24.222 -12.444 17.353 1.00 86.12 699 PHE A N 1
ATOM 5400 C CA . PHE A 1 699 ? -24.669 -12.212 18.731 1.00 86.12 699 PHE A CA 1
ATOM 5401 C C . PHE A 1 699 ? -26.143 -11.785 18.849 1.00 86.12 699 PHE A C 1
ATOM 5403 O O . PHE A 1 699 ? -26.662 -11.661 19.959 1.00 86.12 699 PHE A O 1
ATOM 5410 N N . ARG A 1 700 ? -26.848 -11.592 17.727 1.00 84.50 700 ARG A N 1
ATOM 5411 C CA . ARG A 1 700 ? -28.288 -11.266 17.715 1.00 84.50 700 ARG A CA 1
ATOM 5412 C C . ARG A 1 700 ? -29.158 -12.431 18.216 1.00 84.50 700 ARG A C 1
ATOM 5414 O O . ARG A 1 700 ? -28.684 -13.566 18.245 1.00 84.50 700 ARG A O 1
ATOM 5421 N N . PRO A 1 701 ? -30.427 -12.182 18.606 1.00 86.12 701 PRO A N 1
ATOM 5422 C CA . PRO A 1 701 ? -31.355 -13.255 18.963 1.00 86.12 701 PRO A CA 1
ATOM 5423 C C . PRO A 1 701 ? -31.443 -14.313 17.859 1.00 86.12 701 PRO A C 1
ATOM 5425 O O . PRO A 1 701 ? -31.500 -13.954 16.686 1.00 86.12 701 PRO A O 1
ATOM 5428 N N . ALA A 1 702 ? -31.507 -15.594 18.236 1.00 83.06 702 ALA A N 1
ATOM 5429 C CA . ALA A 1 702 ? -31.433 -16.722 17.301 1.00 83.06 702 ALA A CA 1
ATOM 5430 C C . ALA A 1 702 ? -32.428 -16.622 16.130 1.00 83.06 702 ALA A C 1
ATOM 5432 O O . ALA A 1 702 ? -32.059 -16.860 14.987 1.00 83.06 702 ALA A O 1
ATOM 5433 N N . ALA A 1 703 ? -33.657 -16.168 16.399 1.00 83.38 703 ALA A N 1
ATOM 5434 C CA . ALA A 1 703 ? -34.698 -15.981 15.385 1.00 83.38 703 ALA A CA 1
ATOM 5435 C C . ALA A 1 703 ? -34.378 -14.905 14.322 1.00 83.38 703 ALA A C 1
ATOM 5437 O O . ALA A 1 703 ? -35.108 -14.780 13.350 1.00 83.38 703 ALA A O 1
ATOM 5438 N N . GLN A 1 704 ? -33.333 -14.093 14.505 1.00 87.19 704 GLN A N 1
ATOM 5439 C CA . GLN A 1 704 ? -32.941 -13.014 13.586 1.00 87.19 704 GLN A CA 1
ATOM 5440 C C . GLN A 1 704 ? -31.638 -13.310 12.827 1.00 87.19 704 GLN A C 1
ATOM 5442 O O . GLN A 1 704 ? -31.152 -12.450 12.087 1.00 87.19 704 GLN A O 1
ATOM 5447 N N . LEU A 1 705 ? -31.034 -14.479 13.052 1.00 91.62 705 LEU A N 1
ATOM 5448 C CA . LEU A 1 705 ? -29.764 -14.853 12.441 1.00 91.62 705 LEU A CA 1
ATOM 5449 C C . LEU A 1 705 ? -29.985 -15.408 11.036 1.00 91.62 705 LEU A C 1
ATOM 5451 O O . LEU A 1 705 ? -30.837 -16.273 10.830 1.00 91.62 705 LEU A O 1
ATOM 5455 N N . SER A 1 706 ? -29.160 -14.962 10.092 1.00 95.19 706 SER A N 1
ATOM 5456 C CA . SER A 1 706 ? -29.016 -15.640 8.804 1.00 95.19 706 SER A CA 1
ATOM 5457 C C . SER A 1 706 ? -28.341 -17.002 8.973 1.00 95.19 706 SER A C 1
ATOM 5459 O O . SER A 1 706 ? -27.752 -17.271 10.020 1.00 95.19 706 SER A O 1
ATOM 5461 N N . LEU A 1 707 ? -28.354 -17.852 7.945 1.00 96.19 707 LEU A N 1
ATOM 5462 C CA . LEU A 1 707 ? -27.683 -19.156 8.016 1.00 96.19 707 LEU A CA 1
ATOM 5463 C C . LEU A 1 707 ? -26.171 -19.012 8.243 1.00 96.19 707 LEU A C 1
ATOM 5465 O O . LEU A 1 707 ? -25.593 -19.761 9.024 1.00 96.19 707 LEU A O 1
ATOM 5469 N N . VAL A 1 708 ? -25.543 -17.997 7.641 1.00 96.81 708 VAL A N 1
ATOM 5470 C CA . VAL A 1 708 ? -24.126 -17.668 7.891 1.00 96.81 708 VAL A CA 1
ATOM 5471 C C . VAL A 1 708 ? -23.887 -17.255 9.348 1.00 96.81 708 VAL A C 1
ATOM 5473 O O . VAL A 1 708 ? -22.910 -17.649 9.973 1.00 96.81 708 VAL A O 1
ATOM 5476 N N . GLU A 1 709 ? -24.786 -16.480 9.947 1.00 95.44 709 GLU A N 1
ATOM 5477 C CA . GLU A 1 709 ? -24.633 -16.094 11.354 1.00 95.44 709 GLU A CA 1
ATOM 5478 C C . GLU A 1 709 ? -24.927 -17.250 12.308 1.00 95.44 709 GLU A C 1
ATOM 5480 O O . GLU A 1 709 ? -24.329 -17.324 13.380 1.00 95.44 709 GLU A O 1
ATOM 5485 N N . GLN A 1 710 ? -25.823 -18.161 11.923 1.00 94.75 710 GLN A N 1
ATOM 5486 C CA . GLN A 1 710 ? -26.089 -19.393 12.657 1.00 94.75 710 GLN A CA 1
ATOM 5487 C C . GLN A 1 710 ? -24.870 -20.322 12.633 1.00 94.75 710 GLN A C 1
ATOM 5489 O O . GLN A 1 710 ? -24.510 -20.847 13.687 1.00 94.75 710 GLN A O 1
ATOM 5494 N N . SER A 1 711 ? -24.195 -20.491 11.488 1.00 94.75 711 SER A N 1
ATOM 5495 C CA . SER A 1 711 ? -22.955 -21.281 11.422 1.00 94.75 711 SER A CA 1
ATOM 5496 C C . SER A 1 711 ? -21.852 -20.660 12.285 1.00 94.75 711 SER A C 1
ATOM 5498 O O . SER A 1 711 ? -21.201 -21.373 13.048 1.00 94.75 711 SER A O 1
ATOM 5500 N N . MET A 1 712 ?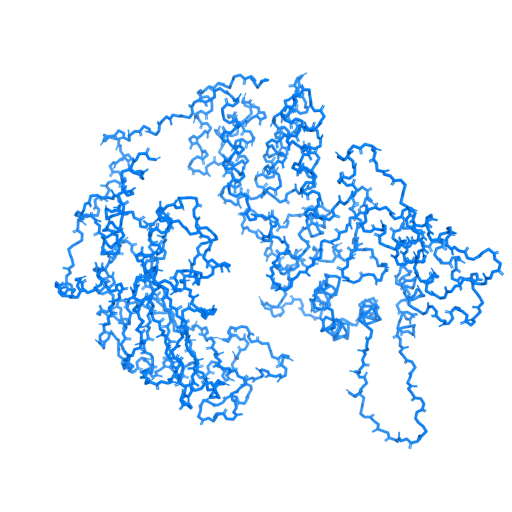 -21.698 -19.331 12.259 1.00 94.62 712 MET A N 1
ATOM 5501 C CA . MET A 1 712 ? -20.776 -18.611 13.146 1.00 94.62 712 MET A CA 1
ATOM 5502 C C . MET A 1 712 ? -21.120 -18.819 14.621 1.00 94.62 712 MET A C 1
ATOM 5504 O O . MET A 1 712 ? -20.245 -19.146 15.421 1.00 94.62 712 MET A O 1
ATOM 5508 N N . ARG A 1 713 ? -22.396 -18.661 14.986 1.00 92.75 713 ARG A N 1
ATOM 5509 C CA . ARG A 1 713 ? -22.878 -18.828 16.360 1.00 92.75 713 ARG A CA 1
ATOM 5510 C C . ARG A 1 713 ? -22.598 -20.223 16.909 1.00 92.75 713 ARG A C 1
ATOM 5512 O O . ARG A 1 713 ? -22.115 -20.305 18.032 1.00 92.75 713 ARG A O 1
ATOM 5519 N N . ARG A 1 714 ? -22.844 -21.281 16.130 1.00 92.38 714 ARG A N 1
ATOM 5520 C CA . ARG A 1 714 ? -22.576 -22.669 16.550 1.00 92.38 714 ARG A CA 1
ATOM 5521 C C . ARG A 1 714 ? -21.126 -22.843 17.001 1.00 92.38 714 ARG A C 1
ATOM 5523 O O . ARG A 1 714 ? -20.879 -23.297 18.108 1.00 92.38 714 ARG A O 1
ATOM 5530 N N . VAL A 1 715 ? -20.174 -22.344 16.211 1.00 91.19 715 VAL A N 1
ATOM 5531 C CA . VAL A 1 715 ? -18.743 -22.395 16.558 1.00 91.19 715 VAL A CA 1
ATOM 5532 C C . VAL A 1 715 ? -18.432 -21.585 17.824 1.00 91.19 715 VAL A C 1
ATOM 5534 O O . VAL A 1 715 ? -17.638 -22.011 18.662 1.00 91.19 715 VAL A O 1
ATOM 5537 N N . LEU A 1 716 ? -19.042 -20.410 17.995 1.00 90.38 716 LEU A N 1
ATOM 5538 C CA . LEU A 1 716 ? -18.836 -19.572 19.185 1.00 90.38 716 LEU A CA 1
ATOM 5539 C C . LEU A 1 716 ? -19.390 -20.211 20.469 1.00 90.38 716 LEU A C 1
ATOM 5541 O O . LEU A 1 716 ? -18.810 -20.032 21.544 1.00 90.38 716 LEU A O 1
ATOM 5545 N N . GLU A 1 717 ? -20.507 -20.929 20.360 1.00 89.50 717 GLU A N 1
ATOM 5546 C CA . GLU A 1 717 ? -21.136 -21.673 21.456 1.00 89.50 717 GLU A CA 1
ATOM 5547 C C . GLU A 1 717 ? -20.300 -22.908 21.816 1.00 89.50 717 GLU A C 1
ATOM 5549 O O . GLU A 1 717 ? -19.920 -23.053 22.979 1.00 89.50 717 GLU A O 1
ATOM 5554 N N . ASP A 1 718 ? -19.889 -23.703 20.824 1.00 84.56 718 ASP A N 1
ATOM 5555 C CA . ASP A 1 718 ? -19.053 -24.900 21.014 1.00 84.56 718 ASP A CA 1
ATOM 5556 C C . ASP A 1 718 ? -17.695 -24.585 21.664 1.00 84.56 718 ASP A C 1
ATOM 5558 O O . ASP A 1 718 ? -17.125 -25.396 22.392 1.00 84.56 718 ASP A O 1
ATOM 5562 N N . THR A 1 719 ? -17.170 -23.382 21.424 1.00 78.00 719 THR A N 1
ATOM 5563 C CA . THR A 1 719 ? -15.859 -22.940 21.929 1.00 78.00 719 THR A CA 1
ATOM 5564 C C . THR A 1 719 ? -15.938 -22.155 23.240 1.00 78.00 719 THR A C 1
ATOM 5566 O O . THR A 1 719 ? -14.905 -21.743 23.773 1.00 78.00 719 THR A O 1
ATOM 5569 N N . GLY A 1 720 ? -17.144 -21.904 23.765 1.00 77.50 720 GLY A N 1
ATOM 5570 C CA . GLY A 1 720 ? -17.355 -21.102 24.975 1.00 77.50 720 GLY A CA 1
ATOM 5571 C C . GLY A 1 720 ? -16.927 -19.632 24.837 1.00 77.50 720 GLY A C 1
ATOM 5572 O O . GLY A 1 720 ? -16.696 -18.946 25.835 1.00 77.50 720 GLY A O 1
ATOM 5573 N N . THR A 1 721 ? -16.780 -19.125 23.610 1.00 76.62 721 THR A N 1
ATOM 5574 C CA . THR A 1 721 ? -16.318 -17.750 23.348 1.00 76.62 721 THR A CA 1
ATOM 5575 C C . THR A 1 721 ? -17.460 -16.734 23.298 1.00 76.62 721 THR A C 1
ATOM 5577 O O . THR A 1 721 ? -17.205 -15.535 23.434 1.00 76.62 721 THR A O 1
ATOM 5580 N N . MET A 1 722 ? -18.712 -17.197 23.205 1.00 76.50 722 MET A N 1
ATOM 5581 C CA . MET A 1 722 ? -19.921 -16.364 23.179 1.00 76.50 722 MET A CA 1
ATOM 5582 C C . MET A 1 722 ? -19.990 -15.374 24.358 1.00 76.50 722 MET A C 1
ATOM 5584 O O . MET A 1 722 ? -20.157 -14.172 24.157 1.00 76.50 722 MET A O 1
ATOM 5588 N N . GLU A 1 723 ? -19.788 -15.845 25.591 1.00 63.94 723 GLU A N 1
ATOM 5589 C CA . GLU A 1 723 ? -19.877 -15.007 26.799 1.00 63.94 723 GLU A CA 1
ATOM 5590 C C . GLU A 1 723 ? -18.778 -13.937 26.858 1.00 63.94 723 GLU A C 1
ATOM 5592 O O . GLU A 1 723 ? -19.026 -12.806 27.278 1.00 63.94 723 GLU A O 1
ATOM 5597 N N . ARG A 1 724 ? -17.570 -14.265 26.379 1.00 62.00 724 ARG A N 1
ATOM 5598 C CA . ARG A 1 724 ? -16.424 -13.340 26.350 1.00 62.00 724 ARG A CA 1
ATOM 5599 C C . ARG A 1 724 ? -16.626 -12.185 25.376 1.00 62.00 724 ARG A C 1
ATOM 5601 O O . ARG A 1 724 ? -16.048 -11.124 25.593 1.00 62.00 724 ARG A O 1
ATOM 5608 N N . TRP A 1 725 ? -17.397 -12.399 24.314 1.00 61.56 725 TRP A N 1
ATOM 5609 C CA . TRP A 1 725 ? -17.739 -11.366 23.338 1.00 61.56 725 TRP A CA 1
ATOM 5610 C C . TRP A 1 725 ? -18.937 -10.524 23.775 1.00 61.56 725 TRP A C 1
ATOM 5612 O O . TRP A 1 725 ? -18.924 -9.324 23.554 1.00 61.56 725 TRP A O 1
ATOM 5622 N N . VAL A 1 726 ? -19.926 -11.108 24.459 1.00 59.06 726 VAL A N 1
ATOM 5623 C CA . VAL A 1 726 ? -21.074 -10.359 25.011 1.00 59.06 726 VAL A CA 1
ATOM 5624 C C . VAL A 1 726 ? -20.664 -9.416 26.157 1.00 59.06 726 VAL A C 1
ATOM 5626 O O . VAL A 1 726 ? -21.342 -8.422 26.410 1.00 59.06 726 VAL A O 1
ATOM 5629 N N . GLN A 1 727 ? -19.567 -9.716 26.861 1.00 45.81 727 GLN A N 1
ATOM 5630 C CA . GLN A 1 727 ? -19.026 -8.887 27.949 1.00 45.81 727 GLN A CA 1
ATOM 5631 C C . GLN A 1 727 ? -18.076 -7.763 27.487 1.00 45.81 727 GLN A C 1
ATOM 5633 O O . GLN A 1 727 ? -17.743 -6.898 28.300 1.00 45.81 727 GLN A O 1
ATOM 5638 N N . ARG A 1 728 ? -17.612 -7.797 26.232 1.00 47.69 728 ARG A N 1
ATOM 5639 C CA . ARG A 1 728 ? -16.757 -6.771 25.609 1.00 47.69 728 ARG A CA 1
ATOM 5640 C C . ARG A 1 728 ? -17.612 -5.723 24.916 1.00 47.69 728 ARG A C 1
ATOM 5642 O O . ARG A 1 728 ? -17.165 -4.555 24.915 1.00 47.69 728 ARG A O 1
#

Solvent-accessible surface area (backbone atoms only — not comparable to full-atom values): 38953 Å² total; per-residue (Å²): 131,63,73,75,59,60,62,68,51,49,50,58,30,49,55,29,54,75,73,66,38,68,85,35,74,64,28,52,48,32,27,66,75,68,32,35,67,39,25,39,53,50,12,53,56,27,43,77,70,48,24,20,44,62,13,34,53,23,23,52,51,15,47,54,46,30,70,72,38,100,73,58,51,40,64,55,28,32,49,29,8,56,47,18,42,70,31,70,33,58,67,62,10,44,53,26,12,53,53,8,39,68,34,97,43,70,74,54,15,55,52,20,35,51,51,35,35,54,48,21,58,73,52,33,28,35,54,62,26,55,78,63,48,76,91,82,71,78,89,80,86,51,90,46,71,68,54,14,58,51,33,39,76,62,51,31,50,67,58,19,49,54,34,45,60,70,67,48,59,91,88,52,84,76,53,58,69,56,50,41,54,49,33,29,45,26,43,69,72,67,36,56,65,60,30,47,53,56,53,67,70,44,55,74,72,58,44,66,68,36,32,66,54,54,26,43,57,21,56,79,69,67,37,33,70,57,18,47,61,46,50,51,76,82,74,80,86,69,91,80,77,86,82,78,61,86,87,73,79,72,86,81,88,54,44,61,42,30,40,50,36,16,55,23,27,47,74,70,71,37,25,67,61,13,25,55,36,15,48,57,18,29,71,76,43,74,61,19,62,67,39,54,52,52,27,51,52,20,46,39,68,63,41,76,88,60,71,92,59,61,58,59,50,50,48,51,51,44,48,32,54,38,46,65,52,42,39,49,22,12,56,73,68,77,42,67,45,53,32,57,88,38,66,64,78,51,64,69,59,48,50,52,27,52,54,43,31,60,70,33,45,51,79,43,78,53,54,62,64,33,36,30,39,42,86,87,77,62,49,78,38,38,48,45,74,56,51,96,89,53,54,54,44,58,68,75,49,69,55,42,67,66,49,53,53,53,48,47,60,51,49,41,54,52,31,74,51,75,75,74,70,84,67,76,74,62,86,81,40,73,63,46,54,63,73,54,64,71,75,71,61,58,71,62,84,70,60,50,73,67,56,50,51,41,30,54,70,44,38,40,49,74,39,78,69,19,26,60,44,67,55,24,49,52,49,51,55,51,50,52,48,36,45,51,75,42,30,72,83,24,29,70,88,54,51,89,85,41,79,82,56,49,44,85,74,49,40,94,92,40,75,91,41,60,55,55,44,62,48,45,35,60,47,89,50,78,42,49,37,57,80,58,16,48,59,46,39,42,43,50,21,38,40,58,39,33,66,90,42,47,57,54,57,60,45,55,66,35,36,41,39,35,29,44,69,40,41,90,71,44,90,58,80,72,55,47,76,43,85,58,37,26,48,74,88,49,41,76,51,32,27,70,73,62,42,32,67,55,31,42,28,39,39,29,37,34,61,41,53,85,45,26,30,42,48,33,34,35,41,54,28,35,59,52,48,50,52,51,25,70,77,30,76,88,28,43,50,38,62,85,48,35,44,42,80,54,39,60,72,45,85,45,75,43,73,55,65,50,46,40,13,21,32,37,44,30,40,38,54,38,32,32,23,70,36,60,14,36,55,75,47,79,29,40,30,23,74,54,70,36,33,33,71,56,46,51,61,51,86,55,62,76,75,69,48,18,49,63,28,47,42,50,33,52,51,30,57,78,66,65,46,49,65,65,58,76,75,104

Organism: NCBI:txid391625

InterPro domains:
  IPR008775 Phytanoyl-CoA dioxygenase-like [PF05721] (458-683)
  IPR011990 Tetratricopeptide-like helical domain superfamily [G3DSA:1.25.40.10] (8-321)
  IPR011990 Tetratricopeptide-like helical domain superfamily [SSF48452] (85-299)

Radius of gyration: 30.76 Å; Cα contacts (8 Å, |Δi|>4): 1221; chains: 1; bounding box: 92×63×77 Å

Mean predicted aligned error: 17.09 Å

Secondary structure (DSSP, 8-state):
-PPPP-HHHHHHHHHHHHTT-TTSHHHHHHHHHH-HHHHHHHHHHHHHTT-HHHHHHHHHHHHHHHHTSSS--HHHHHHHHHHHHHTT-HHHHHHHHHHHTTSS-HHHHHHHHHHHHHHHHHTT-HHHHHHHS-S-PPP----SHHHHHHHHHTT-HHHHHHHHHHTS-SSSPPPHHHHHHHHHHHHHHT-HHHHHHHHHTS-HHHHHH-HHHHHHHHHHTT-HHHHHHHHSPPPP--SS-----GGG------HHHHHHHHHHHHHHT-HHHHHHHHHHHHHHSTT-HHHHHHHHHHHHHH-SSS-TTHHHHHHHHHHHH-HHHHHHHHHHHT--SEETTEE---HHHHHHHHHHHHHHEE-SS-SSS-EEE-TTT--EEEPPPPBTTB-HHHHHHTTHHHHHHHHHHHHHHHTT----------TTSHHHHHHT-----PPPSSS-HHHHHHHHHHSEEEETT-S-HHHHHHHHHHHHHHHHH-HHHHBTT--TT-GGG--TT--TT-GGG---SEEEE--S-EEEHHHH-HHHHHHHHHHHTSGGGB---EEE--EEEE-GGGGGG-S-PPPTT-TT-B-SS--TTB-TTT--EEEEEEEE-S-B-TTB---EEETTHHHHHHHHHHH-TT-B--SSS-SHHHHTT---EEE--B-TT-EEEE-TT--EE---B-SSS-EEEE--EEEBSS---TTS-GGG--HHHHHHHHHHHHTT-HHHHHT-

Foldseek 3Di:
DDAFFDQVLVVQLVVCLVVVNCPDPSNVVSCVVRALLSLLVSLLSLLVLLQLVSNLVSLVRSVVRLVPDPHRDLLSLQSSLLSCVSSLNLVSNLVSLLVSLPDPPVVSVVVSLVVSLVSCVLQLVLVSNVSSDPPDDDDDADPDLVSLLVVVSNVCLVSSLVNLVVVADPPDDGALSSLLSNLLSCLLVVNLVVNVVSLVPDDPVSNLVNLLSVLLSCVVVLVLVSLLVSLDDDDPPDPDDPDDDPVVPDPDPDLLSLLSNLSSCVSVVNLVVSLVSLVSSCVNVVQFLSSLLSNLLSVCSVPVPDDPPPNVVSLVLSCQQNVPLLQLLQVVVVHHQQHSVGGDPPSVVSSSSSVSSNVQWRPSSDGQFTWGARPPPRRIGTGDGQDPLDTSNCVSCLCSVVSSVVSVVVSCVVSVHDDPPPPPPDCPDPVVVVVPPDPDQQDQDQDDPVQLVCCLQQQKDKDALQFDLVVLVVLVVVQQVCLAPPCVPFWPPDDCPPPLQHSNVPDQVDLVSHSDQKTKTHFPDKAFSCVGGVSVVSVLQQQFRHPQFWPDGIDGSIKMKGAQPPLVVPDDDQDLQDPQWAFPPADQFRAQQADFQAKKKKQFSAFDDPLQFFKKWLRCQLLVLLLVRLVVRVGDGCPSVRCSVSSNVGDDMDGDGHHHSMMMIGQSRITMGTDRRNPRHIGMMDTDIIGTPGHADLLDDPSRHRSSSVSSVVSCVVVVSNVVVVVD

Sequence (728 aa):
MLAEVDQRLYMRLYEQLNEGRHDSAVADECARSIGAPAYVIRGMSRARRHLWAGARADFGEALARNRSAPRPAGLVDFVAGVGSFIARDYTQALDALGEAARCNQPRIQARARALASDFADALGWAAARRRLAPADEAEVHASTVDEALALRFCGAPERAAEALDALAPSDAPPSPEWVDARVRVDLLLGDAAAAHARVEALSPSLRESVQHARALLALERGEAKAIIVRTAQPRPADDGDEAANPDDAATDSDPAALYLRGRALMLLGEPGEAARTLEAARVLTPTSVPILLALTLARYTVDPDTFLEDFERRFETLADWAPTLLGDAGAALGRTLWTDNGLLADRHGCAALLARAQELLVDDGELVHASYRHPSSGELRHLPRVSLSGTTHDHLHADDGPRLAQIEALFVRALGIHPPRPTRPDPGSSEARARSRRSEPWTPQFLDAEQIERFLIDGYLVIEGAFDPAVAQRWREGGERRVREDPTRWVRGYDPEHRAGRLDDFEIARPSTWSWPRIEILGDETLDIAELSPKGWAAICDILGGPDRIKTKTWKNYLILNLCGDAHLGQVPPEPHWSSWHIDDPGPLTRLDAIRNGLVCITVVSDLQPLSGNTWLAVDSPQRVIHELAHKPGGVDFANNRGTHITKQCARFHEVKGKAGDLYITHPLMMHSSSPNASGRPRWMGNPMVYLERPFNPFRPAAQLSLVEQSMRRVLEDTGTMERWVQR

Nearest PDB structures (foldseek):
  5i9g-assembly1_C  TM=3.263E-01  e=4.950E-02  unidentified
  5orm-assembly1_A  TM=3.075E-01  e=1.177E-01  synthetic construct
  6een-assembly1_C  TM=3.358E-01  e=1.170E+00  Zea mays
  6een-assembly1_A  TM=3.358E-01  e=1.391E+00  Zea mays
  8rdj-assembly1_G  TM=2.517E-01  e=3.792E-01  Sinapis alba

pLDDT: mean 83.89, std 14.74, range [30.27, 98.44]